Protein AF-0000000078819219 (afdb_homodimer)

Secondary structure (DSSP, 8-state):
--HHHHHHHHHHHHHHHHHHHHHHHHHHH-GGG--HHHHHHHTT--HHHHHHH-SSHHHHHHHHHHHHHHHHHHHHHHHHHHHHHHT--TTHHHHHHHHHHHH-HHHHHHHHHHTTT-S----TTT--HHHHHHHHHHHHHHHHHHHHHHHHHHTTSB-TT--HHHHHHHHHHHHHHHHT--HHHHHHHHHTT--HHHHHHHHHHHHHHHHBPSSHHHHHHHHHHHHHHHHHH----TT-/--HHHHHHHHHHHHHHHHHHHHHHHHHHH-GGG--HHHHHHHTT--HHHHHHH-SSHHHHHHHHHHHHHHHHHHHHHHHHHHHHHHT--SSHHHHHHHHHHHH-HHHHHHHHHHTTT-S----TTT--HHHHHHHHHHHHHHHHHHHHHHHHHHTTSB-TT--HHHHHHHHHHHHHHHHT--HHHHHHHHHTT--HHHHHHHHHHHHHHHHB-SSHHHHHHHHHHHHHHHHHH-------

Foldseek 3Di:
DDPVVVVVVVVVVLLVLLLVLLLVCCLVPNLVPDALCNSCVSSVHHSVVSCVNPVGSVRSLLVNLLVLVVVLVVQLVVLCVVCVVVVLNPCSNVVSLVVSCVPPLSSLLSLCVLVVPPDDPPDVVPDDPSNVVSVVSVVVSLVVQLVVLVVCCVVQFWPVPDDSNVLSVVSVVVSSCLSCPDPVVVVVCVVVVHDNLNVQLVVVVVSLVVTGDDDDNNVVSVVSVSVVSCVVSVDPPPPD/DDPVVVVVVVVVVLLVLLLVLLLVCCLVPNLVPDALCNSCVSSVHHSVVSCVNPVGSVRSLLVNLLVLLVVLVVQLVVLCVVCVVVVCNPCSNVVSLVVSCVPPLSSLLSLCVLVVPPDDPPDVVPDDPSNVVSVVSVVVSLVVQLVVLVVCCVVQFWPVVDDSNVLSVVSVVVSSCLSCPDPVVVVVCVVVVHDNLNVQLVVVVVSLVVTGDDDDNNVVSSVSVSVVSCVVSVDPPPPD

InterPro domains:
  IPR001647 DNA-binding HTH domain, TetR-type [PF00440] (18-64)
  IPR001647 DNA-binding HTH domain, TetR-type [PR00455] (18-31)
  IPR001647 DNA-binding HTH domain, TetR-type [PR00455] (39-62)
  IPR001647 DNA-binding HTH domain, TetR-type [PS50977] (12-72)
  IPR009057 Homedomain-like superfamily [SSF46689] (5-78)
  IPR023772 DNA-binding HTH domain, TetR-type, conserved site [PS01081] (30-60)
  IPR050109 HTH-type, TetR-like transcriptional regulator [PTHR30055] (3-214)

Sequence (480 aa):
MTLAERKQREKAQRREDILNAAEKLFFSRGYDDVTMDEIANEVELNKATLYLYFKDKESLYFAVVNRGIKILRAMITEEQKSAQASDIKFGELSMASIKFIQEYPDYARACIYFRSGRFDLSDANSMSSDAKEIIEFTEEIYESIFLAIKFYIEDGTYRPDVNPAVAVVVSTFITDGIANISPFLRKFMETHGVTMQQLYLEIGDLVYHMLMNTGEKSEDMYSRMSKWRNDRFATDQDEDMTLAERKQREKAQRREDILNAAEKLFFSRGYDDVTMDEIANEVELNKATLYLYFKDKESLYFAVVNRGIKILRAMITEEQKSAQASDIKFGELSMASIKFIQEYPDYARACIYFRSGRFDLSDANSMSSDAKEIIEFTEEIYESIFLAIKFYIEDGTYRPDVNPAVAVVVSTFITDGIANISPFLRKFMETHGVTMQQLYLEIGDLVYHMLMNTGEKSEDMYSRMSKWRNDRFATDQDED

Solvent-accessible surface area (backbone atoms only — not comparable to full-atom values): 25801 Å² total; per-residue (Å²): 130,53,73,69,54,49,51,50,49,50,50,52,50,51,53,51,46,47,47,53,38,41,42,55,46,35,68,73,61,32,67,89,73,53,52,67,62,59,38,18,54,70,59,72,44,54,57,70,63,49,43,73,76,33,86,44,67,64,56,49,51,31,46,49,33,34,53,37,51,51,51,48,51,51,42,33,54,53,33,48,60,53,19,68,72,66,74,40,80,74,47,28,64,58,47,30,49,51,49,39,34,69,78,37,42,62,40,42,39,44,47,50,52,64,45,58,59,81,57,88,76,84,52,69,86,77,49,49,70,40,50,52,52,47,52,53,50,52,54,48,50,55,49,50,49,28,51,52,47,45,50,34,28,74,72,52,36,22,34,76,84,62,54,38,67,57,49,40,52,51,52,47,18,41,54,51,28,66,45,56,58,28,61,62,56,52,51,51,30,55,76,71,71,49,48,69,68,55,46,61,58,50,46,53,55,37,53,43,40,35,42,41,28,90,50,68,66,23,49,53,50,48,54,52,50,51,49,53,47,42,70,71,67,56,70,82,65,70,83,113,129,52,73,69,52,50,52,51,49,51,51,51,49,49,53,50,47,49,47,53,37,40,44,54,47,35,67,73,60,34,67,90,73,53,52,66,63,57,38,18,55,68,60,72,44,54,58,72,64,48,44,74,77,33,87,43,65,65,57,47,50,30,45,49,34,34,54,36,49,52,51,45,51,52,44,33,54,54,31,48,60,51,19,69,71,66,76,40,82,73,48,27,63,58,48,30,50,51,50,40,33,70,77,38,41,61,40,41,39,44,47,51,52,64,44,58,59,81,58,87,76,82,52,70,85,75,50,49,71,41,49,51,51,47,53,52,49,52,55,49,48,55,49,51,49,28,52,50,48,45,50,34,27,75,73,52,36,23,35,78,83,59,54,40,68,56,49,42,52,52,52,47,17,41,54,51,28,66,46,56,58,27,61,61,55,52,51,51,30,54,75,71,70,49,49,71,69,54,46,61,59,50,48,55,56,35,53,43,39,35,41,40,30,90,49,70,66,23,51,52,49,48,53,53,50,50,49,54,48,43,68,70,66,57,68,82,66,69,84,111

Structure (mmCIF, N/CA/C/O backbone):
data_AF-0000000078819219-model_v1
#
loop_
_entity.id
_entity.type
_entity.pdbx_description
1 polymer 'Transcriptional regulator, TetR family'
#
loop_
_atom_site.group_PDB
_atom_site.id
_atom_site.type_symbol
_atom_site.label_atom_id
_atom_site.label_alt_id
_atom_site.label_comp_id
_atom_site.label_asym_id
_atom_site.label_entity_id
_atom_site.label_seq_id
_atom_site.pdbx_PDB_ins_code
_atom_site.Cartn_x
_atom_site.Cartn_y
_atom_site.Cartn_z
_atom_site.occupancy
_atom_site.B_iso_or_equiv
_atom_site.auth_seq_id
_atom_site.auth_comp_id
_atom_site.auth_asym_id
_atom_site.auth_atom_id
_atom_site.pdbx_PDB_model_num
ATOM 1 N N . MET A 1 1 ? -46.031 18.219 1.69 1 69.81 1 MET A N 1
ATOM 2 C CA . MET A 1 1 ? -44.844 18.094 2.52 1 69.81 1 MET A CA 1
ATOM 3 C C . MET A 1 1 ? -44.969 18.891 3.811 1 69.81 1 MET A C 1
ATOM 5 O O . MET A 1 1 ? -45.281 20.078 3.775 1 69.81 1 MET A O 1
ATOM 9 N N . THR A 1 2 ? -45.031 18.234 4.93 1 86.31 2 THR A N 1
ATOM 10 C CA . THR A 1 2 ? -45.188 18.891 6.223 1 86.31 2 THR A CA 1
ATOM 11 C C . THR A 1 2 ? -43.938 19.688 6.566 1 86.31 2 THR A C 1
ATOM 13 O O . THR A 1 2 ? -42.875 19.484 5.957 1 86.31 2 THR A O 1
ATOM 16 N N . LEU A 1 3 ? -44.062 20.703 7.41 1 88.81 3 LEU A N 1
ATOM 17 C CA . LEU A 1 3 ? -42.938 21.531 7.84 1 88.81 3 LEU A CA 1
ATOM 18 C C . LEU A 1 3 ? -41.781 20.672 8.367 1 88.81 3 LEU A C 1
ATOM 20 O O . LEU A 1 3 ? -40.625 20.953 8.102 1 88.81 3 LEU A O 1
ATOM 24 N N . ALA A 1 4 ? -42.188 19.656 9.102 1 89.5 4 ALA A N 1
ATOM 25 C CA . ALA A 1 4 ? -41.219 18.734 9.648 1 89.5 4 ALA A CA 1
ATOM 26 C C . ALA A 1 4 ? -40.438 18.016 8.531 1 89.5 4 ALA A C 1
ATOM 28 O O . ALA A 1 4 ? -39.219 17.859 8.602 1 89.5 4 ALA A O 1
ATOM 29 N N . GLU A 1 5 ? -41.125 17.609 7.543 1 87.94 5 GLU A N 1
ATOM 30 C CA . GLU A 1 5 ? -40.531 16.922 6.398 1 87.94 5 GLU A CA 1
ATOM 31 C C . GLU A 1 5 ? -39.625 17.859 5.613 1 87.94 5 GLU A C 1
ATOM 33 O O . GLU A 1 5 ? -38.562 17.438 5.133 1 87.94 5 GLU A O 1
ATOM 38 N N . ARG A 1 6 ? -40.125 19.016 5.457 1 87 6 ARG A N 1
ATOM 39 C CA . ARG A 1 6 ? -39.312 20 4.742 1 87 6 ARG A CA 1
ATOM 40 C C . ARG A 1 6 ? -38 20.281 5.473 1 87 6 ARG A C 1
ATOM 42 O O . ARG A 1 6 ? -36.938 20.375 4.848 1 87 6 ARG A O 1
ATOM 49 N N . LYS A 1 7 ? -38.031 20.406 6.816 1 87.38 7 LYS A N 1
ATOM 50 C CA . LYS A 1 7 ? -36.844 20.656 7.625 1 87.38 7 LYS A CA 1
ATOM 51 C C . LYS A 1 7 ? -35.875 19.5 7.555 1 87.38 7 LYS A C 1
ATOM 53 O O . LYS A 1 7 ? -34.656 19.703 7.484 1 87.38 7 LYS A O 1
ATOM 58 N N . GLN A 1 8 ? -36.438 18.375 7.605 1 88.12 8 GLN A N 1
ATOM 59 C CA . GLN A 1 8 ? -35.594 17.172 7.508 1 88.12 8 GLN A CA 1
ATOM 60 C C . GLN A 1 8 ? -34.906 17.094 6.148 1 88.12 8 GLN A C 1
ATOM 62 O O . GLN A 1 8 ? -33.75 16.703 6.059 1 88.12 8 GLN A O 1
ATOM 67 N N . ARG A 1 9 ? -35.625 17.422 5.16 1 88.44 9 ARG A N 1
ATOM 68 C CA . ARG A 1 9 ? -35.062 17.406 3.809 1 88.44 9 ARG A CA 1
ATOM 69 C C . ARG A 1 9 ? -33.969 18.453 3.648 1 88.44 9 ARG A C 1
ATOM 71 O O . ARG A 1 9 ? -32.969 18.203 2.986 1 88.44 9 ARG A O 1
ATOM 78 N N . GLU A 1 10 ? -34.219 19.531 4.223 1 88.5 10 GLU A N 1
ATOM 79 C CA . GLU A 1 10 ? -33.219 20.594 4.168 1 88.5 10 GLU A CA 1
ATOM 80 C C . GLU A 1 10 ? -31.938 20.203 4.914 1 88.5 10 GLU A C 1
ATOM 82 O O . GLU A 1 10 ? -30.828 20.5 4.465 1 88.5 10 GLU A O 1
ATOM 87 N N . LYS A 1 1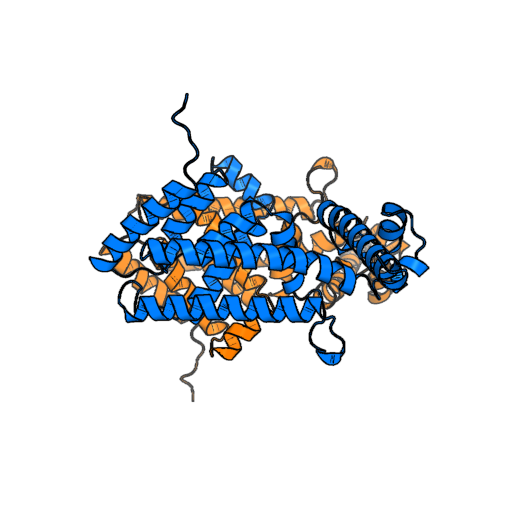1 ? -32.125 19.578 6.012 1 91.12 11 LYS A N 1
ATOM 88 C CA . LYS A 1 11 ? -31 19.109 6.785 1 91.12 11 LYS A CA 1
ATOM 89 C C . LYS A 1 11 ? -30.203 18.062 6.008 1 91.12 11 LYS A C 1
ATOM 91 O O . LYS A 1 11 ? -28.969 18.094 5.992 1 91.12 11 LYS A O 1
ATOM 96 N N . ALA A 1 12 ? -30.953 17.234 5.438 1 92.56 12 ALA A N 1
ATOM 97 C CA . ALA A 1 12 ? -30.312 16.172 4.645 1 92.56 12 ALA A CA 1
ATOM 98 C C . ALA A 1 12 ? -29.562 16.766 3.451 1 92.56 12 ALA A C 1
ATOM 100 O O . ALA A 1 12 ? -28.484 16.297 3.1 1 92.56 12 ALA A O 1
ATOM 101 N N . GLN A 1 13 ? -30.094 17.703 2.863 1 93.88 13 GLN A N 1
ATOM 102 C CA . GLN A 1 13 ? -29.469 18.344 1.724 1 93.88 13 GLN A CA 1
ATOM 103 C C . GLN A 1 13 ? -28.188 19.078 2.145 1 93.88 13 GLN A C 1
ATOM 105 O O . GLN A 1 13 ? -27.188 19.062 1.428 1 93.88 13 GLN A O 1
ATOM 110 N N . ARG A 1 14 ? -28.25 19.688 3.297 1 94.19 14 ARG A N 1
ATOM 111 C CA . ARG A 1 14 ? -27.078 20.391 3.809 1 94.19 14 ARG A CA 1
ATOM 112 C C . ARG A 1 14 ? -25.953 19.406 4.129 1 94.19 14 ARG A C 1
ATOM 114 O O . ARG A 1 14 ? -24.797 19.672 3.83 1 94.19 14 ARG A O 1
ATOM 121 N N . ARG A 1 1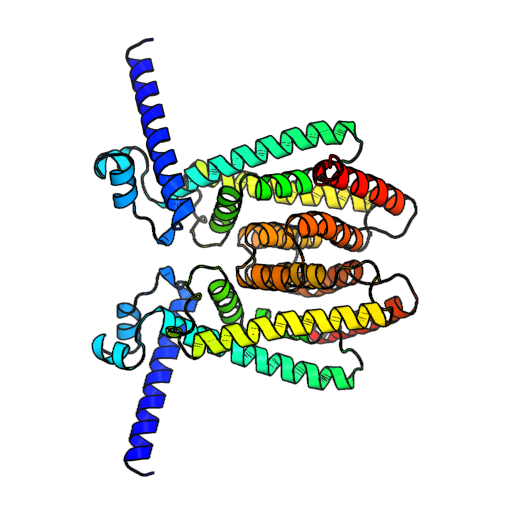5 ? -26.328 18.375 4.723 1 95.69 15 ARG A N 1
ATOM 122 C CA . ARG A 1 15 ? -25.344 17.344 5.012 1 95.69 15 ARG A CA 1
ATOM 123 C C . ARG A 1 15 ? -24.672 16.859 3.732 1 95.69 15 ARG A C 1
ATOM 125 O O . ARG A 1 15 ? -23.453 16.688 3.693 1 95.69 15 ARG A O 1
ATOM 132 N N . GLU A 1 16 ? -25.438 16.625 2.699 1 96.62 16 GLU A N 1
ATOM 133 C CA . GLU A 1 16 ? -24.922 16.172 1.413 1 96.62 16 GLU A CA 1
ATOM 134 C C . GLU A 1 16 ? -24 17.219 0.784 1 96.62 16 GLU A C 1
ATOM 136 O O . GLU A 1 16 ? -22.984 16.875 0.19 1 96.62 16 GLU A O 1
ATOM 141 N N . ASP A 1 17 ? -24.359 18.406 0.924 1 96.81 17 ASP A N 1
ATOM 142 C CA . ASP A 1 17 ? -23.531 19.5 0.402 1 96.81 17 ASP A CA 1
ATOM 143 C C . ASP A 1 17 ? -22.172 19.516 1.083 1 96.81 17 ASP A C 1
ATOM 145 O O . ASP A 1 17 ? -21.141 19.719 0.427 1 96.81 17 ASP A O 1
ATOM 149 N N . ILE A 1 18 ? -22.219 19.328 2.355 1 97.19 18 ILE A N 1
ATOM 150 C CA . ILE A 1 18 ? -20.984 19.281 3.125 1 97.19 18 ILE A CA 1
ATOM 151 C C . ILE A 1 18 ? -20.125 18.109 2.678 1 97.19 18 ILE A C 1
ATOM 153 O O . ILE A 1 18 ? -18.922 18.25 2.453 1 97.19 18 ILE A O 1
ATOM 157 N N . LEU A 1 19 ? -20.734 17 2.518 1 97.62 19 LEU A N 1
ATOM 158 C CA . LEU A 1 19 ? -20.031 15.797 2.092 1 97.62 19 LEU A CA 1
ATOM 159 C C . LEU A 1 19 ? -19.422 15.984 0.709 1 97.62 19 LEU A C 1
ATOM 161 O O . LEU A 1 19 ? -18.281 15.578 0.472 1 97.62 19 LEU A O 1
ATOM 165 N N . ASN A 1 20 ? -20.156 16.578 -0.187 1 97.75 20 ASN A N 1
ATOM 166 C CA . ASN A 1 20 ? -19.672 16.828 -1.534 1 97.75 20 ASN A CA 1
ATOM 167 C C . ASN A 1 20 ? -18.438 17.734 -1.517 1 97.75 20 ASN A C 1
ATOM 169 O O . ASN A 1 20 ? -17.469 17.5 -2.232 1 97.75 20 ASN A O 1
ATOM 173 N N . ALA A 1 21 ? -18.516 18.734 -0.745 1 97.5 21 ALA A N 1
ATOM 174 C CA . ALA A 1 21 ? -17.391 19.672 -0.623 1 97.5 21 ALA A CA 1
ATOM 175 C C . ALA A 1 21 ? -16.172 18.984 -0.021 1 97.5 21 ALA A C 1
ATOM 177 O O . ALA A 1 21 ? -15.055 19.156 -0.502 1 97.5 21 ALA A O 1
ATOM 178 N N . ALA A 1 22 ? -16.391 18.266 1.034 1 97.94 22 ALA A N 1
ATOM 179 C CA . ALA A 1 22 ? -15.312 17.516 1.691 1 97.94 22 ALA A CA 1
ATOM 180 C C . ALA A 1 22 ? -14.664 16.531 0.73 1 97.94 22 ALA A C 1
ATOM 182 O O . ALA A 1 22 ? -13.43 16.453 0.651 1 97.94 22 ALA A O 1
ATOM 183 N N . GLU A 1 23 ? -15.508 15.805 0.041 1 98.06 23 GLU A N 1
ATOM 184 C CA . GLU A 1 23 ? -15.039 14.82 -0.932 1 98.06 23 GLU A CA 1
ATOM 185 C C . GLU A 1 23 ? -14.117 15.461 -1.962 1 98.06 23 GLU A C 1
ATOM 187 O O . GLU A 1 23 ? -13.023 14.961 -2.219 1 98.06 23 GLU A O 1
ATOM 192 N N . LYS A 1 24 ? -14.516 16.516 -2.49 1 97.44 24 LYS A N 1
ATOM 193 C CA . LYS A 1 24 ? -13.734 17.25 -3.479 1 97.44 24 LYS A CA 1
ATOM 194 C C . LYS A 1 24 ? -12.367 17.625 -2.916 1 97.44 24 LYS A C 1
ATOM 196 O O . LYS A 1 24 ? -11.336 17.422 -3.566 1 97.44 24 LYS A O 1
ATOM 201 N N . LEU A 1 25 ? -12.367 18.156 -1.745 1 97.69 25 LEU A N 1
ATOM 202 C CA . LEU A 1 25 ? -11.141 18.625 -1.129 1 97.69 25 LEU A CA 1
ATOM 203 C C . LEU A 1 25 ? -10.25 17.453 -0.723 1 97.69 25 LEU A C 1
ATOM 205 O O . LEU A 1 25 ? -9.047 17.469 -0.994 1 97.69 25 LEU A O 1
ATOM 209 N N . PHE A 1 26 ? -10.805 16.438 -0.119 1 97.62 26 PHE A N 1
ATOM 210 C CA . PHE A 1 26 ? -10.039 15.273 0.301 1 97.62 26 PHE A CA 1
ATOM 211 C C . PHE A 1 26 ? -9.422 14.57 -0.902 1 97.62 26 PHE A C 1
ATOM 213 O O . PHE A 1 26 ? -8.273 14.117 -0.845 1 97.62 26 PHE A O 1
ATOM 220 N N . PHE A 1 27 ? -10.18 14.461 -1.97 1 96.94 27 PHE A N 1
ATOM 221 C CA . PHE A 1 27 ? -9.703 13.734 -3.143 1 96.94 27 PHE A CA 1
ATOM 222 C C . PHE A 1 27 ? -8.617 14.523 -3.861 1 96.94 27 PHE A C 1
ATOM 224 O O . PHE A 1 27 ? -7.688 13.938 -4.426 1 96.94 27 PHE A O 1
ATOM 231 N N . SER A 1 28 ? -8.625 15.789 -3.781 1 94.75 28 SER A N 1
ATOM 232 C CA . SER A 1 28 ? -7.676 16.609 -4.508 1 94.75 28 SER A CA 1
ATOM 233 C C . SER A 1 28 ? -6.398 16.844 -3.699 1 94.75 28 SER A C 1
ATOM 235 O O . SER A 1 28 ? -5.297 16.828 -4.25 1 94.75 28 SER A O 1
ATOM 237 N N . ARG A 1 29 ? -6.52 16.953 -2.348 1 93.44 29 ARG A N 1
ATOM 238 C CA . ARG A 1 29 ? -5.375 17.406 -1.567 1 93.44 29 ARG A CA 1
ATOM 239 C C . ARG A 1 29 ? -4.941 16.344 -0.558 1 93.44 29 ARG A C 1
ATOM 241 O O . ARG A 1 29 ? -3.842 16.422 -0.006 1 93.44 29 ARG A O 1
ATOM 248 N N . GLY A 1 30 ? -5.781 15.367 -0.433 1 93.44 30 GLY A N 1
ATOM 249 C CA . GLY A 1 30 ? -5.504 14.391 0.608 1 93.44 30 GLY A CA 1
ATOM 250 C C . GLY A 1 30 ? -6.066 14.781 1.961 1 93.44 30 GLY A C 1
ATOM 251 O O . GLY A 1 30 ? -6.238 15.969 2.244 1 93.44 30 GLY A O 1
ATOM 252 N N . TYR A 1 31 ? -6.301 13.859 2.836 1 95.38 31 TYR A N 1
ATOM 253 C CA . TYR A 1 31 ? -6.926 14.031 4.145 1 95.38 31 TYR A CA 1
ATOM 254 C C . TYR A 1 31 ? -6.121 14.992 5.008 1 95.38 31 TYR A C 1
ATOM 256 O O . TYR A 1 31 ? -6.68 15.914 5.609 1 95.38 31 TYR A O 1
ATOM 264 N N . ASP A 1 32 ? -4.828 14.805 5.074 1 92.5 32 ASP A N 1
ATOM 265 C CA . ASP A 1 32 ? -3.988 15.492 6.051 1 92.5 32 ASP A CA 1
ATOM 266 C C . ASP A 1 32 ? -3.82 16.969 5.688 1 92.5 32 ASP A C 1
ATOM 268 O O . ASP A 1 32 ? -3.547 17.797 6.555 1 92.5 32 ASP A O 1
ATOM 272 N N . ASP A 1 33 ? -4.086 17.344 4.457 1 93.19 33 ASP A N 1
ATOM 273 C CA . ASP A 1 33 ? -3.82 18.703 4.012 1 93.19 33 ASP A CA 1
ATOM 274 C C . ASP A 1 33 ? -5.109 19.531 3.949 1 93.19 33 ASP A C 1
ATOM 276 O O . ASP A 1 33 ? -5.113 20.656 3.455 1 93.19 33 ASP A O 1
ATOM 280 N N . VAL A 1 34 ? -6.176 18.938 4.375 1 96.44 34 VAL A N 1
ATOM 281 C CA . VAL A 1 34 ? -7.469 19.609 4.355 1 96.44 34 VAL A CA 1
ATOM 282 C C . VAL A 1 34 ? -7.922 19.906 5.785 1 96.44 34 VAL A C 1
ATOM 284 O O . VAL A 1 34 ? -7.766 19.062 6.676 1 96.44 34 VAL A O 1
ATOM 287 N N . THR A 1 35 ? -8.477 21.094 6.055 1 96.25 35 THR A N 1
ATOM 288 C CA . THR A 1 35 ? -8.977 21.453 7.375 1 96.25 35 THR A CA 1
ATOM 289 C C . THR A 1 35 ? -10.492 21.641 7.352 1 96.25 35 THR A C 1
ATOM 291 O O . THR A 1 35 ? -11.086 21.828 6.285 1 96.25 35 THR A O 1
ATOM 294 N N . MET A 1 36 ? -11.078 21.641 8.555 1 97.06 36 MET A N 1
ATOM 295 C CA . MET A 1 36 ? -12.508 21.875 8.68 1 97.06 36 MET A CA 1
ATOM 296 C C . MET A 1 36 ? -12.875 23.281 8.219 1 97.06 36 MET A C 1
ATOM 298 O O . MET A 1 36 ? -13.93 23.484 7.621 1 97.06 36 MET A O 1
ATOM 302 N N . ASP A 1 37 ? -11.977 24.203 8.453 1 97.06 37 ASP A N 1
ATOM 303 C CA . ASP A 1 37 ? -12.203 25.578 8.031 1 97.06 37 ASP A CA 1
ATOM 304 C C . ASP A 1 37 ? -12.297 25.672 6.512 1 97.06 37 ASP A C 1
ATOM 306 O O . ASP A 1 37 ? -13.18 26.375 5.988 1 97.06 37 ASP A O 1
ATOM 310 N N . GLU A 1 38 ? -11.445 25.031 5.809 1 97.25 38 GLU A N 1
ATOM 311 C CA . GLU A 1 38 ? -11.453 25.047 4.348 1 97.25 38 GLU A CA 1
ATOM 312 C C . GLU A 1 38 ? -12.734 24.438 3.793 1 97.25 38 GLU A C 1
ATOM 314 O O . GLU A 1 38 ? -13.281 24.922 2.799 1 97.25 38 GLU A O 1
ATOM 319 N N . ILE A 1 39 ? -13.211 23.359 4.449 1 97.75 39 ILE A N 1
ATOM 320 C CA . ILE A 1 39 ? -14.43 22.703 4.008 1 97.75 39 ILE A CA 1
ATOM 321 C C . ILE A 1 39 ? -15.625 23.625 4.238 1 97.75 39 ILE A C 1
ATOM 323 O O . ILE A 1 39 ? -16.484 23.781 3.361 1 97.75 39 ILE A O 1
ATOM 327 N N . ALA A 1 40 ? -15.672 24.234 5.41 1 97.5 40 ALA A N 1
ATOM 328 C CA . ALA A 1 40 ? -16.734 25.188 5.715 1 97.5 40 ALA A CA 1
ATOM 329 C C . ALA A 1 40 ? -16.797 26.297 4.672 1 97.5 40 ALA A C 1
ATOM 331 O O . ALA A 1 40 ? -17.875 26.625 4.172 1 97.5 40 ALA A O 1
ATOM 332 N N . ASN A 1 41 ? -15.672 26.797 4.344 1 97.06 41 ASN A N 1
ATOM 333 C CA . ASN A 1 41 ? -15.594 27.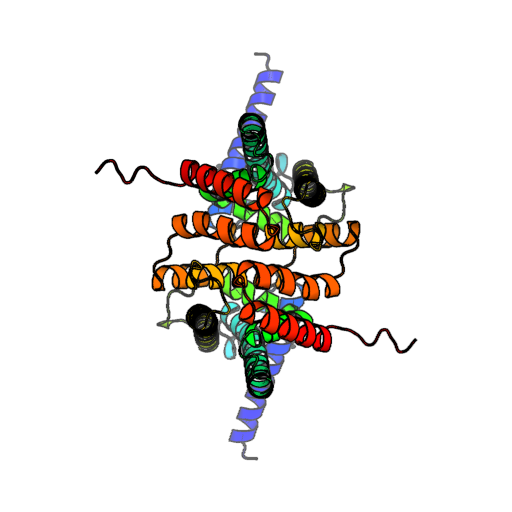844 3.346 1 97.06 41 ASN A CA 1
ATOM 334 C C . ASN A 1 41 ? -16.062 27.375 1.976 1 97.06 41 ASN A C 1
ATOM 336 O O . ASN A 1 41 ? -16.75 28.109 1.258 1 97.06 41 ASN A O 1
ATOM 340 N N . GLU A 1 42 ? -15.703 26.188 1.598 1 96.06 42 GLU A N 1
ATOM 341 C CA . GLU A 1 42 ? -16.062 25.625 0.295 1 96.06 42 GLU A CA 1
ATOM 342 C C . GLU A 1 42 ? -17.562 25.516 0.13 1 96.06 42 GLU A C 1
ATOM 344 O O . GLU A 1 42 ? -18.094 25.672 -0.975 1 96.06 42 GLU A O 1
ATOM 349 N N . VAL A 1 43 ? -18.266 25.188 1.19 1 95.62 43 VAL A N 1
ATOM 350 C CA . VAL A 1 43 ? -19.719 25 1.119 1 95.62 43 VAL A CA 1
ATOM 351 C C . VAL A 1 43 ? -20.422 26.266 1.615 1 95.62 43 VAL A C 1
ATOM 353 O O . VAL A 1 43 ? -21.656 26.281 1.749 1 95.62 43 VAL A O 1
ATOM 356 N N . GLU A 1 44 ? -19.688 27.344 1.882 1 95.38 44 GLU A N 1
ATOM 357 C CA . GLU A 1 44 ? -20.188 28.656 2.281 1 95.38 44 GLU A CA 1
ATOM 358 C C . GLU A 1 44 ? -20.969 28.578 3.59 1 95.38 44 GLU A C 1
ATOM 360 O O . GLU A 1 44 ? -22.094 29.078 3.688 1 95.38 44 GLU A O 1
ATOM 365 N N . LEU A 1 45 ? -20.453 27.906 4.504 1 94.5 45 LEU A N 1
ATOM 366 C CA . LEU A 1 45 ? -20.969 27.797 5.867 1 94.5 45 LEU A CA 1
ATOM 367 C C . LEU A 1 45 ? -19.938 28.312 6.871 1 94.5 45 LEU A C 1
ATOM 369 O O . LEU A 1 45 ? -18.75 28.359 6.574 1 94.5 45 LEU A O 1
ATOM 373 N N . ASN A 1 46 ? -20.453 28.703 7.996 1 92.88 46 ASN A N 1
ATOM 374 C CA . ASN A 1 46 ? -19.5 28.953 9.078 1 92.88 46 ASN A CA 1
ATOM 375 C C . ASN A 1 46 ? -19.094 27.641 9.773 1 92.88 46 ASN A C 1
ATOM 377 O O . ASN A 1 46 ? -19.797 26.641 9.656 1 92.88 46 ASN A O 1
ATOM 381 N N . LYS A 1 47 ? -18 27.703 10.445 1 93.31 47 LYS A N 1
ATOM 382 C CA . LYS A 1 47 ? -17.406 26.531 11.07 1 93.31 47 LYS A CA 1
ATOM 383 C C . LYS A 1 47 ? -18.344 25.938 12.125 1 93.31 47 LYS A C 1
ATOM 385 O O . LYS A 1 47 ? -18.438 24.719 12.25 1 93.31 47 LYS A O 1
ATOM 390 N N . ALA A 1 48 ? -19.047 26.734 12.828 1 93.75 48 ALA A N 1
ATOM 391 C CA . ALA A 1 48 ? -19.953 26.281 13.875 1 93.75 48 ALA A CA 1
ATOM 392 C C . ALA A 1 48 ? -21.078 25.422 13.297 1 93.75 48 ALA A C 1
ATOM 394 O O . ALA A 1 48 ? -21.438 24.391 13.867 1 93.75 48 ALA A O 1
ATOM 395 N N . THR A 1 49 ? -21.656 25.859 12.211 1 94.31 49 THR A N 1
ATOM 396 C CA . THR A 1 49 ? -22.719 25.109 11.539 1 94.31 49 THR A CA 1
ATOM 397 C C . THR A 1 49 ? -22.203 23.766 11.047 1 94.31 49 THR A C 1
ATOM 399 O O . THR A 1 49 ? -22.906 22.75 11.148 1 94.31 49 THR A O 1
ATOM 402 N N . LEU A 1 50 ? -20.969 23.781 10.492 1 96.31 50 LEU A N 1
ATOM 403 C CA . LEU A 1 50 ? -20.375 22.531 10.008 1 96.31 50 LEU A CA 1
ATOM 404 C C . LEU A 1 50 ? -20.281 21.5 11.133 1 96.31 50 LEU A C 1
ATOM 406 O O . LEU A 1 50 ? -20.562 20.328 10.914 1 96.31 50 LEU A O 1
ATOM 410 N N . TYR A 1 51 ? -20.016 21.953 12.297 1 95.5 51 TYR A N 1
ATOM 411 C CA . TYR A 1 51 ? -19.797 21.062 13.43 1 95.5 51 TYR A CA 1
ATOM 412 C C . TYR A 1 51 ? -21.125 20.531 13.969 1 95.5 51 TYR A C 1
ATOM 414 O O . TYR A 1 51 ? -21.141 19.578 14.742 1 95.5 51 TYR A O 1
ATOM 422 N N . LEU A 1 52 ? -22.234 21.141 13.594 1 94.88 52 LEU A N 1
ATOM 423 C CA . LEU A 1 52 ? -23.547 20.609 13.922 1 94.88 52 LEU A CA 1
ATOM 424 C C . LEU A 1 52 ? -23.812 19.297 13.172 1 94.88 52 LEU A C 1
ATOM 426 O O . LEU A 1 52 ? -24.562 18.453 13.648 1 94.88 52 LEU A O 1
ATOM 430 N N . TYR A 1 53 ? -23.188 19.219 12.109 1 94.88 53 TYR A N 1
ATOM 431 C CA . TYR A 1 53 ? -23.422 18.062 11.258 1 94.88 53 TYR A CA 1
ATOM 432 C C . TYR A 1 53 ? -22.344 17 11.469 1 94.88 53 TYR A C 1
ATOM 434 O O . TYR A 1 53 ? -22.625 15.805 11.438 1 94.88 53 TYR A O 1
ATOM 442 N N . PHE A 1 54 ? -21.062 17.438 11.609 1 95.62 54 PHE A N 1
ATOM 443 C CA . PHE A 1 54 ? -19.938 16.531 11.812 1 95.62 54 PHE A CA 1
ATOM 444 C C . PHE A 1 54 ? -19.062 17 12.969 1 95.62 54 PHE A C 1
ATOM 446 O O . PHE A 1 54 ? -18.484 18.078 12.914 1 95.62 54 PHE A O 1
ATOM 453 N N . LYS A 1 55 ? -18.875 16.109 13.898 1 93.25 55 LYS A N 1
ATOM 454 C CA . LYS A 1 55 ? -18.219 16.453 15.156 1 93.25 55 LYS A CA 1
ATOM 455 C C . LYS A 1 55 ? -16.734 16.766 14.938 1 93.25 55 LYS A C 1
ATOM 457 O O . LYS A 1 55 ? -16.156 17.562 15.672 1 93.25 55 LYS A O 1
ATOM 462 N N . ASP A 1 56 ? -16.172 16.062 13.953 1 94.62 56 ASP A N 1
ATOM 463 C CA . ASP A 1 56 ? -14.75 16.266 13.688 1 94.62 56 ASP A CA 1
ATOM 464 C C . ASP A 1 56 ? -14.391 15.867 12.258 1 94.62 56 ASP A C 1
ATOM 466 O O . ASP A 1 56 ? -15.234 15.367 11.516 1 94.62 56 ASP A O 1
ATOM 470 N N . LYS A 1 57 ? -13.219 16.109 11.883 1 96.12 57 LYS A N 1
ATOM 471 C CA . LYS A 1 57 ? -12.734 15.844 10.531 1 96.12 57 LYS A CA 1
ATOM 472 C C . LYS A 1 57 ? -12.773 14.352 10.219 1 96.12 57 LYS A C 1
ATOM 474 O O . LYS A 1 57 ? -13.109 13.953 9.102 1 96.12 57 LYS A O 1
ATOM 479 N N . GLU A 1 58 ? -12.445 13.516 11.18 1 96.31 58 GLU A N 1
ATOM 480 C CA . GLU A 1 58 ? -12.43 12.07 10.977 1 96.31 58 GLU A CA 1
ATOM 481 C C . GLU A 1 58 ? -13.812 11.547 10.617 1 96.31 58 GLU A C 1
ATOM 483 O O . GLU A 1 58 ? -13.969 10.781 9.664 1 96.31 58 GLU A O 1
ATOM 488 N N . SER A 1 59 ? -14.742 11.992 11.367 1 96.38 59 SER A N 1
ATOM 489 C CA . SER A 1 59 ? -16.109 11.539 11.109 1 96.38 59 SER A CA 1
ATOM 490 C C . SER A 1 59 ? -16.562 11.945 9.719 1 96.38 59 SER A C 1
ATOM 492 O O . SER A 1 59 ? -17.266 11.188 9.039 1 96.38 59 SER A O 1
ATOM 494 N N . LEU A 1 60 ? -16.234 13.156 9.359 1 97.56 60 LEU A N 1
ATOM 495 C CA . LEU A 1 60 ? -16.562 13.625 8.016 1 97.56 60 LEU A CA 1
ATOM 496 C C . LEU A 1 60 ? -15.852 12.797 6.957 1 97.56 60 LEU A C 1
ATOM 498 O O . LEU A 1 60 ? -16.453 12.398 5.961 1 97.56 60 LEU A O 1
ATOM 502 N N . TYR A 1 61 ? -14.586 12.5 7.129 1 98.06 61 TYR A N 1
ATOM 503 C CA . TYR A 1 61 ? -13.82 11.672 6.199 1 98.06 61 TYR A CA 1
ATOM 504 C C . TYR A 1 61 ? -14.406 10.273 6.098 1 98.06 61 TYR A C 1
ATOM 506 O O . TYR A 1 61 ? -14.531 9.719 5 1 98.06 61 TYR A O 1
ATOM 514 N N . PHE A 1 62 ? -14.789 9.711 7.242 1 98.19 62 PHE A N 1
ATOM 515 C CA . PHE A 1 62 ? -15.367 8.375 7.266 1 98.19 62 PHE A CA 1
ATOM 516 C C . PHE A 1 62 ? -16.672 8.336 6.477 1 98.19 62 PHE A C 1
ATOM 518 O O . PHE A 1 62 ? -16.969 7.344 5.805 1 98.19 62 PHE A O 1
ATOM 525 N N . ALA A 1 63 ? -17.391 9.367 6.578 1 98.06 63 ALA A N 1
ATOM 526 C CA . ALA A 1 63 ? -18.641 9.438 5.805 1 98.06 63 ALA A CA 1
ATOM 527 C C . ALA A 1 63 ? -18.344 9.438 4.305 1 98.06 63 ALA A C 1
ATOM 529 O O . ALA A 1 63 ? -19.062 8.805 3.531 1 98.06 63 ALA A O 1
ATOM 530 N N . VAL A 1 64 ? -17.344 10.141 3.885 1 98.31 64 VAL A N 1
ATOM 531 C CA . VAL A 1 64 ? -16.922 10.148 2.484 1 98.31 64 VAL A CA 1
ATOM 532 C C . VAL A 1 64 ? -16.5 8.75 2.061 1 98.31 64 VAL A C 1
ATOM 534 O O . VAL A 1 64 ? -16.906 8.258 1.011 1 98.31 64 VAL A O 1
ATOM 537 N N . VAL A 1 65 ? -15.688 8.094 2.848 1 98.38 65 VAL A N 1
ATOM 538 C CA . VAL A 1 65 ? -15.203 6.746 2.559 1 98.38 65 VAL A CA 1
ATOM 539 C C . VAL A 1 65 ? -16.391 5.785 2.453 1 98.38 65 VAL A C 1
ATOM 541 O O . VAL A 1 65 ? -16.422 4.926 1.569 1 98.38 65 VAL A O 1
ATOM 544 N N . ASN A 1 66 ? -17.297 5.953 3.352 1 98.38 66 ASN A N 1
ATOM 545 C CA . ASN A 1 66 ? -18.453 5.062 3.383 1 98.38 66 ASN A CA 1
ATOM 546 C C . ASN A 1 66 ? -19.266 5.16 2.1 1 98.38 66 ASN A C 1
ATOM 548 O O . ASN A 1 66 ? -19.859 4.176 1.662 1 98.38 66 ASN A O 1
ATOM 552 N N . ARG A 1 67 ? -19.297 6.344 1.479 1 97.69 67 ARG A N 1
ATOM 553 C CA . ARG A 1 67 ? -19.906 6.469 0.161 1 97.69 67 ARG A CA 1
ATOM 554 C C . ARG A 1 67 ? -19.266 5.52 -0.839 1 97.69 67 ARG A C 1
ATOM 556 O O . ARG A 1 67 ? -19.953 4.859 -1.62 1 97.69 67 ARG A O 1
ATOM 563 N N . GLY A 1 68 ? -17.953 5.449 -0.831 1 97.69 68 GLY A N 1
ATOM 564 C CA . GLY A 1 68 ? -17.219 4.531 -1.69 1 97.69 68 GLY A CA 1
ATOM 565 C C . GLY A 1 68 ? -17.5 3.074 -1.387 1 97.69 68 GLY A C 1
ATOM 566 O O . GLY A 1 68 ? -17.672 2.264 -2.301 1 97.69 68 GLY A O 1
ATOM 567 N N . ILE A 1 69 ? -17.641 2.783 -0.126 1 97.5 69 ILE A N 1
ATOM 568 C CA . ILE A 1 69 ? -17.922 1.427 0.322 1 97.5 69 ILE A CA 1
ATOM 569 C C . ILE A 1 69 ? -19.297 0.994 -0.195 1 97.5 69 ILE A C 1
ATOM 571 O O . ILE A 1 69 ? -19.469 -0.147 -0.629 1 97.5 69 ILE A O 1
ATOM 575 N N . LYS A 1 70 ? -20.203 1.894 -0.087 1 97.25 70 LYS A N 1
ATOM 576 C CA . LYS A 1 70 ? -21.547 1.593 -0.571 1 97.25 70 LYS A CA 1
ATOM 577 C C . LYS A 1 70 ? -21.547 1.347 -2.076 1 97.25 70 LYS A C 1
ATOM 579 O O . LYS A 1 70 ? -22.25 0.466 -2.566 1 97.25 70 LYS A O 1
ATOM 584 N N . ILE A 1 71 ? -20.797 2.09 -2.801 1 97.25 71 ILE A N 1
ATOM 585 C CA . ILE A 1 71 ? -20.641 1.884 -4.238 1 97.25 71 ILE A CA 1
ATOM 586 C C . ILE A 1 71 ? -20.047 0.508 -4.504 1 97.25 71 ILE A C 1
ATOM 588 O O . ILE A 1 71 ? -20.547 -0.251 -5.332 1 97.25 71 ILE A O 1
ATOM 592 N N . LEU A 1 72 ? -18.984 0.157 -3.785 1 96.31 72 LEU A N 1
ATOM 593 C CA . LEU A 1 72 ? -18.328 -1.132 -3.955 1 96.31 72 LEU A CA 1
ATOM 594 C C . LEU A 1 72 ? -19.281 -2.277 -3.633 1 96.31 72 LEU A C 1
ATOM 596 O O . LEU A 1 72 ? -19.328 -3.275 -4.355 1 96.31 72 LEU A O 1
ATOM 600 N N . ARG A 1 73 ? -19.984 -2.1 -2.564 1 94.81 73 ARG A N 1
ATOM 601 C CA . ARG A 1 73 ? -20.953 -3.117 -2.174 1 94.81 73 ARG A CA 1
ATOM 602 C C . ARG A 1 73 ? -21.969 -3.365 -3.287 1 94.81 73 ARG A C 1
ATOM 604 O O . ARG A 1 73 ? -22.297 -4.512 -3.586 1 94.81 73 ARG A O 1
ATOM 611 N N . ALA A 1 74 ? -22.453 -2.299 -3.842 1 95.31 74 ALA A N 1
ATOM 612 C CA . ALA A 1 74 ? -23.406 -2.41 -4.938 1 95.31 74 ALA A CA 1
ATOM 613 C C . ALA A 1 74 ? -22.781 -3.111 -6.141 1 95.31 74 ALA A C 1
ATOM 615 O O . ALA A 1 74 ? -23.438 -3.943 -6.781 1 95.31 74 ALA A O 1
ATOM 616 N N . MET A 1 75 ? -21.562 -2.805 -6.461 1 93 75 MET A N 1
ATOM 617 C CA . MET A 1 75 ? -20.875 -3.416 -7.59 1 93 75 MET A CA 1
ATOM 618 C C . MET A 1 75 ? -20.672 -4.91 -7.355 1 93 75 MET A C 1
ATOM 620 O O . MET A 1 75 ? -20.812 -5.711 -8.281 1 93 75 MET A O 1
ATOM 624 N N . ILE A 1 76 ? -20.312 -5.281 -6.16 1 90.5 76 ILE A N 1
ATOM 625 C CA . ILE A 1 76 ? -20.125 -6.684 -5.812 1 90.5 76 ILE A CA 1
ATOM 626 C C . ILE A 1 76 ? -21.438 -7.438 -5.977 1 90.5 76 ILE A C 1
ATOM 628 O O . ILE A 1 76 ? -21.484 -8.523 -6.559 1 90.5 76 ILE A O 1
ATOM 632 N N . THR A 1 77 ? -22.469 -6.852 -5.441 1 87.94 77 THR A N 1
ATOM 633 C CA . THR A 1 77 ? -23.797 -7.461 -5.531 1 87.94 77 THR A CA 1
ATOM 634 C C . THR A 1 77 ? -24.188 -7.676 -6.992 1 87.94 77 THR A C 1
ATOM 636 O O . THR A 1 77 ? -24.719 -8.727 -7.344 1 87.94 77 THR A O 1
ATOM 639 N N . GLU A 1 78 ? -23.922 -6.734 -7.824 1 87.12 78 GLU A N 1
ATOM 640 C CA . GLU A 1 78 ? -24.234 -6.832 -9.25 1 87.12 78 GLU A CA 1
ATOM 641 C C . GLU A 1 78 ? -23.438 -7.941 -9.914 1 87.12 78 GLU A C 1
ATOM 643 O O . GLU A 1 78 ? -23.969 -8.695 -10.734 1 87.12 78 GLU A O 1
ATOM 648 N N . GLU A 1 79 ? -22.125 -8 -9.562 1 81.88 79 GLU A N 1
ATOM 649 C CA . GLU A 1 79 ? -21.266 -9.023 -10.141 1 81.88 79 GLU A CA 1
ATOM 650 C C . GLU A 1 79 ? -21.672 -10.422 -9.68 1 81.88 79 GLU A C 1
ATOM 652 O O . GLU A 1 79 ? -21.547 -11.391 -10.43 1 81.88 79 GLU A O 1
ATOM 657 N N . GLN A 1 80 ? -22.047 -10.555 -8.461 1 79.81 80 GLN A N 1
ATOM 658 C CA . GLN A 1 80 ? -22.516 -11.828 -7.934 1 79.81 80 GLN A CA 1
ATOM 659 C C . GLN A 1 80 ? -23.75 -12.328 -8.695 1 79.81 80 GLN A C 1
ATOM 661 O O . GLN A 1 80 ? -23.859 -13.516 -8.984 1 79.81 80 GLN A O 1
ATOM 666 N N . LYS A 1 81 ? -24.594 -11.453 -9 1 79.38 81 LYS A N 1
ATOM 667 C CA . LYS A 1 81 ? -25.781 -11.805 -9.789 1 79.38 81 LYS A CA 1
ATOM 668 C C . LYS A 1 81 ? -25.391 -12.289 -11.18 1 79.38 81 LYS A C 1
ATOM 670 O O . LYS A 1 81 ? -25.938 -13.266 -11.688 1 79.38 81 LYS A O 1
ATOM 675 N N . SER A 1 82 ? -24.406 -11.68 -11.742 1 72.75 82 SER A N 1
ATOM 676 C CA . SER A 1 82 ? -23.938 -12.023 -13.078 1 72.75 82 SER A CA 1
ATOM 677 C C . SER A 1 82 ? -23.188 -13.352 -13.078 1 72.75 82 SER A C 1
ATOM 679 O O . SER A 1 82 ? -23.312 -14.141 -14.016 1 72.75 82 SER A O 1
ATOM 681 N N . ALA A 1 83 ? -22.359 -13.539 -12.055 1 69.81 83 ALA A N 1
ATOM 682 C CA . ALA A 1 83 ? -21.578 -14.758 -11.922 1 69.81 83 ALA A CA 1
ATOM 683 C C . ALA A 1 83 ? -22.469 -15.984 -11.758 1 69.81 83 ALA A C 1
ATOM 685 O O . ALA A 1 83 ? -22.188 -17.047 -12.305 1 69.81 83 ALA A O 1
ATOM 686 N N . GLN A 1 84 ? -23.359 -15.875 -10.953 1 66.81 84 GLN A N 1
ATOM 687 C CA . GLN A 1 84 ? -24.312 -16.969 -10.789 1 66.81 84 GLN A CA 1
ATOM 688 C C . GLN A 1 84 ? -24.875 -17.422 -12.141 1 66.81 84 GLN A C 1
ATOM 690 O O . GLN A 1 84 ? -25.062 -18.609 -12.375 1 66.81 84 GLN A O 1
ATOM 695 N N . ALA A 1 85 ? -24.859 -16.516 -12.969 1 63.12 85 ALA A N 1
ATOM 696 C CA . ALA A 1 85 ? -25.375 -16.844 -14.297 1 63.12 85 ALA A CA 1
ATOM 697 C C . ALA A 1 85 ? -24.312 -17.547 -15.141 1 63.12 85 ALA A C 1
ATOM 699 O O . ALA A 1 85 ? -24.641 -18.344 -16.016 1 63.12 85 ALA A O 1
ATOM 700 N 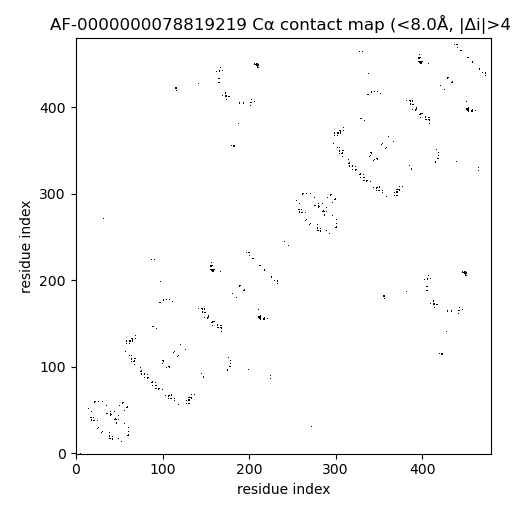N . SER A 1 86 ? -23.031 -17.297 -14.867 1 60.28 86 SER A N 1
ATOM 701 C CA . SER A 1 86 ? -21.938 -17.828 -15.695 1 60.28 86 SER A CA 1
ATOM 702 C C . SER A 1 86 ? -21.203 -18.953 -14.984 1 60.28 86 SER A C 1
ATOM 704 O O . SER A 1 86 ? -20.297 -19.562 -15.547 1 60.28 86 SER A O 1
ATOM 706 N N . ASP A 1 87 ? -21.641 -19.469 -13.945 1 56.94 87 ASP A N 1
ATOM 707 C CA . ASP A 1 87 ? -21.047 -20.516 -13.133 1 56.94 87 ASP A CA 1
ATOM 708 C C . ASP A 1 87 ? -19.609 -20.156 -12.727 1 56.94 87 ASP A C 1
ATOM 710 O O . ASP A 1 87 ? -18.75 -21.031 -12.633 1 56.94 87 ASP A O 1
ATOM 714 N N . ILE A 1 88 ? -19.203 -18.922 -12.875 1 57.47 88 ILE A N 1
ATOM 715 C CA . ILE A 1 88 ? -17.875 -18.484 -12.438 1 57.47 88 ILE A CA 1
ATOM 716 C C . ILE A 1 88 ? -18 -17.781 -11.086 1 57.47 88 ILE A C 1
ATOM 718 O O . ILE A 1 88 ? -18.531 -16.672 -11 1 57.47 88 ILE A O 1
ATOM 722 N N . LYS A 1 89 ? -18.109 -18.516 -9.992 1 55.78 89 LYS A N 1
ATOM 723 C CA . LYS A 1 89 ? -18.234 -17.875 -8.68 1 55.78 89 LYS A CA 1
ATOM 724 C C . LYS A 1 89 ? -16.938 -17.141 -8.305 1 55.78 89 LYS A C 1
ATOM 726 O O . LYS A 1 89 ? -16.953 -16.219 -7.5 1 55.78 89 LYS A O 1
ATOM 731 N N . PHE A 1 90 ? -15.734 -17.5 -9.141 1 57.94 90 PHE A N 1
ATOM 732 C CA . PHE A 1 90 ? -14.414 -17.016 -8.781 1 57.94 90 PHE A CA 1
ATOM 733 C C . PHE A 1 90 ? -14.094 -15.719 -9.539 1 57.94 90 PHE A C 1
ATOM 735 O O . PHE A 1 90 ? -14.555 -15.531 -10.664 1 57.94 90 PHE A O 1
ATOM 742 N N . GLY A 1 91 ? -14.078 -14.766 -8.883 1 65.12 91 GLY A N 1
ATOM 743 C CA . GLY A 1 91 ? -13.562 -13.617 -9.609 1 65.12 91 GLY A CA 1
ATOM 744 C C . GLY A 1 91 ? -14.477 -12.406 -9.547 1 65.12 91 GLY A C 1
ATOM 745 O O . GLY A 1 91 ? -14.047 -11.289 -9.836 1 65.12 91 GLY A O 1
ATOM 746 N N . GLU A 1 92 ? -15.672 -12.82 -9.125 1 72.31 92 GLU A N 1
ATOM 747 C CA . GLU A 1 92 ? -16.609 -11.703 -9.07 1 72.31 92 GLU A CA 1
ATOM 748 C C . GLU A 1 92 ? -16.109 -10.609 -8.125 1 72.31 92 GLU A C 1
ATOM 750 O O . GLU A 1 92 ? -16.234 -9.422 -8.43 1 72.31 92 GLU A O 1
ATOM 755 N N . LEU A 1 93 ? -15.609 -11.109 -6.98 1 77.88 93 LEU A N 1
ATOM 756 C CA . LEU A 1 93 ? -15.125 -10.125 -6.016 1 77.88 93 LEU A CA 1
ATOM 757 C C . LEU A 1 93 ? -13.906 -9.391 -6.559 1 77.88 93 LEU A C 1
ATOM 759 O O . LEU A 1 93 ? -13.805 -8.164 -6.441 1 77.88 93 LEU A O 1
ATOM 763 N N . SER A 1 94 ? -13.086 -10.18 -7.152 1 79.31 94 SER A N 1
ATOM 764 C CA . SER A 1 94 ? -11.891 -9.578 -7.73 1 79.31 94 SER A CA 1
ATOM 765 C C . SER A 1 94 ? -12.242 -8.633 -8.867 1 79.31 94 SER A C 1
ATOM 767 O O . SER A 1 94 ? -11.688 -7.535 -8.969 1 79.31 94 SER A O 1
ATOM 769 N N . MET A 1 95 ? -13.172 -9.047 -9.633 1 80.81 95 MET A N 1
ATOM 770 C CA . MET A 1 95 ? -13.586 -8.227 -10.758 1 80.81 95 MET A CA 1
ATOM 771 C C . MET A 1 95 ? -14.25 -6.938 -10.281 1 80.81 95 MET A C 1
ATOM 773 O O . MET A 1 95 ? -13.961 -5.855 -10.797 1 80.81 95 MET A O 1
ATOM 777 N N . ALA A 1 96 ? -15.125 -7.105 -9.352 1 87.12 96 ALA A N 1
ATOM 778 C CA . ALA A 1 96 ? -15.781 -5.926 -8.797 1 87.12 96 ALA A CA 1
ATOM 779 C C . ALA A 1 96 ? -14.758 -4.953 -8.211 1 87.12 96 ALA A C 1
ATOM 781 O O . ALA A 1 96 ? -14.875 -3.738 -8.398 1 87.12 96 ALA A O 1
ATOM 782 N N . SER A 1 97 ? -13.812 -5.488 -7.547 1 90.5 97 SER A N 1
ATOM 783 C CA . SER A 1 97 ? -12.797 -4.648 -6.926 1 90.5 97 SER A CA 1
ATOM 784 C C . SER A 1 97 ? -11.969 -3.914 -7.98 1 90.5 97 SER A C 1
ATOM 786 O O . SER A 1 97 ? -11.711 -2.717 -7.844 1 90.5 97 SER A O 1
ATOM 788 N N . ILE A 1 98 ? -11.633 -4.621 -8.984 1 88.75 98 ILE A N 1
ATOM 789 C CA . ILE A 1 98 ? -10.82 -4.016 -10.039 1 88.75 98 ILE A CA 1
ATOM 790 C C . ILE A 1 98 ? -11.633 -2.943 -10.766 1 88.75 98 ILE A C 1
ATOM 792 O O . ILE A 1 98 ? -11.125 -1.857 -11.047 1 88.75 98 ILE A O 1
ATOM 796 N N . LYS A 1 99 ? -12.836 -3.217 -11.062 1 89.69 99 LYS A N 1
ATOM 797 C CA . LYS A 1 99 ? -13.711 -2.23 -11.703 1 89.69 99 LYS A CA 1
ATOM 798 C C . LYS A 1 99 ? -13.883 -1 -10.82 1 89.69 99 LYS A C 1
ATOM 800 O O . LYS A 1 99 ? -13.898 0.13 -11.312 1 89.69 99 LYS A O 1
ATOM 805 N N . PHE A 1 100 ? -14.07 -1.257 -9.586 1 95.25 100 PHE A N 1
ATOM 806 C CA . PHE A 1 100 ? -14.195 -0.168 -8.625 1 95.25 100 PHE A CA 1
ATOM 807 C C . PHE A 1 100 ? -12.961 0.723 -8.648 1 95.25 100 PHE A C 1
ATOM 809 O O . PHE A 1 100 ? -13.07 1.95 -8.664 1 95.25 100 PHE A O 1
ATOM 816 N N . ILE A 1 101 ? -11.797 0.074 -8.648 1 94.94 101 ILE A N 1
ATOM 817 C CA . ILE A 1 101 ? -10.531 0.803 -8.68 1 94.94 101 ILE A CA 1
ATOM 818 C C . ILE A 1 101 ? -10.43 1.611 -9.969 1 94.94 101 ILE A C 1
ATOM 820 O O . ILE A 1 101 ? -9.961 2.752 -9.961 1 94.94 101 ILE A O 1
ATOM 824 N N . GLN A 1 102 ? -10.875 1.085 -11.039 1 91.38 102 GLN A N 1
ATOM 825 C CA . GLN A 1 102 ? -10.812 1.73 -12.344 1 91.38 102 GLN A CA 1
ATOM 826 C C . GLN A 1 102 ? -11.773 2.91 -12.422 1 91.38 102 GLN A C 1
ATOM 828 O O . GLN A 1 102 ? -11.406 3.988 -12.898 1 91.38 102 GLN A O 1
ATOM 833 N N . GLU A 1 103 ? -12.992 2.742 -11.977 1 94.31 103 GLU A N 1
ATOM 834 C CA . GLU A 1 103 ? -14.062 3.715 -12.172 1 94.31 103 GLU A CA 1
ATOM 835 C C . GLU A 1 103 ? -14.07 4.758 -11.055 1 94.31 103 GLU A C 1
ATOM 837 O O . GLU A 1 103 ? -14.469 5.902 -11.281 1 94.31 103 GLU A O 1
ATOM 842 N N . TYR A 1 104 ? -13.648 4.32 -9.883 1 96.94 104 TYR A N 1
ATOM 843 C CA . TYR A 1 104 ? -13.695 5.195 -8.711 1 96.94 104 TYR A CA 1
ATOM 844 C C . TYR A 1 104 ? -12.367 5.188 -7.973 1 96.94 104 TYR A C 1
ATOM 846 O O . TYR A 1 104 ? -12.32 4.898 -6.773 1 96.94 104 TYR A O 1
ATOM 854 N N . PRO A 1 105 ? -11.344 5.609 -8.664 1 95.81 105 PRO A N 1
ATOM 855 C CA . PRO A 1 105 ? -10 5.492 -8.086 1 95.81 105 PRO A CA 1
ATOM 856 C C . PRO A 1 105 ? -9.828 6.312 -6.809 1 95.81 105 PRO A C 1
ATOM 858 O O . PRO A 1 105 ? -9.125 5.887 -5.891 1 95.81 105 PRO A O 1
ATOM 861 N N . ASP A 1 106 ? -10.453 7.434 -6.703 1 97.25 106 ASP A N 1
ATOM 862 C CA . ASP A 1 106 ? -10.312 8.273 -5.516 1 97.25 106 ASP A CA 1
ATOM 863 C C . ASP A 1 106 ? -10.945 7.605 -4.293 1 97.25 106 ASP A C 1
ATOM 865 O O . ASP A 1 106 ? -10.375 7.637 -3.201 1 97.25 106 ASP A O 1
ATOM 869 N N . TYR A 1 107 ? -12.102 7.023 -4.48 1 97.94 107 TYR A N 1
ATOM 870 C CA . TYR A 1 107 ? -12.742 6.301 -3.389 1 97.94 107 TYR A CA 1
ATOM 871 C C . TYR A 1 107 ? -11.906 5.098 -2.965 1 97.94 107 TYR A C 1
ATOM 873 O O . TYR A 1 107 ? -11.805 4.793 -1.773 1 97.94 107 TYR A O 1
ATOM 881 N N . ALA A 1 108 ? -11.336 4.414 -3.938 1 97.12 108 ALA A N 1
ATOM 882 C CA . ALA A 1 108 ? -10.5 3.256 -3.635 1 97.12 108 ALA A CA 1
ATOM 883 C C . ALA A 1 108 ? -9.312 3.648 -2.76 1 97.12 108 ALA A C 1
ATOM 885 O O . ALA A 1 108 ? -9.023 2.984 -1.762 1 97.12 108 ALA A O 1
ATOM 886 N N . ARG A 1 109 ? -8.703 4.73 -3.129 1 96.06 109 ARG A N 1
ATOM 887 C CA . ARG A 1 109 ? -7.57 5.219 -2.352 1 96.06 109 ARG A CA 1
ATOM 888 C C . ARG A 1 109 ? -8.008 5.648 -0.955 1 96.06 109 ARG A C 1
ATOM 890 O O . ARG A 1 109 ? -7.293 5.422 0.022 1 96.06 109 ARG A O 1
ATOM 897 N N . ALA A 1 110 ? -9.125 6.289 -0.863 1 97.12 110 ALA A N 1
ATOM 898 C CA . ALA A 1 110 ? -9.648 6.723 0.43 1 97.12 110 ALA A CA 1
ATOM 899 C C . ALA A 1 110 ? -9.914 5.527 1.341 1 97.12 110 ALA A C 1
ATOM 901 O O . ALA A 1 110 ? -9.672 5.594 2.549 1 97.12 110 ALA A O 1
ATOM 902 N N . CYS A 1 111 ? -10.414 4.457 0.759 1 96.62 111 CYS A N 1
ATOM 903 C CA . CYS A 1 111 ? -10.688 3.246 1.526 1 96.62 111 CYS A CA 1
ATOM 904 C C . CYS A 1 111 ? -9.398 2.662 2.098 1 96.62 111 CYS A C 1
ATOM 906 O O . CYS A 1 111 ? -9.359 2.248 3.258 1 96.62 111 CYS A O 1
ATOM 908 N N . ILE A 1 112 ? -8.375 2.68 1.319 1 95.12 112 ILE A N 1
ATOM 909 C CA . ILE A 1 112 ? -7.082 2.172 1.756 1 95.12 112 ILE A CA 1
ATOM 910 C C . ILE A 1 112 ? -6.527 3.057 2.871 1 95.12 112 ILE A C 1
ATOM 912 O O . ILE A 1 112 ? -6.012 2.555 3.873 1 95.12 112 ILE A O 1
ATOM 916 N N . TYR A 1 113 ? -6.66 4.328 2.66 1 94.94 113 TYR A N 1
ATOM 917 C CA . TYR A 1 113 ? -6.184 5.254 3.68 1 94.94 113 TYR A CA 1
ATOM 918 C C . TYR A 1 113 ? -6.918 5.039 5 1 94.94 113 TYR A C 1
ATOM 920 O O . TYR A 1 113 ? -6.312 5.102 6.07 1 94.94 113 TYR A O 1
ATOM 928 N N . PHE A 1 114 ? -8.188 4.793 4.934 1 96.44 114 PHE A N 1
ATOM 929 C CA . PHE A 1 114 ? -8.984 4.512 6.121 1 96.44 114 PHE A CA 1
ATOM 930 C C . PHE A 1 114 ? -8.406 3.334 6.895 1 96.44 114 PHE A C 1
ATOM 932 O O . PHE A 1 114 ? -8.359 3.355 8.125 1 96.44 114 PHE A O 1
ATOM 939 N N . ARG A 1 115 ? -7.938 2.363 6.168 1 94.12 115 ARG A N 1
ATOM 940 C CA . ARG A 1 115 ? -7.488 1.115 6.773 1 94.12 115 ARG A CA 1
ATOM 941 C C . ARG A 1 115 ? -6 1.173 7.105 1 94.12 115 ARG A C 1
ATOM 943 O O . ARG A 1 115 ? -5.422 0.184 7.559 1 94.12 115 ARG A O 1
ATOM 950 N N . SER A 1 116 ? -5.301 2.25 6.906 1 91.19 116 SER A N 1
ATOM 951 C CA . SER A 1 116 ? -3.846 2.355 6.922 1 91.19 116 SER A CA 1
ATOM 952 C C . SER A 1 116 ? -3.307 2.346 8.352 1 91.19 116 SER A C 1
ATOM 954 O O . SER A 1 116 ? -2.104 2.182 8.562 1 91.19 116 SER A O 1
ATOM 956 N N . GLY A 1 117 ? -4.176 2.543 9.359 1 89.06 117 GLY A N 1
ATOM 957 C CA . GLY A 1 117 ? -3.74 2.703 10.742 1 89.06 117 GLY A CA 1
ATOM 958 C C . GLY A 1 117 ? -3.604 4.156 11.156 1 89.06 117 GLY A C 1
ATOM 959 O O . GLY A 1 117 ? -3.209 4.445 12.289 1 89.06 117 GLY A O 1
ATOM 960 N N . ARG A 1 118 ? -3.908 5.031 10.266 1 90.31 118 ARG A N 1
ATOM 961 C CA . ARG A 1 118 ? -3.832 6.461 10.539 1 90.31 118 ARG A CA 1
ATOM 962 C C . ARG A 1 118 ? -4.805 6.863 11.641 1 90.31 118 ARG A C 1
ATOM 964 O O . ARG A 1 118 ? -4.551 7.812 12.383 1 90.31 118 ARG A O 1
ATOM 971 N N . PHE A 1 119 ? -5.879 6.133 11.75 1 92.88 119 PHE A N 1
ATOM 972 C CA . PHE A 1 119 ? -6.965 6.477 12.656 1 92.88 119 PHE A CA 1
ATOM 973 C C . PHE A 1 119 ? -7.047 5.477 13.805 1 92.88 119 PHE A C 1
ATOM 975 O O . PHE A 1 119 ? -6.789 4.285 13.617 1 92.88 119 PHE A O 1
ATOM 982 N N . ASP A 1 120 ? -7.324 5.988 14.906 1 89.75 120 ASP A N 1
ATOM 983 C CA . ASP A 1 120 ? -7.562 5.102 16.047 1 89.75 120 ASP A CA 1
ATOM 984 C C . ASP A 1 120 ? -9 4.586 16.047 1 89.75 120 ASP A C 1
ATOM 986 O O . ASP A 1 120 ? -9.922 5.305 16.438 1 89.75 120 ASP A O 1
ATOM 990 N N . LEU A 1 121 ? -9.133 3.418 15.695 1 91.38 121 LEU A N 1
ATOM 991 C CA . LEU A 1 121 ? -10.453 2.814 15.57 1 91.38 121 LEU A CA 1
ATOM 992 C C . LEU A 1 121 ? -10.672 1.762 16.656 1 91.38 121 LEU A C 1
ATOM 994 O O . LEU A 1 121 ? -11.492 0.858 16.484 1 91.38 121 LEU A O 1
ATOM 998 N N . SER A 1 122 ? -9.938 1.801 17.688 1 85.25 122 SER A N 1
ATOM 999 C CA . SER A 1 122 ? -9.938 0.768 18.719 1 85.25 122 SER A CA 1
ATOM 1000 C C . SER A 1 122 ? -11.141 0.916 19.656 1 85.25 122 SER A C 1
ATOM 1002 O O . SER A 1 122 ? -11.57 -0.054 20.281 1 85.25 122 SER A O 1
ATOM 1004 N N . ASP A 1 123 ? -11.641 2.156 19.719 1 84.62 123 ASP A N 1
ATOM 1005 C CA . ASP A 1 123 ? -12.75 2.383 20.641 1 84.62 123 ASP A CA 1
ATOM 1006 C C . ASP A 1 123 ? -14.094 2.324 19.906 1 84.62 123 ASP A C 1
ATOM 1008 O O . ASP A 1 123 ? -14.562 3.336 19.375 1 84.62 123 ASP A O 1
ATOM 1012 N N . ALA A 1 124 ? -14.742 1.259 20.031 1 79.56 124 ALA A N 1
ATOM 1013 C CA . ALA A 1 124 ? -16 1.034 19.328 1 79.56 124 ALA A CA 1
ATOM 1014 C C . ALA A 1 124 ? -17.094 1.962 19.859 1 79.56 124 ALA A C 1
ATOM 1016 O O . ALA A 1 124 ? -18.016 2.334 19.125 1 79.56 124 ALA A O 1
ATOM 1017 N N . ASN A 1 125 ? -16.938 2.309 21.016 1 80.44 125 ASN A N 1
ATOM 1018 C CA . ASN A 1 125 ? -17.984 3.107 21.641 1 80.44 125 ASN A CA 1
ATOM 1019 C C . ASN A 1 125 ? -17.969 4.551 21.156 1 80.44 125 ASN A C 1
ATOM 1021 O O . ASN A 1 125 ? -19 5.219 21.125 1 80.44 125 ASN A O 1
ATOM 1025 N N . SER A 1 126 ? -16.906 4.957 20.75 1 84 126 SER A N 1
ATOM 1026 C CA . SER A 1 126 ? -16.781 6.344 20.328 1 84 126 SER A CA 1
ATOM 1027 C C . SER A 1 126 ? -16.734 6.449 18.797 1 84 126 SER A C 1
ATOM 1029 O O . SER A 1 126 ? -16.734 7.551 18.25 1 84 126 SER A O 1
ATOM 1031 N N . MET A 1 127 ? -16.938 5.375 18.203 1 87.38 127 MET A N 1
ATOM 1032 C CA . MET A 1 127 ? -16.766 5.332 16.75 1 87.38 127 MET A CA 1
ATOM 1033 C C . MET A 1 127 ? -18.031 5.75 16.031 1 87.38 127 MET A C 1
ATOM 1035 O O . MET A 1 127 ? -19.141 5.43 16.484 1 87.38 127 MET A O 1
ATOM 1039 N N . SER A 1 128 ? -17.922 6.508 15 1 91.5 128 SER A N 1
ATOM 1040 C CA . SER A 1 128 ? -19.062 6.926 14.195 1 91.5 128 SER A CA 1
ATOM 1041 C C . SER A 1 128 ? -19.734 5.73 13.516 1 91.5 128 SER A C 1
ATOM 1043 O O . SER A 1 128 ? -19.109 4.688 13.328 1 91.5 128 SER A O 1
ATOM 1045 N N . SER A 1 129 ? -21 5.891 13.148 1 93.75 129 SER A N 1
ATOM 1046 C CA . SER A 1 129 ? -21.734 4.844 12.445 1 93.75 129 SER A CA 1
ATOM 1047 C C . SER A 1 129 ? -21.078 4.535 11.094 1 93.75 129 SER A C 1
ATOM 1049 O O . SER A 1 129 ? -21.047 3.377 10.672 1 93.75 129 SER A O 1
ATOM 1051 N N . ASP A 1 130 ? -20.578 5.543 10.477 1 96.19 130 ASP A N 1
ATOM 1052 C CA . ASP A 1 130 ? -19.906 5.348 9.195 1 96.19 130 ASP A CA 1
ATOM 1053 C C . ASP A 1 130 ? -18.672 4.453 9.352 1 96.19 130 ASP A C 1
ATOM 1055 O O . ASP A 1 130 ? -18.484 3.512 8.578 1 96.19 130 ASP A O 1
ATOM 1059 N N . ALA A 1 131 ? -17.875 4.73 10.328 1 96.12 131 ALA A N 1
ATOM 1060 C CA . ALA A 1 131 ? -16.688 3.93 10.586 1 96.12 131 ALA A CA 1
ATOM 1061 C C . ALA A 1 131 ? -17.047 2.475 10.867 1 96.12 131 ALA A C 1
ATOM 1063 O O . ALA A 1 131 ? -16.406 1.556 10.359 1 96.12 131 ALA A O 1
ATOM 1064 N N . LYS A 1 132 ? -18.062 2.248 11.633 1 95.88 132 LYS A N 1
ATOM 1065 C CA . LYS A 1 132 ? -18.516 0.897 11.969 1 95.88 132 LYS A CA 1
ATOM 1066 C C . LYS A 1 132 ? -18.922 0.13 10.719 1 95.88 132 LYS A C 1
ATOM 1068 O O . LYS A 1 132 ? -18.578 -1.041 10.555 1 95.88 132 LYS A O 1
ATOM 1073 N N . GLU A 1 133 ? -19.656 0.814 9.883 1 96.31 133 GLU A N 1
ATOM 1074 C CA . GLU A 1 133 ? -20.109 0.183 8.648 1 96.31 133 GLU A CA 1
ATOM 1075 C C . GLU A 1 133 ? -18.922 -0.19 7.754 1 96.31 133 GLU A C 1
ATOM 1077 O O . GLU A 1 133 ? -18.906 -1.263 7.148 1 96.31 133 GLU A O 1
ATOM 1082 N N . ILE A 1 134 ? -17.953 0.674 7.668 1 96.88 134 ILE A N 1
ATOM 1083 C CA . ILE A 1 134 ? -16.766 0.427 6.852 1 96.88 134 ILE A CA 1
ATOM 1084 C C . ILE A 1 134 ? -16.016 -0.791 7.387 1 96.88 134 ILE A C 1
ATOM 1086 O O . ILE A 1 134 ? -15.625 -1.675 6.621 1 96.88 134 ILE A O 1
ATOM 1090 N N . ILE A 1 135 ? -15.852 -0.822 8.703 1 95.94 135 ILE A N 1
ATOM 1091 C CA . ILE A 1 135 ? -15.125 -1.908 9.352 1 95.94 135 ILE A CA 1
ATOM 1092 C C . ILE A 1 135 ? -15.844 -3.23 9.102 1 95.94 135 ILE A C 1
ATOM 1094 O O . ILE A 1 135 ? -15.227 -4.211 8.68 1 95.94 135 ILE A O 1
ATOM 1098 N N . GLU A 1 136 ? -17.109 -3.244 9.281 1 95.12 136 GLU A N 1
ATOM 1099 C CA . GLU A 1 136 ? -17.906 -4.449 9.102 1 95.12 136 GLU A CA 1
ATOM 1100 C C . GLU A 1 136 ? -17.828 -4.949 7.66 1 95.12 136 GLU A C 1
ATOM 1102 O O . GLU A 1 136 ? -17.656 -6.145 7.418 1 95.12 136 GLU A O 1
ATOM 1107 N N . PHE A 1 137 ? -17.938 -4.074 6.777 1 95.56 137 PHE A N 1
ATOM 1108 C CA . PHE A 1 137 ? -17.891 -4.449 5.367 1 95.56 137 PHE A CA 1
ATOM 1109 C C . PHE A 1 137 ? -16.5 -4.992 5.008 1 95.56 137 PHE A C 1
ATOM 1111 O O . PHE A 1 137 ? -16.391 -5.977 4.273 1 95.56 137 PHE A O 1
ATOM 1118 N N . THR A 1 138 ? -15.477 -4.352 5.473 1 94.75 138 THR A N 1
ATOM 1119 C CA . THR A 1 138 ? -14.109 -4.781 5.199 1 94.75 138 THR A CA 1
ATOM 1120 C C . THR A 1 138 ? -13.883 -6.207 5.691 1 94.75 138 THR A C 1
ATOM 1122 O O . THR A 1 138 ? -13.359 -7.047 4.957 1 94.75 138 THR A O 1
ATOM 1125 N N . GLU A 1 139 ? -14.289 -6.473 6.883 1 94.44 139 GLU A N 1
ATOM 1126 C CA . GLU A 1 139 ? -14.133 -7.805 7.461 1 94.44 139 GLU A CA 1
ATOM 1127 C C . GLU A 1 139 ? -14.953 -8.836 6.688 1 94.44 139 GLU A C 1
ATOM 1129 O O . GLU A 1 139 ? -14.492 -9.961 6.477 1 94.44 139 GLU A O 1
ATOM 1134 N N . GLU A 1 140 ? -16.109 -8.43 6.242 1 94.06 140 GLU A N 1
ATOM 1135 C CA . GLU A 1 140 ? -16.969 -9.305 5.445 1 94.06 140 GLU A CA 1
ATOM 1136 C C . GLU A 1 140 ? -16.312 -9.664 4.121 1 94.06 140 GLU A C 1
ATOM 1138 O O . GLU A 1 140 ? -16.406 -10.797 3.656 1 94.06 140 GLU A O 1
ATOM 1143 N N . ILE A 1 141 ? -15.68 -8.727 3.555 1 92.94 141 ILE A N 1
ATOM 1144 C CA . ILE A 1 141 ? -15.039 -8.945 2.262 1 92.94 141 ILE A CA 1
ATOM 1145 C C . ILE A 1 141 ? -13.906 -9.961 2.41 1 92.94 141 ILE A C 1
ATOM 1147 O O . ILE A 1 141 ? -13.82 -10.922 1.646 1 92.94 141 ILE A O 1
ATOM 1151 N N . TYR A 1 142 ? -13.023 -9.781 3.422 1 94.88 142 TYR A N 1
ATOM 1152 C CA . TYR A 1 142 ? -11.922 -10.711 3.65 1 94.88 142 TYR A CA 1
ATOM 1153 C C . TYR A 1 142 ? -12.445 -12.125 3.871 1 94.88 142 TYR A C 1
ATOM 1155 O O . TYR A 1 142 ? -11.922 -13.086 3.295 1 94.88 142 TYR A O 1
ATOM 1163 N N . GLU A 1 143 ? -13.523 -12.219 4.59 1 95 143 GLU A N 1
ATOM 1164 C CA . GLU A 1 143 ? -14.086 -13.531 4.883 1 95 143 GLU A CA 1
ATOM 1165 C C . GLU A 1 143 ? -14.711 -14.156 3.637 1 95 143 GLU A C 1
ATOM 1167 O O . GLU A 1 143 ? -14.617 -15.367 3.432 1 95 143 GLU A O 1
ATOM 1172 N N . SER A 1 144 ? -15.344 -13.32 2.885 1 91.88 144 SER A N 1
ATOM 1173 C CA . SER A 1 144 ? -15.953 -13.82 1.658 1 91.88 144 SER A CA 1
ATOM 1174 C C . SER A 1 144 ? -14.891 -14.359 0.698 1 91.88 144 SER A C 1
ATOM 1176 O O . SER A 1 144 ? -15.094 -15.406 0.076 1 91.88 144 SER A O 1
ATOM 1178 N N . ILE A 1 145 ? -13.797 -13.688 0.553 1 92.38 145 ILE A N 1
ATOM 1179 C CA . ILE A 1 145 ? -12.711 -14.156 -0.3 1 92.38 145 ILE A CA 1
ATOM 1180 C C . ILE A 1 145 ? -12.133 -15.453 0.26 1 92.38 145 ILE A C 1
ATOM 1182 O O . ILE A 1 145 ? -11.883 -16.406 -0.486 1 92.38 145 ILE A O 1
ATOM 1186 N N . PHE A 1 146 ? -11.961 -15.453 1.552 1 94.75 146 PHE A N 1
ATOM 1187 C CA . PHE A 1 146 ? -11.438 -16.625 2.246 1 94.75 146 PHE A CA 1
ATOM 1188 C C . PHE A 1 146 ? -12.281 -17.859 1.944 1 94.75 146 PHE A C 1
ATOM 1190 O O . PHE A 1 146 ? -11.75 -18.906 1.568 1 94.75 146 PHE A O 1
ATOM 1197 N N . LEU A 1 147 ? -13.555 -17.672 2.082 1 92.62 147 LEU A N 1
ATOM 1198 C CA . LEU A 1 147 ? -14.477 -18.781 1.872 1 92.62 147 LEU A CA 1
ATOM 1199 C C . LEU A 1 147 ? -14.492 -19.203 0.407 1 92.62 147 LEU A C 1
ATOM 1201 O O . LEU A 1 147 ? -14.602 -20.391 0.102 1 92.62 147 LEU A O 1
ATOM 1205 N N . ALA A 1 148 ? -14.398 -18.25 -0.491 1 88.62 148 ALA A N 1
ATOM 1206 C CA . ALA A 1 148 ? -14.352 -18.562 -1.916 1 88.62 148 ALA A CA 1
ATOM 1207 C C . ALA A 1 148 ? -13.102 -19.375 -2.252 1 88.62 148 ALA A C 1
ATOM 1209 O O . ALA A 1 148 ? -13.172 -20.375 -2.969 1 88.62 148 ALA A O 1
ATOM 1210 N N . ILE A 1 149 ? -11.953 -18.984 -1.721 1 91.62 149 ILE A N 1
ATOM 1211 C CA . ILE A 1 149 ? -10.703 -19.672 -1.979 1 91.62 149 ILE A CA 1
ATOM 1212 C C . ILE A 1 149 ? -10.766 -21.094 -1.403 1 91.62 149 ILE A C 1
ATOM 1214 O O . ILE A 1 149 ? -10.367 -22.047 -2.061 1 91.62 149 ILE A O 1
ATOM 1218 N N . LYS A 1 150 ? -11.312 -21.203 -0.195 1 92.94 150 LYS A N 1
ATOM 1219 C CA . LYS A 1 150 ? -11.461 -22.516 0.425 1 92.94 150 LYS A CA 1
ATOM 1220 C C . LYS A 1 150 ? -12.336 -23.422 -0.432 1 92.94 150 LYS A C 1
ATOM 1222 O O . LYS A 1 150 ? -12.039 -24.609 -0.581 1 92.94 150 LYS A O 1
ATOM 1227 N N . PHE A 1 151 ? -13.359 -22.891 -0.922 1 89.06 151 PHE A N 1
ATOM 1228 C CA . PHE A 1 151 ? -14.266 -23.656 -1.782 1 89.06 151 PHE A CA 1
ATOM 1229 C C . PHE A 1 151 ? -13.523 -24.219 -2.988 1 89.06 151 PHE A C 1
ATOM 1231 O O . PHE A 1 151 ? -13.656 -25.391 -3.312 1 89.06 151 PHE A O 1
ATOM 1238 N N . TYR A 1 152 ? -12.703 -23.422 -3.648 1 87.81 152 TYR A N 1
ATOM 1239 C CA . TYR A 1 152 ? -12.031 -23.812 -4.879 1 87.81 152 TYR A CA 1
ATOM 1240 C C . TYR A 1 152 ? -10.867 -24.75 -4.586 1 87.81 152 TYR A C 1
ATOM 1242 O O . TYR A 1 152 ? -10.422 -25.5 -5.465 1 87.81 152 TYR A O 1
ATOM 1250 N N . ILE A 1 153 ? -10.367 -24.703 -3.377 1 91.12 153 ILE A N 1
ATOM 1251 C CA . ILE A 1 153 ? -9.383 -25.688 -2.957 1 91.12 153 ILE A CA 1
ATOM 1252 C C . ILE A 1 153 ? -10.062 -27.047 -2.793 1 91.12 153 ILE A C 1
ATOM 1254 O O . ILE A 1 153 ? -9.562 -28.062 -3.295 1 91.12 153 ILE A O 1
ATOM 1258 N N . GLU A 1 154 ? -11.156 -27.016 -2.156 1 90.94 154 GLU A N 1
ATOM 1259 C CA . GLU A 1 154 ? -11.891 -28.25 -1.882 1 90.94 154 GLU A CA 1
ATOM 1260 C C . GLU A 1 154 ? -12.398 -28.891 -3.172 1 90.94 154 GLU A C 1
ATOM 1262 O O . GLU A 1 154 ? -12.43 -30.125 -3.293 1 90.94 154 GLU A O 1
ATOM 1267 N N . ASP A 1 155 ? -12.773 -28.094 -4.121 1 87.62 155 ASP A N 1
ATOM 1268 C CA . ASP A 1 155 ? -13.336 -28.641 -5.352 1 87.62 155 ASP A CA 1
ATOM 1269 C C . ASP A 1 155 ? -12.234 -29.047 -6.324 1 87.62 155 ASP A C 1
ATOM 1271 O O . ASP A 1 155 ? -12.516 -29.578 -7.402 1 87.62 155 ASP A O 1
ATOM 1275 N N . GLY A 1 156 ? -11.031 -28.672 -6.051 1 87.62 156 GLY A N 1
ATOM 1276 C CA . GLY A 1 156 ? -9.898 -29.156 -6.816 1 87.62 156 GLY A CA 1
ATOM 1277 C C . GLY A 1 156 ? -9.414 -28.156 -7.863 1 87.62 156 GLY A C 1
ATOM 1278 O O . GLY A 1 156 ? -8.406 -28.391 -8.531 1 87.62 156 GLY A O 1
ATOM 1279 N N . THR A 1 157 ? -10.031 -26.984 -8.023 1 85.12 157 THR A N 1
ATOM 1280 C CA . THR A 1 157 ? -9.625 -25.969 -8.977 1 85.12 157 THR A CA 1
ATOM 1281 C C . THR A 1 157 ? -8.32 -25.297 -8.539 1 85.12 157 THR A C 1
ATOM 1283 O O . THR A 1 157 ? -7.438 -25.047 -9.359 1 85.12 157 THR A O 1
ATOM 1286 N N . TYR A 1 158 ? -8.258 -25.031 -7.223 1 88.5 158 TYR A N 1
ATOM 1287 C CA . TYR A 1 158 ? -7.055 -24.438 -6.656 1 88.5 158 TYR A CA 1
ATOM 1288 C C . TYR A 1 158 ? -6.16 -25.5 -6.039 1 88.5 158 TYR A C 1
ATOM 1290 O O . TYR A 1 158 ? -6.629 -26.594 -5.688 1 88.5 158 TYR A O 1
ATOM 1298 N N . ARG A 1 159 ? -4.914 -25.141 -5.938 1 89.38 159 ARG A N 1
ATOM 1299 C CA . ARG A 1 159 ? -3.934 -26.031 -5.328 1 89.38 159 ARG A CA 1
ATOM 1300 C C . ARG A 1 159 ? -4.309 -26.344 -3.885 1 89.38 159 ARG A C 1
ATOM 1302 O O . ARG A 1 159 ? -4.68 -25.453 -3.121 1 89.38 159 ARG A O 1
ATOM 1309 N N . PRO A 1 160 ? -4.129 -27.641 -3.48 1 90.62 160 PRO A N 1
ATOM 1310 C CA . PRO A 1 160 ? -4.516 -28.031 -2.123 1 90.62 160 PRO A CA 1
ATOM 1311 C C . PRO A 1 160 ? -3.525 -27.547 -1.065 1 90.62 160 PRO A C 1
ATOM 1313 O O . PRO A 1 160 ? -3.852 -27.531 0.124 1 90.62 160 PRO A O 1
ATOM 1316 N N . ASP A 1 161 ? -2.367 -27.172 -1.457 1 90.06 161 ASP A N 1
ATOM 1317 C CA . ASP A 1 161 ? -1.327 -26.797 -0.5 1 90.06 161 ASP A CA 1
ATOM 1318 C C . ASP A 1 161 ? -1.376 -25.312 -0.183 1 90.06 161 ASP A C 1
ATOM 1320 O O . ASP A 1 161 ? -0.613 -24.828 0.654 1 90.06 161 ASP A O 1
ATOM 1324 N N . VAL A 1 162 ? -2.293 -24.609 -0.798 1 92.81 162 VAL A N 1
ATOM 1325 C CA . VAL A 1 162 ? -2.406 -23.172 -0.573 1 92.81 162 VAL A CA 1
ATOM 1326 C C . VAL A 1 162 ? -3.125 -22.922 0.748 1 92.81 162 VAL A C 1
ATOM 1328 O O . VAL A 1 162 ? -4.172 -23.516 1.021 1 92.81 162 VAL A O 1
ATOM 1331 N N . ASN A 1 163 ? -2.543 -22.141 1.62 1 95.25 163 ASN A N 1
ATOM 1332 C CA . ASN A 1 163 ? -3.26 -21.609 2.771 1 95.25 163 ASN A CA 1
ATOM 1333 C C . ASN A 1 163 ? -4.234 -20.5 2.361 1 95.25 163 ASN A C 1
ATOM 1335 O O . ASN A 1 163 ? -3.814 -19.422 1.923 1 95.25 163 ASN A O 1
ATOM 1339 N N . PRO A 1 164 ? -5.5 -20.75 2.541 1 95.69 164 PRO A N 1
ATOM 1340 C CA . PRO A 1 164 ? -6.473 -19.781 2.045 1 95.69 164 PRO A CA 1
ATOM 1341 C C . PRO A 1 164 ? -6.32 -18.406 2.693 1 95.69 164 PRO A C 1
ATOM 1343 O O . PRO A 1 164 ? -6.559 -17.391 2.047 1 95.69 164 PRO A O 1
ATOM 1346 N N . ALA A 1 165 ? -5.984 -18.391 3.924 1 97.06 165 ALA A N 1
ATOM 1347 C CA . ALA A 1 165 ? -5.812 -17.109 4.609 1 97.06 165 ALA A CA 1
ATOM 1348 C C . ALA A 1 165 ? -4.645 -16.328 4.02 1 97.06 165 ALA A C 1
ATOM 1350 O O . ALA A 1 165 ? -4.742 -15.109 3.814 1 97.06 165 ALA A O 1
ATOM 1351 N N . VAL A 1 166 ? -3.555 -16.984 3.703 1 96.56 166 VAL A N 1
ATOM 1352 C CA . VAL A 1 166 ? -2.402 -16.328 3.09 1 96.56 166 VAL A CA 1
ATOM 1353 C C . VAL A 1 166 ? -2.77 -15.844 1.69 1 96.56 166 VAL A C 1
ATOM 1355 O O . VAL A 1 166 ? -2.371 -14.75 1.283 1 96.56 166 VAL A O 1
ATOM 1358 N N . ALA A 1 167 ? -3.564 -16.625 1.026 1 94.88 167 ALA A N 1
ATOM 1359 C CA . ALA A 1 167 ? -4 -16.234 -0.314 1 94.88 167 ALA A CA 1
ATOM 1360 C C . ALA A 1 167 ? -4.844 -14.961 -0.273 1 94.88 167 ALA A C 1
ATOM 1362 O O . ALA A 1 167 ? -4.73 -14.109 -1.154 1 94.88 167 ALA A O 1
ATOM 1363 N N . VAL A 1 168 ? -5.707 -14.836 0.74 1 95.5 168 VAL A N 1
ATOM 1364 C CA . VAL A 1 168 ? -6.5 -13.625 0.915 1 95.5 168 VAL A CA 1
ATOM 1365 C C . VAL A 1 168 ? -5.574 -12.422 1.092 1 95.5 168 VAL A C 1
ATOM 1367 O O . VAL A 1 168 ? -5.762 -11.391 0.447 1 95.5 168 VAL A O 1
ATOM 1370 N N . VAL A 1 169 ? -4.586 -12.586 1.909 1 97.12 169 VAL A N 1
ATOM 1371 C CA . VAL A 1 169 ? -3.66 -11.508 2.236 1 97.12 169 VAL A CA 1
ATOM 1372 C C . VAL A 1 169 ? -2.91 -11.07 0.979 1 97.12 169 VAL A C 1
ATOM 1374 O O . VAL A 1 169 ? -2.875 -9.883 0.65 1 97.12 169 VAL A O 1
ATOM 1377 N N . VAL A 1 170 ? -2.424 -11.992 0.249 1 95.31 170 VAL A N 1
ATOM 1378 C CA . VAL A 1 170 ? -1.637 -11.695 -0.943 1 95.31 170 VAL A CA 1
ATOM 1379 C C . VAL A 1 170 ? -2.529 -11.062 -2.008 1 95.31 170 VAL A C 1
ATOM 1381 O O . VAL A 1 170 ? -2.131 -10.102 -2.67 1 95.31 170 VAL A O 1
ATOM 1384 N N . SER A 1 171 ? -3.734 -11.609 -2.154 1 93.38 171 SER A N 1
ATOM 1385 C CA . SER A 1 171 ? -4.672 -11.016 -3.102 1 93.38 171 SER A CA 1
ATOM 1386 C C . SER A 1 171 ? -4.996 -9.57 -2.73 1 93.38 171 SER A C 1
ATOM 1388 O O . SER A 1 171 ? -5.133 -8.719 -3.609 1 93.38 171 SER A O 1
ATOM 1390 N N . THR A 1 172 ? -5.105 -9.336 -1.458 1 94.94 172 THR A N 1
ATOM 1391 C CA . THR A 1 172 ? -5.391 -7.984 -0.978 1 94.94 172 THR A CA 1
ATOM 1392 C C . THR A 1 172 ? -4.203 -7.059 -1.233 1 94.94 172 THR A C 1
ATOM 1394 O O . THR A 1 172 ? -4.383 -5.906 -1.626 1 94.94 172 THR A O 1
ATOM 1397 N N . PHE A 1 173 ? -2.953 -7.59 -1.062 1 96.06 173 PHE A N 1
ATOM 1398 C CA . PHE A 1 173 ? -1.768 -6.805 -1.382 1 96.06 173 PHE A CA 1
ATOM 1399 C C . PHE A 1 173 ? -1.798 -6.348 -2.836 1 96.06 173 PHE A C 1
ATOM 1401 O O . PHE A 1 173 ? -1.515 -5.184 -3.133 1 96.06 173 PHE A O 1
ATOM 1408 N N . ILE A 1 174 ? -2.182 -7.164 -3.646 1 94.94 174 ILE A N 1
ATOM 1409 C CA . ILE A 1 174 ? -2.164 -6.891 -5.078 1 94.94 174 ILE A CA 1
ATOM 1410 C C . ILE A 1 174 ? -3.25 -5.875 -5.426 1 94.94 174 ILE A C 1
ATOM 1412 O O . ILE A 1 174 ? -2.986 -4.879 -6.102 1 94.94 174 ILE A O 1
ATOM 1416 N N . THR A 1 175 ? -4.461 -6.098 -4.906 1 93.88 175 THR A N 1
ATOM 1417 C CA . THR A 1 175 ? -5.562 -5.188 -5.191 1 93.88 175 THR A CA 1
ATOM 1418 C C . THR A 1 175 ? -5.27 -3.795 -4.637 1 93.88 175 THR A C 1
ATOM 1420 O O . THR A 1 175 ? -5.492 -2.791 -5.32 1 93.88 175 THR A O 1
ATOM 1423 N N . ASP A 1 176 ? -4.789 -3.777 -3.4 1 95.19 176 ASP A N 1
ATOM 1424 C CA . ASP A 1 176 ? -4.438 -2.49 -2.807 1 95.19 176 ASP A CA 1
ATOM 1425 C C . ASP A 1 176 ? -3.309 -1.817 -3.584 1 95.19 176 ASP A C 1
ATOM 1427 O O . ASP A 1 176 ? -3.275 -0.59 -3.701 1 95.19 176 ASP A O 1
ATOM 1431 N N . GLY A 1 177 ? -2.387 -2.641 -4.027 1 96 177 GLY A N 1
ATOM 1432 C CA . GLY A 1 177 ? -1.292 -2.109 -4.824 1 96 177 GLY A CA 1
ATOM 1433 C C . GLY A 1 177 ? -1.757 -1.429 -6.098 1 96 177 GLY A C 1
ATOM 1434 O O . GLY A 1 177 ? -1.24 -0.373 -6.469 1 96 177 GLY A O 1
ATOM 1435 N N . ILE A 1 178 ? -2.74 -1.97 -6.754 1 95.12 178 ILE A N 1
ATOM 1436 C CA . ILE A 1 178 ? -3.293 -1.386 -7.973 1 95.12 178 ILE A CA 1
ATOM 1437 C C . ILE A 1 178 ? -3.939 -0.04 -7.652 1 95.12 178 ILE A C 1
ATOM 1439 O O . ILE A 1 178 ? -3.701 0.951 -8.344 1 95.12 178 ILE A O 1
ATOM 1443 N N . ALA A 1 179 ? -4.668 -0.009 -6.602 1 93.94 179 ALA A N 1
ATOM 1444 C CA . ALA A 1 179 ? -5.406 1.192 -6.227 1 93.94 179 ALA A CA 1
ATOM 1445 C C . ALA A 1 179 ? -4.457 2.322 -5.836 1 93.94 179 ALA A C 1
ATOM 1447 O O . ALA A 1 179 ? -4.762 3.498 -6.047 1 93.94 179 ALA A O 1
ATOM 1448 N N . ASN A 1 180 ? -3.342 1.91 -5.254 1 93.44 180 ASN A N 1
ATOM 1449 C CA . ASN A 1 180 ? -2.383 2.887 -4.746 1 93.44 180 ASN A CA 1
ATOM 1450 C C . ASN A 1 180 ? -1.057 2.814 -5.496 1 93.44 180 ASN A C 1
ATOM 1452 O O . ASN A 1 180 ? 0.01 2.959 -4.898 1 93.44 180 ASN A O 1
ATOM 1456 N N . ILE A 1 181 ? -1.11 2.574 -6.699 1 95.5 181 ILE A N 1
ATOM 1457 C CA . ILE A 1 181 ? 0.125 2.416 -7.457 1 95.5 181 ILE A CA 1
ATOM 1458 C C . ILE A 1 181 ? 0.972 3.682 -7.332 1 95.5 181 ILE A C 1
ATOM 1460 O O . ILE A 1 181 ? 0.472 4.793 -7.523 1 95.5 181 ILE A O 1
ATOM 1464 N N . SER A 1 182 ? 2.209 3.531 -6.918 1 94.75 182 SER A N 1
ATOM 1465 C CA . SER A 1 182 ? 3.1 4.664 -6.695 1 94.75 182 SER A CA 1
ATOM 1466 C C . SER A 1 182 ? 3.496 5.324 -8.008 1 94.75 182 SER A C 1
ATOM 1468 O O . SER A 1 182 ? 3.545 4.668 -9.055 1 94.75 182 SER A O 1
ATOM 1470 N N . PRO A 1 183 ? 3.842 6.656 -7.965 1 93.88 183 PRO A N 1
ATOM 1471 C CA . PRO A 1 183 ? 4.355 7.32 -9.164 1 93.88 183 PRO A CA 1
ATOM 1472 C C . PRO A 1 183 ? 5.629 6.668 -9.703 1 93.88 183 PRO A C 1
ATOM 1474 O O . PRO A 1 183 ? 5.887 6.711 -10.906 1 93.88 183 PRO A O 1
ATOM 1477 N N . PHE A 1 184 ? 6.355 6.047 -8.875 1 94.56 184 PHE A N 1
ATOM 1478 C CA . PHE A 1 184 ? 7.582 5.367 -9.273 1 94.56 184 PHE A CA 1
ATOM 1479 C C . PHE A 1 184 ? 7.273 4.121 -10.094 1 94.56 184 PHE A C 1
ATOM 1481 O O . PHE A 1 184 ? 7.891 3.889 -11.133 1 94.56 184 PHE A O 1
ATOM 1488 N N . LEU A 1 185 ? 6.336 3.379 -9.633 1 96.06 185 LEU A N 1
ATOM 1489 C CA . LEU A 1 185 ? 5.93 2.186 -10.375 1 96.06 185 LEU A CA 1
ATOM 1490 C C . LEU A 1 185 ? 5.246 2.562 -11.68 1 96.06 185 LEU A C 1
ATOM 1492 O O . LEU A 1 185 ? 5.426 1.885 -12.695 1 96.06 185 LEU A O 1
ATOM 1496 N N . ARG A 1 186 ? 4.457 3.637 -11.656 1 95.38 186 ARG A N 1
ATOM 1497 C CA . ARG A 1 186 ? 3.834 4.117 -12.891 1 95.38 186 ARG A CA 1
ATOM 1498 C C . ARG A 1 186 ? 4.883 4.492 -13.93 1 95.38 186 ARG A C 1
ATOM 1500 O O . ARG A 1 186 ? 4.75 4.156 -15.109 1 95.38 186 ARG A O 1
ATOM 1507 N N . LYS A 1 187 ? 5.875 5.223 -13.461 1 95.38 187 LYS A N 1
ATOM 1508 C CA . LYS A 1 187 ? 6.965 5.602 -14.352 1 95.38 187 LYS A CA 1
ATOM 1509 C C . LYS A 1 187 ? 7.676 4.367 -14.906 1 95.38 187 LYS A C 1
ATOM 1511 O O . LYS A 1 187 ? 7.988 4.309 -16.094 1 95.38 187 LYS A O 1
ATOM 1516 N N . PHE A 1 188 ? 7.934 3.439 -14.078 1 97.44 188 PHE A N 1
ATOM 1517 C CA . PHE A 1 188 ? 8.547 2.186 -14.5 1 97.44 188 PHE A CA 1
ATOM 1518 C C . PHE A 1 188 ? 7.699 1.498 -15.562 1 97.44 188 PHE A C 1
ATOM 1520 O O . PHE A 1 188 ? 8.227 1.038 -16.578 1 97.44 188 PHE A O 1
ATOM 1527 N N . MET A 1 189 ? 6.391 1.367 -15.336 1 97.31 189 MET A N 1
ATOM 1528 C CA . MET A 1 189 ? 5.469 0.769 -16.297 1 97.31 189 MET A CA 1
ATOM 1529 C C . MET A 1 189 ? 5.531 1.496 -17.625 1 97.31 189 MET A C 1
ATOM 1531 O O . MET A 1 189 ? 5.613 0.862 -18.688 1 97.31 189 MET A O 1
ATOM 1535 N N . GLU A 1 190 ? 5.508 2.787 -17.578 1 96.31 190 GLU A N 1
ATOM 1536 C CA . GLU A 1 190 ? 5.574 3.596 -18.781 1 96.31 190 GLU A CA 1
ATOM 1537 C C . GLU A 1 190 ? 6.867 3.338 -19.547 1 96.31 190 GLU A C 1
ATOM 1539 O O . GLU A 1 190 ? 6.852 3.188 -20.781 1 96.31 190 GLU A O 1
ATOM 1544 N N . THR A 1 191 ? 7.941 3.287 -18.875 1 96.88 191 THR A N 1
ATOM 1545 C CA . THR A 1 191 ? 9.25 3.062 -19.484 1 96.88 191 THR A CA 1
ATOM 1546 C C . THR A 1 191 ? 9.297 1.714 -20.188 1 96.88 191 THR A C 1
ATOM 1548 O O . THR A 1 191 ? 9.984 1.562 -21.203 1 96.88 191 THR A O 1
ATOM 1551 N N . HIS A 1 192 ? 8.539 0.754 -19.688 1 97.69 192 HIS A N 1
ATOM 1552 C CA . HIS A 1 192 ? 8.586 -0.591 -20.25 1 97.69 192 HIS A CA 1
ATOM 1553 C C . HIS A 1 192 ? 7.34 -0.889 -21.078 1 97.69 192 HIS A C 1
ATOM 1555 O O . HIS A 1 192 ? 7.078 -2.045 -21.422 1 97.69 192 HIS A O 1
ATOM 1561 N N . GLY A 1 193 ? 6.527 0.087 -21.281 1 95.94 193 GLY A N 1
ATOM 1562 C CA . GLY A 1 193 ? 5.422 0.012 -22.219 1 95.94 193 GLY A CA 1
ATOM 1563 C C . GLY A 1 193 ? 4.223 -0.742 -21.672 1 95.94 193 GLY A C 1
ATOM 1564 O O . GLY A 1 193 ? 3.484 -1.377 -22.438 1 95.94 193 GLY A O 1
ATOM 1565 N N . VAL A 1 194 ? 4 -0.728 -20.422 1 96.56 194 VAL A N 1
ATOM 1566 C CA . VAL A 1 194 ? 2.859 -1.4 -19.797 1 96.56 194 VAL A CA 1
ATOM 1567 C C . VAL A 1 194 ? 1.785 -0.375 -19.438 1 96.56 194 VAL A C 1
ATOM 1569 O O . VAL A 1 194 ? 2.027 0.538 -18.656 1 96.56 194 VAL A O 1
ATOM 1572 N N . THR A 1 195 ? 0.603 -0.554 -20.016 1 93.56 195 THR A N 1
ATOM 1573 C CA . THR A 1 195 ? -0.531 0.299 -19.672 1 93.56 195 THR A CA 1
ATOM 1574 C C . THR A 1 195 ? -1.295 -0.264 -18.484 1 93.56 195 THR A C 1
ATOM 1576 O O . THR A 1 195 ? -1.106 -1.424 -18.109 1 93.56 195 THR A O 1
ATOM 1579 N N . MET A 1 196 ? -2.131 0.569 -17.938 1 90.88 196 MET A N 1
ATOM 1580 C CA . MET A 1 196 ? -2.967 0.099 -16.844 1 90.88 196 MET A CA 1
ATOM 1581 C C . MET A 1 196 ? -3.898 -1.017 -17.297 1 90.88 196 MET A C 1
ATOM 1583 O O . MET A 1 196 ? -4.16 -1.96 -16.562 1 90.88 196 MET A O 1
ATOM 1587 N N . GLN A 1 197 ? -4.383 -0.871 -18.438 1 86.25 197 GLN A N 1
ATOM 1588 C CA . GLN A 1 197 ? -5.258 -1.896 -18.984 1 86.25 197 GLN A CA 1
ATOM 1589 C C . GLN A 1 197 ? -4.531 -3.232 -19.109 1 86.25 197 GLN A C 1
ATOM 1591 O O . GLN A 1 197 ? -5.082 -4.281 -18.766 1 86.25 197 GLN A O 1
ATOM 1596 N N . GLN A 1 198 ? -3.336 -3.176 -19.609 1 87.81 198 GLN A N 1
ATOM 1597 C CA . GLN A 1 198 ? -2.527 -4.387 -19.703 1 87.81 198 GLN A CA 1
ATOM 1598 C C . GLN A 1 198 ? -2.271 -4.98 -18.312 1 87.81 198 GLN A C 1
ATOM 1600 O O . GLN A 1 198 ? -2.291 -6.199 -18.141 1 87.81 198 GLN A O 1
ATOM 1605 N N . LEU A 1 199 ? -2.008 -4.137 -17.375 1 92.5 199 LEU A N 1
ATOM 1606 C CA . LEU A 1 199 ? -1.793 -4.598 -1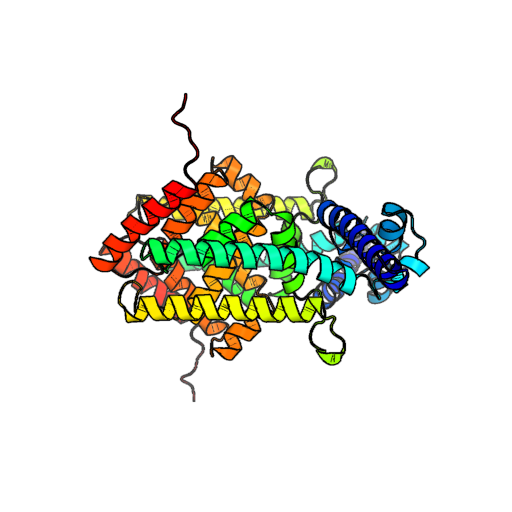6 1 92.5 199 LEU A CA 1
ATOM 1607 C C . LEU A 1 199 ? -3.006 -5.371 -15.492 1 92.5 199 LEU A C 1
ATOM 1609 O O . LEU A 1 199 ? -2.865 -6.473 -14.961 1 92.5 199 LEU A O 1
ATOM 1613 N N . TYR A 1 200 ? -4.199 -4.84 -15.734 1 83.44 200 TYR A N 1
ATOM 1614 C CA . TYR A 1 200 ? -5.426 -5.48 -15.266 1 83.44 200 TYR A CA 1
ATOM 1615 C C . TYR A 1 200 ? -5.582 -6.863 -15.883 1 83.44 200 TYR A C 1
ATOM 1617 O O . TYR A 1 200 ? -5.977 -7.812 -15.203 1 83.44 200 TYR A O 1
ATOM 1625 N N . LEU A 1 201 ? -5.242 -7.012 -17.109 1 79.94 201 LEU A N 1
ATOM 1626 C CA . LEU A 1 201 ? -5.422 -8.266 -17.828 1 79.94 201 LEU A CA 1
ATOM 1627 C C . LEU A 1 201 ? -4.387 -9.297 -17.391 1 79.94 201 LEU A C 1
ATOM 1629 O O . LEU A 1 201 ? -4.73 -10.461 -17.141 1 79.94 201 LEU A O 1
ATOM 1633 N N . GLU A 1 202 ? -3.227 -8.836 -17.234 1 86.69 202 GLU A N 1
ATOM 1634 C CA . GLU A 1 202 ? -2.127 -9.773 -17.016 1 86.69 202 GLU A CA 1
ATOM 1635 C C . GLU A 1 202 ? -2.021 -10.164 -15.547 1 86.69 202 GLU A C 1
ATOM 1637 O O . GLU A 1 202 ? -1.497 -11.234 -15.219 1 86.69 202 GLU A O 1
ATOM 1642 N N . ILE A 1 203 ? -2.525 -9.289 -14.688 1 88.25 203 ILE A N 1
ATOM 1643 C CA . ILE A 1 203 ? -2.5 -9.625 -13.266 1 88.25 203 ILE A CA 1
ATOM 1644 C C . ILE A 1 203 ? -3.4 -10.828 -13 1 88.25 203 ILE A C 1
ATOM 1646 O O . ILE A 1 203 ? -3.07 -11.688 -12.18 1 88.25 203 ILE A O 1
ATOM 1650 N N . GLY A 1 204 ? -4.531 -10.875 -13.633 1 81.94 204 GLY A N 1
ATOM 1651 C CA . GLY A 1 204 ? -5.41 -12.023 -13.484 1 81.94 204 GLY A CA 1
ATOM 1652 C C . GLY A 1 204 ? -4.734 -13.344 -13.82 1 81.94 204 GLY A C 1
ATOM 1653 O O . GLY A 1 204 ? -4.914 -14.336 -13.109 1 81.94 204 GLY A O 1
ATOM 1654 N N . ASP A 1 205 ? -3.949 -13.305 -14.852 1 82.38 205 ASP A N 1
ATOM 1655 C CA . ASP A 1 205 ? -3.209 -14.492 -15.266 1 82.38 205 ASP A CA 1
ATOM 1656 C C . ASP A 1 205 ? -2.188 -14.898 -14.203 1 82.38 205 ASP A C 1
ATOM 1658 O O . ASP A 1 205 ? -2.047 -16.078 -13.898 1 82.38 205 ASP A O 1
ATOM 1662 N N . LEU A 1 206 ? -1.516 -13.945 -13.68 1 85.94 206 LEU A N 1
ATOM 1663 C CA . LEU A 1 206 ? -0.504 -14.219 -12.664 1 85.94 206 LEU A CA 1
ATOM 1664 C C . LEU A 1 206 ? -1.142 -14.797 -11.406 1 85.94 206 LEU A C 1
ATOM 1666 O O . LEU A 1 206 ? -0.666 -15.797 -10.867 1 85.94 206 LEU A O 1
ATOM 1670 N N . VAL A 1 207 ? -2.217 -14.227 -11 1 85.31 207 VAL A N 1
ATOM 1671 C CA . VAL A 1 207 ? -2.883 -14.664 -9.773 1 85.31 207 VAL A CA 1
ATOM 1672 C C . VAL A 1 207 ? -3.471 -16.062 -9.977 1 85.31 207 VAL A C 1
ATOM 1674 O O . VAL A 1 207 ? -3.438 -16.891 -9.07 1 85.31 207 VAL A O 1
ATOM 1677 N N . TYR A 1 208 ? -3.926 -16.266 -11.109 1 80.44 208 TYR A N 1
ATOM 1678 C CA . TYR A 1 208 ? -4.465 -17.578 -11.422 1 80.44 208 TYR A CA 1
ATOM 1679 C C . TYR A 1 208 ? -3.391 -18.656 -11.273 1 80.44 208 TYR A C 1
ATOM 1681 O O . TYR A 1 208 ? -3.631 -19.703 -10.656 1 80.44 208 TYR A O 1
ATOM 1689 N N . HIS A 1 209 ? -2.268 -18.406 -11.781 1 84.19 209 HIS A N 1
ATOM 1690 C CA . HIS A 1 209 ? -1.198 -19.391 -11.727 1 84.19 209 HIS A CA 1
ATOM 1691 C C . HIS A 1 209 ? -0.679 -19.578 -10.305 1 84.19 209 HIS A C 1
ATOM 1693 O O . HIS A 1 209 ? -0.175 -20.641 -9.953 1 84.19 209 HIS A O 1
ATOM 1699 N N . MET A 1 210 ? -0.842 -18.547 -9.594 1 86.94 210 MET A N 1
ATOM 1700 C CA . MET A 1 210 ? -0.461 -18.594 -8.18 1 86.94 210 MET A CA 1
ATOM 1701 C C . MET A 1 210 ? -1.32 -19.609 -7.422 1 86.94 210 MET A C 1
ATOM 1703 O O . MET A 1 210 ? -0.827 -20.312 -6.539 1 86.94 210 MET A O 1
ATOM 1707 N N . LEU A 1 211 ? -2.559 -19.719 -7.82 1 88.06 211 LEU A N 1
ATOM 1708 C CA . LEU A 1 211 ? -3.518 -20.453 -7.004 1 88.06 211 LEU A CA 1
ATOM 1709 C C . LEU A 1 211 ? -3.941 -21.75 -7.695 1 88.06 211 LEU A C 1
ATOM 1711 O O . LEU A 1 211 ? -4.34 -22.703 -7.035 1 88.06 211 LEU A O 1
ATOM 1715 N N . MET A 1 212 ? -3.85 -21.797 -8.906 1 82.25 212 MET A N 1
ATOM 1716 C CA . MET A 1 212 ? -4.496 -22.859 -9.672 1 82.25 212 MET A CA 1
ATOM 1717 C C . MET A 1 212 ? -3.709 -24.156 -9.555 1 82.25 212 MET A C 1
ATOM 1719 O O . MET A 1 212 ? -2.48 -24.141 -9.484 1 82.25 212 MET A O 1
ATOM 1723 N N . ASN A 1 213 ? -4.461 -25.109 -9.555 1 77.88 213 ASN A N 1
ATOM 1724 C CA . ASN A 1 213 ? -3.916 -26.453 -9.578 1 77.88 21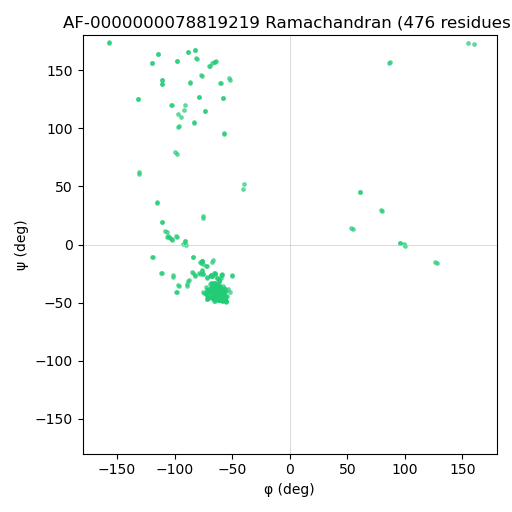3 ASN A CA 1
ATOM 1725 C C . ASN A 1 213 ? -3.551 -26.891 -10.992 1 77.88 213 ASN A C 1
ATOM 1727 O O . ASN A 1 213 ? -3.676 -26.109 -11.938 1 77.88 213 ASN A O 1
ATOM 1731 N N . THR A 1 214 ? -2.809 -28 -10.93 1 72.12 214 THR A N 1
ATOM 1732 C CA . THR A 1 214 ? -2.498 -28.625 -12.211 1 72.12 214 THR A CA 1
ATOM 1733 C C . THR A 1 214 ? -3.551 -29.656 -12.578 1 72.12 214 THR A C 1
ATOM 1735 O O . THR A 1 214 ? -4.141 -30.297 -11.703 1 72.12 214 THR A O 1
ATOM 1738 N N . GLY A 1 215 ? -4.262 -29.453 -13.797 1 69.94 215 GLY A N 1
ATOM 1739 C CA . GLY A 1 215 ? -5.246 -30.438 -14.227 1 69.94 215 GLY A CA 1
ATOM 1740 C C . GLY A 1 215 ? -6.309 -29.844 -15.141 1 69.94 215 GLY A C 1
ATOM 1741 O O . GLY A 1 215 ? -6.309 -28.641 -15.406 1 69.94 215 GLY A O 1
ATOM 1742 N N . GLU A 1 216 ? -7.031 -30.844 -15.57 1 68.56 216 GLU A N 1
ATOM 1743 C CA . GLU A 1 216 ? -8.016 -30.484 -16.578 1 68.56 216 GLU A CA 1
ATOM 1744 C C . GLU A 1 216 ? -9.023 -29.469 -16.047 1 68.56 216 GLU A C 1
ATOM 1746 O O . GLU A 1 216 ? -9.383 -28.531 -16.734 1 68.56 216 GLU A O 1
ATOM 1751 N N . LYS A 1 217 ? -9.43 -29.719 -14.891 1 70.44 217 LYS A N 1
ATOM 1752 C CA . LYS A 1 217 ? -10.414 -28.828 -14.297 1 70.44 217 LYS A CA 1
ATOM 1753 C C . LYS A 1 217 ? -9.859 -27.406 -14.164 1 70.44 217 LYS A C 1
ATOM 1755 O O . LYS A 1 217 ? -10.555 -26.438 -14.469 1 70.44 217 LYS A O 1
ATOM 1760 N N . SER A 1 218 ? -8.695 -27.281 -13.773 1 72.25 218 SER A N 1
ATOM 1761 C CA . SER A 1 218 ? -8.031 -26 -13.617 1 72.25 218 SER A CA 1
ATOM 1762 C C . SER A 1 218 ? -7.82 -25.312 -14.969 1 72.25 218 SER A C 1
ATOM 1764 O O . SER A 1 218 ? -7.992 -24.094 -15.086 1 72.25 218 SER A O 1
ATOM 1766 N N . GLU A 1 219 ? -7.57 -26.141 -15.969 1 72.81 219 GLU A N 1
ATOM 1767 C CA . GLU A 1 219 ? -7.348 -25.578 -17.297 1 72.81 219 GLU A CA 1
ATOM 1768 C C . GLU A 1 219 ? -8.648 -25.031 -17.891 1 72.81 219 GLU A C 1
ATOM 1770 O O . GLU A 1 219 ? -8.648 -23.984 -18.531 1 72.81 219 GLU A O 1
ATOM 1775 N N . ASP A 1 220 ? -9.656 -25.734 -17.672 1 72.62 220 ASP A N 1
ATOM 1776 C CA . ASP A 1 220 ? -10.969 -25.297 -18.141 1 72.62 220 ASP A CA 1
ATOM 1777 C C . ASP A 1 220 ? -11.375 -23.984 -17.453 1 72.62 220 ASP A C 1
ATOM 1779 O O . ASP A 1 220 ? -11.828 -23.047 -18.125 1 72.62 220 ASP A O 1
ATOM 1783 N N . MET A 1 221 ? -11.156 -23.953 -16.219 1 69.25 221 MET A N 1
ATOM 1784 C CA . MET A 1 221 ? -11.516 -22.766 -15.453 1 69.25 221 MET A CA 1
ATOM 1785 C C . MET A 1 221 ? -10.672 -21.562 -15.891 1 69.25 221 MET A C 1
ATOM 1787 O O . MET A 1 221 ? -11.188 -20.453 -16.016 1 69.25 221 MET A O 1
ATOM 1791 N N . TYR A 1 222 ? -9.438 -21.812 -16.141 1 69.88 222 TYR A N 1
ATOM 1792 C CA . TYR A 1 222 ? -8.555 -20.75 -16.594 1 69.88 222 TYR A CA 1
ATOM 1793 C C . TYR A 1 222 ? -9.039 -20.156 -17.922 1 69.88 222 TYR A C 1
ATOM 1795 O O . TYR A 1 222 ? -9.055 -18.938 -18.094 1 69.88 222 TYR A O 1
ATOM 1803 N N . SER A 1 223 ? -9.43 -21.047 -18.797 1 74.06 223 SER A N 1
ATOM 1804 C CA . SER A 1 223 ? -9.906 -20.594 -20.094 1 74.06 223 SER A CA 1
ATOM 1805 C C . SER A 1 223 ? -11.172 -19.766 -19.969 1 74.06 223 SER A C 1
ATOM 1807 O O . SER A 1 223 ? -11.312 -18.719 -20.625 1 74.06 223 SER A O 1
ATOM 1809 N N . ARG A 1 224 ? -12.008 -20.203 -19.141 1 71.25 224 ARG A N 1
ATOM 1810 C CA . ARG A 1 224 ? -13.273 -19.5 -18.938 1 71.25 224 ARG A CA 1
ATOM 1811 C C . ARG A 1 224 ? -13.047 -18.141 -18.266 1 71.25 224 ARG A C 1
ATOM 1813 O O . ARG A 1 224 ? -13.664 -17.156 -18.656 1 71.25 224 ARG A O 1
ATOM 1820 N N . MET A 1 225 ? -12.133 -18.109 -17.328 1 66.75 225 MET A N 1
ATOM 1821 C CA . MET A 1 225 ? -11.859 -16.875 -16.594 1 66.75 225 MET A CA 1
ATOM 1822 C C . MET A 1 225 ? -11.141 -15.867 -17.484 1 66.75 225 MET A C 1
ATOM 1824 O O . MET A 1 225 ? -11.398 -14.664 -17.391 1 66.75 225 MET A O 1
ATOM 1828 N N . SER A 1 226 ? -10.258 -16.406 -18.281 1 69.5 226 SER A N 1
ATOM 1829 C CA . SER A 1 226 ? -9.539 -15.531 -19.203 1 69.5 226 SER A CA 1
ATOM 1830 C C . SER A 1 226 ? -10.5 -14.867 -20.203 1 69.5 226 SER A C 1
ATOM 1832 O O . SER A 1 226 ? -10.398 -13.672 -20.453 1 69.5 226 SER A O 1
ATOM 1834 N N . LYS A 1 227 ? -11.422 -15.633 -20.688 1 71.12 227 LYS A N 1
ATOM 1835 C CA . LYS A 1 227 ? -12.422 -15.094 -21.609 1 71.12 227 LYS A CA 1
ATOM 1836 C C . LYS A 1 227 ? -13.312 -14.07 -20.906 1 71.12 227 LYS A C 1
ATOM 1838 O O . LYS A 1 227 ? -13.617 -13.016 -21.469 1 71.12 227 LYS A O 1
ATOM 1843 N N . TRP A 1 228 ? -13.695 -14.453 -19.781 1 66.88 228 TRP A N 1
ATOM 1844 C CA . TRP A 1 228 ? -14.547 -13.578 -18.984 1 66.88 228 TRP A CA 1
ATOM 1845 C C . TRP A 1 228 ? -13.867 -12.242 -18.719 1 66.88 228 TRP A C 1
ATOM 1847 O O . TRP A 1 228 ? -14.5 -11.188 -18.828 1 66.88 228 TRP A O 1
ATOM 1857 N N . ARG A 1 229 ? -12.68 -12.234 -18.375 1 66.12 229 ARG A N 1
ATOM 1858 C CA . ARG A 1 229 ? -11.914 -11.023 -18.109 1 66.12 229 ARG A CA 1
ATOM 1859 C C . ARG A 1 229 ? -11.711 -10.203 -19.375 1 66.12 229 ARG A C 1
ATOM 1861 O O . ARG A 1 229 ? -11.867 -8.984 -19.359 1 66.12 229 ARG A O 1
ATOM 1868 N N . ASN A 1 230 ? -11.375 -10.914 -20.406 1 68.44 230 ASN A N 1
ATOM 1869 C CA . ASN A 1 230 ? -11.172 -10.234 -21.672 1 68.44 230 ASN A CA 1
ATOM 1870 C C . ASN A 1 230 ? -12.438 -9.523 -22.141 1 68.44 230 ASN A C 1
ATOM 1872 O O . ASN A 1 230 ? -12.375 -8.414 -22.672 1 68.44 230 ASN A O 1
ATOM 1876 N N . ASP A 1 231 ? -13.5 -10.156 -21.922 1 68 231 ASP A N 1
ATOM 1877 C CA . ASP A 1 231 ? -14.773 -9.578 -22.312 1 68 231 ASP A CA 1
ATOM 1878 C C . ASP A 1 231 ? -15.07 -8.305 -21.516 1 68 231 ASP A C 1
ATOM 1880 O O . ASP A 1 231 ? -15.766 -7.414 -22.016 1 68 231 ASP A O 1
ATOM 1884 N N . ARG A 1 232 ? -14.516 -8.266 -20.438 1 67.56 232 ARG A N 1
ATOM 1885 C CA . ARG A 1 232 ? -14.867 -7.152 -19.562 1 67.56 232 ARG A CA 1
ATOM 1886 C C . ARG A 1 232 ? -13.859 -6.016 -19.703 1 67.56 232 ARG A C 1
ATOM 1888 O O . ARG A 1 232 ? -14.203 -4.848 -19.5 1 67.56 232 ARG A O 1
ATOM 1895 N N . PHE A 1 233 ? -12.617 -6.387 -19.906 1 62.16 233 PHE A N 1
ATOM 1896 C CA . PHE A 1 233 ? -11.617 -5.336 -19.969 1 62.16 233 PHE A CA 1
ATOM 1897 C C . PHE A 1 233 ? -11.234 -5.023 -21.406 1 62.16 233 PHE A C 1
ATOM 1899 O O . PHE A 1 233 ? -10.562 -4.031 -21.688 1 62.16 233 PHE A O 1
ATOM 1906 N N . ALA A 1 234 ? -11.352 -6.016 -22.5 1 56.75 234 ALA A N 1
ATOM 1907 C CA . ALA A 1 234 ? -11.023 -5.754 -23.891 1 56.75 234 ALA A CA 1
ATOM 1908 C C . ALA A 1 234 ? -11.828 -4.578 -24.438 1 56.75 234 ALA A C 1
ATOM 1910 O O . ALA A 1 234 ? -13.055 -4.531 -24.281 1 56.75 234 ALA A O 1
ATOM 1911 N N . THR A 1 235 ? -11.25 -3.455 -24.422 1 52.62 235 THR A N 1
ATOM 1912 C CA . THR A 1 235 ? -11.797 -2.326 -25.172 1 52.62 235 THR A CA 1
ATOM 1913 C C . THR A 1 235 ? -12.047 -2.707 -26.625 1 52.62 235 THR A C 1
ATOM 1915 O O . THR A 1 235 ? -11.398 -3.605 -27.156 1 52.62 235 THR A O 1
ATOM 1918 N N . ASP A 1 236 ? -13.172 -2.229 -27.312 1 42 236 ASP A N 1
ATOM 1919 C CA . ASP A 1 236 ? -13.484 -2.193 -28.75 1 42 236 ASP A CA 1
ATOM 1920 C C . ASP A 1 236 ? -12.25 -1.829 -29.562 1 42 236 ASP A C 1
ATOM 1922 O O . ASP A 1 236 ? -11.953 -0.648 -29.766 1 42 236 ASP A O 1
ATOM 1926 N N . GLN A 1 237 ? -11.188 -2.254 -29.594 1 35.69 237 GLN A N 1
ATOM 1927 C CA . GLN A 1 237 ? -10.227 -1.826 -30.594 1 35.69 237 GLN A CA 1
ATOM 1928 C C . GLN A 1 237 ? -10.734 -2.105 -32 1 35.69 237 GLN A C 1
ATOM 1930 O O . GLN A 1 237 ? -10.172 -1.615 -32.969 1 35.69 237 GLN A O 1
ATOM 1935 N N . ASP A 1 238 ? -11.562 -3.102 -32.281 1 33.28 238 ASP A N 1
ATOM 1936 C CA . ASP A 1 238 ? -11.805 -3.322 -33.719 1 33.28 238 ASP A CA 1
ATOM 1937 C C . ASP A 1 238 ? -12.516 -2.125 -34.344 1 33.28 238 ASP A C 1
ATOM 1939 O O . ASP A 1 238 ? -12.836 -2.139 -35.531 1 33.28 238 ASP A O 1
ATOM 1943 N N . GLU A 1 239 ? -13.25 -1.301 -33.719 1 30.58 239 GLU A N 1
ATOM 1944 C CA . GLU A 1 239 ? -13.961 -0.452 -34.656 1 30.58 239 GLU A CA 1
ATOM 1945 C C . GLU A 1 239 ? -13.039 0.606 -35.25 1 30.58 239 GLU A C 1
ATOM 1947 O O . GLU A 1 239 ? -13.297 1.806 -35.125 1 30.58 239 GLU A O 1
ATOM 1952 N N . ASP A 1 240 ? -11.648 0.55 -35.344 1 24.11 240 ASP A N 1
ATOM 1953 C CA . ASP A 1 240 ? -11.25 1.229 -36.562 1 24.11 240 ASP A CA 1
ATOM 1954 C C . ASP A 1 240 ? -11.391 0.306 -37.75 1 24.11 240 ASP A C 1
ATOM 1956 O O . ASP A 1 240 ? -11.047 -0.876 -37.688 1 24.11 240 ASP A O 1
ATOM 1960 N N . MET B 1 1 ? 44.219 16.484 15.797 1 69.69 1 MET B N 1
ATOM 1961 C CA . MET B 1 1 ? 43 16.969 15.148 1 69.69 1 MET B CA 1
ATOM 1962 C C . MET B 1 1 ? 43 18.484 15.039 1 69.69 1 MET B C 1
ATOM 1964 O O . MET B 1 1 ? 43.188 19.188 16.031 1 69.69 1 MET B O 1
ATOM 1968 N N . THR B 1 2 ? 43.094 18.984 13.859 1 85.62 2 THR B N 1
ATOM 1969 C CA . THR B 1 2 ? 43.094 20.438 13.641 1 85.62 2 THR B CA 1
ATOM 1970 C C . THR B 1 2 ? 41.75 21.047 14.023 1 85.62 2 THR B C 1
ATOM 1972 O O . THR B 1 2 ? 40.75 20.344 14.164 1 85.62 2 THR B O 1
ATOM 1975 N N . LEU B 1 3 ? 41.75 22.391 14.336 1 87.88 3 LEU B N 1
ATOM 1976 C CA . LEU B 1 3 ? 40.531 23.094 14.688 1 87.88 3 LEU B CA 1
ATOM 1977 C C . LEU B 1 3 ? 39.438 22.906 13.625 1 87.88 3 LEU B C 1
ATOM 1979 O O . LEU B 1 3 ? 38.281 22.75 13.945 1 87.88 3 LEU B O 1
ATOM 1983 N N . ALA B 1 4 ? 39.938 22.906 12.359 1 86.75 4 ALA B N 1
ATOM 1984 C CA . ALA B 1 4 ? 39.031 22.703 11.25 1 86.75 4 ALA B CA 1
ATOM 1985 C C . ALA B 1 4 ? 38.375 21.312 11.297 1 86.75 4 ALA B C 1
ATOM 1987 O O . ALA B 1 4 ? 37.188 21.156 11.062 1 86.75 4 ALA B O 1
ATOM 1988 N N . GLU B 1 5 ? 39.125 20.406 11.609 1 87.94 5 GLU B N 1
ATOM 1989 C CA . GLU B 1 5 ? 38.656 19.016 11.711 1 87.94 5 GLU B CA 1
ATOM 1990 C C . GLU B 1 5 ? 37.688 18.844 12.883 1 87.94 5 GLU B C 1
ATOM 1992 O O . GLU B 1 5 ? 36.688 18.125 12.773 1 87.94 5 GLU B O 1
ATOM 1997 N N . ARG B 1 6 ? 38.094 19.406 13.945 1 86.88 6 ARG B N 1
ATOM 1998 C CA . ARG B 1 6 ? 37.219 19.328 15.125 1 86.88 6 ARG B CA 1
ATOM 1999 C C . ARG B 1 6 ? 35.875 19.969 14.852 1 86.88 6 ARG B C 1
ATOM 2001 O O . ARG B 1 6 ? 34.844 19.422 15.242 1 86.88 6 ARG B O 1
ATOM 2008 N N . LYS B 1 7 ? 35.844 21.109 14.148 1 87.62 7 LYS B N 1
ATOM 2009 C CA . LYS B 1 7 ? 34.594 21.812 13.82 1 87.62 7 LYS B CA 1
ATOM 2010 C C . LYS B 1 7 ? 33.719 20.984 12.883 1 87.62 7 LYS B C 1
ATOM 2012 O O . LYS B 1 7 ? 32.5 20.938 13.031 1 87.62 7 LYS B O 1
ATOM 2017 N N . GLN B 1 8 ? 34.406 20.422 11.961 1 88.12 8 GLN B N 1
ATOM 2018 C CA . GLN B 1 8 ? 33.688 19.562 11.016 1 88.12 8 GLN B CA 1
ATOM 2019 C C . GLN B 1 8 ? 33.094 18.344 11.719 1 88.12 8 GLN B C 1
ATOM 2021 O O . GLN B 1 8 ? 31.953 17.938 11.406 1 88.12 8 GLN B O 1
ATOM 2026 N N . ARG B 1 9 ? 33.781 17.812 12.602 1 88.38 9 ARG B N 1
ATOM 2027 C CA . ARG B 1 9 ? 33.312 16.656 13.367 1 88.38 9 ARG B CA 1
ATOM 2028 C C . ARG B 1 9 ? 32.125 17.031 14.25 1 88.38 9 ARG B C 1
ATOM 2030 O O . ARG B 1 9 ? 31.188 16.266 14.391 1 88.38 9 ARG B O 1
ATOM 2037 N N . GLU B 1 10 ? 32.219 18.156 14.797 1 88.44 10 GLU B N 1
ATOM 2038 C CA . GLU B 1 10 ? 31.141 18.641 15.633 1 88.44 10 GLU B CA 1
ATOM 2039 C C . GLU B 1 10 ? 29.875 18.891 14.812 1 88.44 10 GLU B C 1
ATOM 2041 O O . GLU B 1 10 ? 28.766 18.594 15.266 1 88.44 10 GLU B O 1
ATOM 2046 N N . LYS B 1 11 ? 30.078 19.422 13.664 1 91 11 LYS B N 1
ATOM 2047 C CA . LYS B 1 11 ? 28.953 19.656 12.766 1 91 11 LYS B CA 1
ATOM 2048 C C . LYS B 1 11 ? 28.297 18.344 12.352 1 91 11 LYS B C 1
ATOM 2050 O O . LYS B 1 11 ? 27.078 18.234 12.328 1 91 11 LYS B O 1
ATOM 2055 N N . ALA B 1 12 ? 29.141 17.469 12.062 1 92.44 12 ALA B N 1
ATOM 2056 C CA . ALA B 1 12 ? 28.656 16.156 11.656 1 92.44 12 ALA B CA 1
ATOM 2057 C C . ALA B 1 12 ? 27.906 15.477 12.805 1 92.44 12 ALA B C 1
ATOM 2059 O O . ALA B 1 12 ? 26.891 14.812 12.578 1 92.44 12 ALA B O 1
ATOM 2060 N N . GLN B 1 13 ? 28.375 15.594 13.914 1 93.88 13 GLN B N 1
ATOM 2061 C CA . GLN B 1 13 ? 27.734 15 15.086 1 93.88 13 GLN B CA 1
ATOM 2062 C C . GLN B 1 13 ? 26.391 15.648 15.367 1 93.88 13 GLN B C 1
ATOM 2064 O O . GLN B 1 13 ? 25.422 14.961 15.727 1 93.88 13 GLN B O 1
ATOM 2069 N N . ARG B 1 14 ? 26.344 16.922 15.18 1 94.25 14 ARG B N 1
ATOM 2070 C CA . ARG B 1 14 ? 25.078 17.641 15.383 1 94.25 14 ARG B CA 1
ATOM 2071 C C . ARG B 1 14 ? 24.047 17.219 14.352 1 94.25 14 ARG B C 1
ATOM 2073 O O . ARG B 1 14 ? 22.875 17.016 14.688 1 94.25 14 ARG B O 1
ATOM 2080 N N . ARG B 1 15 ? 24.469 17.141 13.188 1 95.62 15 ARG B N 1
ATOM 2081 C CA . ARG B 1 15 ? 23.578 16.656 12.141 1 95.62 15 ARG B CA 1
ATOM 2082 C C . ARG B 1 15 ? 23.016 15.289 12.469 1 95.62 15 ARG B C 1
ATOM 2084 O O . ARG B 1 15 ? 21.828 15.039 12.297 1 95.62 15 ARG B O 1
ATOM 2091 N N . GLU B 1 16 ? 23.859 14.398 12.938 1 96.62 16 GLU B N 1
ATOM 2092 C CA . GLU B 1 16 ? 23.453 13.047 13.312 1 96.62 16 GLU B CA 1
ATOM 2093 C C . GLU B 1 16 ? 22.469 13.07 14.477 1 96.62 16 GLU B C 1
ATOM 2095 O O . GLU B 1 16 ? 21.516 12.289 14.508 1 96.62 16 GLU B O 1
ATOM 2100 N N . ASP B 1 17 ? 22.703 13.914 15.375 1 96.81 17 ASP B N 1
ATOM 2101 C CA . ASP B 1 17 ? 21.797 14.055 16.516 1 96.81 17 ASP B CA 1
ATOM 2102 C C . ASP B 1 17 ? 20.406 14.484 16.062 1 96.81 17 ASP B C 1
ATOM 2104 O O . ASP B 1 17 ? 19.406 13.977 16.578 1 96.81 17 ASP B O 1
ATOM 2108 N N . ILE B 1 18 ? 20.422 15.391 15.156 1 97.19 18 ILE B N 1
ATOM 2109 C CA . ILE B 1 18 ? 19.156 15.867 14.609 1 97.19 18 ILE B CA 1
ATOM 2110 C C . ILE B 1 18 ? 18.438 14.734 13.883 1 97.19 18 ILE B C 1
ATOM 2112 O O . ILE B 1 18 ? 17.234 14.523 14.07 1 97.19 18 ILE B O 1
ATOM 2116 N N . LEU B 1 19 ? 19.156 14.016 13.133 1 97.62 19 LEU B N 1
ATOM 2117 C CA . LEU B 1 19 ? 18.594 12.898 12.383 1 97.62 19 LEU B CA 1
ATOM 2118 C C . LEU B 1 19 ? 18.031 11.844 13.32 1 97.62 19 LEU B C 1
ATOM 2120 O O . LEU B 1 19 ? 16.953 11.305 13.086 1 97.62 19 LEU B O 1
ATOM 2124 N N . ASN B 1 20 ? 18.75 11.539 14.367 1 97.75 20 ASN B N 1
ATOM 2125 C CA . ASN B 1 20 ? 18.297 10.562 15.344 1 97.75 20 ASN B CA 1
ATOM 2126 C C . ASN B 1 20 ? 17 10.992 16 1 97.75 20 ASN B C 1
ATOM 2128 O O . ASN B 1 20 ? 16.078 10.18 16.188 1 97.75 20 ASN B O 1
ATOM 2132 N N . ALA B 1 21 ? 16.938 12.195 16.344 1 97.5 21 ALA B N 1
ATOM 2133 C CA . ALA B 1 21 ? 15.727 12.734 16.969 1 97.5 21 ALA B CA 1
ATOM 2134 C C . ALA B 1 21 ? 14.555 12.703 15.992 1 97.5 21 ALA B C 1
ATOM 2136 O O . ALA B 1 21 ? 13.445 12.312 16.375 1 97.5 21 ALA B O 1
ATOM 2137 N N . ALA B 1 22 ? 14.789 13.148 14.805 1 97.94 22 ALA B N 1
ATOM 2138 C CA . ALA B 1 22 ? 13.758 13.141 13.773 1 97.94 22 ALA B CA 1
ATOM 2139 C C . ALA B 1 22 ? 13.242 11.727 13.508 1 97.94 22 ALA B C 1
ATOM 2141 O O . ALA B 1 22 ? 12.031 11.5 13.438 1 97.94 22 ALA B O 1
ATOM 2142 N N . GLU B 1 23 ? 14.195 10.836 13.375 1 98.06 23 GLU B N 1
ATOM 2143 C CA . GLU B 1 23 ? 13.867 9.43 13.133 1 98.06 23 GLU B CA 1
ATOM 2144 C C . GLU B 1 23 ? 12.938 8.891 14.219 1 98.06 23 GLU B C 1
ATOM 2146 O O . GLU B 1 23 ? 11.906 8.289 13.914 1 98.06 23 GLU B O 1
ATOM 2151 N N . LYS B 1 24 ? 13.258 9.117 15.391 1 97.44 24 LYS B N 1
ATOM 2152 C CA . LYS B 1 24 ? 12.453 8.672 16.516 1 97.44 24 LYS B CA 1
ATOM 2153 C C . LYS B 1 24 ? 11.031 9.227 16.438 1 97.44 24 LYS B C 1
ATOM 2155 O O . LYS B 1 24 ? 10.062 8.484 16.609 1 97.44 24 LYS B O 1
ATOM 2160 N N . LEU B 1 25 ? 10.938 10.469 16.156 1 97.69 25 LEU B N 1
ATOM 2161 C CA . LEU B 1 25 ? 9.641 11.133 16.125 1 97.69 25 LEU B CA 1
ATOM 2162 C C . LEU B 1 25 ? 8.844 10.688 14.898 1 97.69 25 LEU B C 1
ATOM 2164 O O . LEU B 1 25 ? 7.66 10.359 15.008 1 97.69 25 LEU B O 1
ATOM 2168 N N . PHE B 1 26 ? 9.461 10.625 13.75 1 97.62 26 PHE B N 1
ATOM 2169 C CA . PHE B 1 26 ? 8.789 10.203 12.531 1 97.62 26 PHE B CA 1
ATOM 2170 C C . PHE B 1 26 ? 8.297 8.766 12.648 1 97.62 26 PHE B C 1
ATOM 2172 O O . PHE B 1 26 ? 7.195 8.438 12.203 1 97.62 26 PHE B O 1
ATOM 2179 N N . PHE B 1 27 ? 9.133 7.918 13.227 1 96.94 27 PHE B N 1
ATOM 2180 C CA . PHE B 1 27 ? 8.789 6.504 13.312 1 96.94 27 PHE B CA 1
ATOM 2181 C C . PHE B 1 27 ? 7.668 6.281 14.328 1 96.94 27 PHE B C 1
ATOM 2183 O O . PHE B 1 27 ? 6.828 5.395 14.148 1 96.94 27 PHE B O 1
ATOM 2190 N N . SER B 1 28 ? 7.543 7.09 15.289 1 94.75 28 SER B N 1
ATOM 2191 C CA . SER B 1 28 ? 6.555 6.898 16.344 1 94.75 28 SER B CA 1
ATOM 2192 C C . SER B 1 28 ? 5.227 7.559 15.984 1 94.75 28 SER B C 1
ATOM 2194 O O . SER B 1 28 ? 4.16 7.004 16.25 1 94.75 28 SER B O 1
ATOM 2196 N N . ARG B 1 29 ? 5.277 8.734 15.289 1 93.5 29 ARG B N 1
ATOM 2197 C CA . ARG B 1 29 ? 4.059 9.516 15.141 1 93.5 29 ARG B CA 1
ATOM 2198 C C . ARG B 1 29 ? 3.676 9.664 13.672 1 93.5 29 ARG B C 1
ATOM 2200 O O . ARG B 1 29 ? 2.549 10.055 13.352 1 93.5 29 ARG B O 1
ATOM 2207 N N . GLY B 1 30 ? 4.582 9.273 12.844 1 93.44 30 GLY B N 1
ATOM 2208 C CA . GLY B 1 30 ? 4.348 9.508 11.43 1 93.44 30 GLY B CA 1
ATOM 2209 C C . GLY B 1 30 ? 4.805 10.883 10.969 1 93.44 30 GLY B C 1
ATOM 2210 O O . GLY B 1 30 ? 4.844 11.82 11.766 1 93.44 30 GLY B O 1
ATOM 2211 N N . TYR B 1 31 ? 5.086 11.047 9.719 1 95.31 31 TYR B N 1
ATOM 2212 C CA . TYR B 1 31 ? 5.629 12.258 9.109 1 95.31 31 TYR B CA 1
ATOM 2213 C C . TYR B 1 31 ? 4.695 13.445 9.336 1 95.31 31 TYR B C 1
ATOM 2215 O O . TYR B 1 31 ? 5.137 14.523 9.75 1 95.31 31 TYR B O 1
ATOM 2223 N N . ASP B 1 32 ? 3.426 13.266 9.07 1 92.44 32 ASP B N 1
ATOM 2224 C CA . ASP B 1 32 ? 2.482 14.375 9.008 1 92.44 32 ASP B CA 1
ATOM 2225 C C . ASP B 1 32 ? 2.193 14.93 10.398 1 92.44 32 ASP B C 1
ATOM 2227 O O . ASP B 1 32 ? 1.798 16.094 10.539 1 92.44 32 ASP B O 1
ATOM 2231 N N . ASP B 1 33 ? 2.471 14.188 11.438 1 93.19 33 ASP B N 1
ATOM 2232 C CA . ASP B 1 33 ? 2.104 14.609 12.789 1 93.19 33 ASP B CA 1
ATOM 2233 C C . ASP B 1 33 ? 3.311 15.164 13.539 1 93.19 33 ASP B C 1
ATOM 2235 O O . ASP B 1 33 ? 3.229 15.438 14.742 1 93.19 33 ASP B O 1
ATOM 2239 N N . VAL B 1 34 ? 4.406 15.258 12.875 1 96.5 34 VAL B N 1
ATOM 2240 C CA . VAL B 1 34 ? 5.629 15.758 13.492 1 96.5 34 VAL B CA 1
ATOM 2241 C C . VAL B 1 34 ? 5.977 17.125 12.898 1 96.5 34 VAL B C 1
ATOM 2243 O O . VAL B 1 34 ? 5.859 17.328 11.688 1 96.5 34 VAL B O 1
ATOM 2246 N N . THR B 1 35 ? 6.41 18.094 13.719 1 96.25 35 THR B N 1
ATOM 2247 C CA . THR B 1 35 ? 6.809 19.406 13.25 1 96.25 35 THR B CA 1
ATOM 2248 C C . THR B 1 35 ? 8.297 19.641 13.484 1 96.25 35 THR B C 1
ATOM 2250 O O . THR B 1 35 ? 8.922 18.953 14.289 1 96.25 35 THR B O 1
ATOM 2253 N N . MET B 1 36 ? 8.812 20.656 12.805 1 97.12 36 MET B N 1
ATOM 2254 C CA . MET B 1 36 ? 10.211 21.031 12.984 1 97.12 36 MET B CA 1
ATOM 2255 C C . MET B 1 36 ? 10.461 21.531 14.406 1 97.12 36 MET B C 1
ATOM 2257 O O . MET B 1 36 ? 11.516 21.266 14.984 1 97.12 36 MET B O 1
ATOM 2261 N N . ASP B 1 37 ? 9.469 22.172 14.969 1 97.06 37 ASP B N 1
ATOM 2262 C CA . ASP B 1 37 ? 9.586 22.672 16.328 1 97.06 37 ASP B CA 1
ATOM 2263 C C . ASP B 1 37 ? 9.742 21.516 17.328 1 97.06 37 ASP B C 1
ATOM 2265 O O . ASP B 1 37 ? 10.57 21.578 18.234 1 97.06 37 ASP B O 1
ATOM 2269 N N . GLU B 1 38 ? 8.984 20.484 17.188 1 97.31 38 GLU B N 1
ATOM 2270 C CA . GLU B 1 38 ? 9.062 19.312 18.062 1 97.31 38 GLU B CA 1
ATOM 2271 C C . GLU B 1 38 ? 10.422 18.641 17.953 1 97.31 38 GLU B C 1
ATOM 2273 O O . GLU B 1 38 ? 10.969 18.172 18.953 1 97.31 38 GLU B O 1
ATOM 2278 N N . ILE B 1 39 ? 10.969 18.578 16.734 1 97.75 39 ILE B N 1
ATOM 2279 C CA . ILE B 1 39 ? 12.266 17.953 16.516 1 97.75 39 ILE B CA 1
ATOM 2280 C C . ILE B 1 39 ? 13.359 18.797 17.188 1 97.75 39 ILE B C 1
ATOM 2282 O O . ILE B 1 39 ? 14.234 18.266 17.859 1 97.75 39 ILE B O 1
ATOM 2286 N N . ALA B 1 40 ? 13.289 20.109 16.969 1 97.5 40 ALA B N 1
ATOM 2287 C CA . ALA B 1 40 ? 14.242 21.016 17.609 1 97.5 40 ALA B CA 1
ATOM 2288 C C . ALA B 1 40 ? 14.25 20.828 19.125 1 97.5 40 ALA B C 1
ATOM 2290 O O . ALA B 1 40 ? 15.312 20.719 19.734 1 97.5 40 ALA B O 1
ATOM 2291 N N . ASN B 1 41 ? 13.094 20.734 19.656 1 97.12 41 ASN B N 1
ATOM 2292 C CA . ASN B 1 41 ? 12.961 20.547 21.109 1 97.12 41 ASN B CA 1
ATOM 2293 C C . ASN B 1 41 ? 13.539 19.219 21.547 1 97.12 41 ASN B C 1
ATOM 2295 O O . ASN B 1 41 ? 14.188 19.125 22.594 1 97.12 41 ASN B O 1
ATOM 2299 N N . GLU B 1 42 ? 13.312 18.172 20.797 1 96.12 42 GLU B N 1
ATOM 2300 C CA . GLU B 1 42 ? 13.781 16.828 21.141 1 96.12 42 GLU B CA 1
ATOM 2301 C C . GLU B 1 42 ? 15.305 16.781 21.219 1 96.12 42 GLU B C 1
ATOM 2303 O O . GLU B 1 42 ? 15.867 16.047 22.031 1 96.12 42 GLU B O 1
ATOM 2308 N N . VAL B 1 43 ? 15.984 17.5 20.359 1 95.69 43 VAL B N 1
ATOM 2309 C CA . VAL B 1 43 ? 17.438 17.469 20.328 1 95.69 43 VAL B CA 1
ATOM 2310 C C . VAL B 1 43 ? 18 18.672 21.094 1 95.69 43 VAL B C 1
ATOM 2312 O O . VAL B 1 43 ? 19.219 18.906 21.094 1 95.69 43 VAL B O 1
ATOM 2315 N N . GLU B 1 44 ? 17.125 19.453 21.75 1 95.38 44 GLU B N 1
ATOM 2316 C CA . GLU B 1 44 ? 17.484 20.594 22.594 1 95.38 44 GLU B CA 1
ATOM 2317 C C . GLU B 1 44 ? 18.219 21.672 21.797 1 95.38 44 GLU B C 1
ATOM 2319 O O . GLU B 1 44 ? 19.281 22.156 22.203 1 95.38 44 GLU B O 1
ATOM 2324 N N . LEU B 1 45 ? 17.734 21.969 20.688 1 94.62 45 LEU B N 1
ATOM 2325 C CA . LEU B 1 45 ? 18.188 23.062 19.828 1 94.62 45 LEU B CA 1
ATOM 2326 C C . LEU B 1 45 ? 17.078 24.062 19.594 1 94.62 45 LEU B C 1
ATOM 2328 O O . LEU B 1 45 ? 15.891 23.734 19.75 1 94.62 45 LEU B O 1
ATOM 2332 N N . ASN B 1 46 ? 17.5 25.25 19.281 1 92.81 46 ASN B N 1
ATOM 2333 C CA . ASN B 1 46 ? 16.484 26.172 18.797 1 92.81 46 ASN B CA 1
ATOM 2334 C C . ASN B 1 46 ? 16.172 25.938 17.312 1 92.81 46 ASN B C 1
ATOM 2336 O O . ASN B 1 46 ? 16.969 25.312 16.609 1 92.81 46 ASN B O 1
ATOM 2340 N N . LYS B 1 47 ? 15.023 26.406 16.906 1 93.31 47 LYS B N 1
ATOM 2341 C CA . LYS B 1 47 ? 14.523 26.172 15.555 1 93.31 47 LYS B CA 1
ATOM 2342 C C . LYS B 1 47 ? 15.461 26.75 14.5 1 93.31 47 LYS B C 1
ATOM 2344 O O . LYS B 1 47 ? 15.672 26.156 13.445 1 93.31 47 LYS B O 1
ATOM 2349 N N . ALA B 1 48 ? 16.062 27.859 14.766 1 93.75 48 ALA B N 1
ATOM 2350 C CA . ALA B 1 48 ? 16.953 28.516 13.828 1 93.75 48 ALA B CA 1
ATOM 2351 C C . ALA B 1 48 ? 18.188 27.656 13.539 1 93.75 48 ALA B C 1
ATOM 2353 O O . ALA B 1 48 ? 18.609 27.547 12.383 1 93.75 48 ALA B O 1
ATOM 2354 N N . THR B 1 49 ? 18.75 27.094 14.562 1 94.38 49 THR B N 1
ATOM 2355 C CA . THR B 1 49 ? 19.922 26.219 14.414 1 94.38 49 THR B CA 1
ATOM 2356 C C . THR B 1 49 ? 19.562 24.984 13.594 1 94.38 49 THR B C 1
ATOM 2358 O O . THR B 1 49 ? 20.344 24.531 12.766 1 94.38 49 THR B O 1
ATOM 2361 N N . LEU B 1 50 ? 18.359 24.422 13.867 1 96.25 50 LEU B N 1
ATOM 2362 C CA . LEU B 1 50 ? 17.906 23.25 13.125 1 96.25 50 LEU B CA 1
ATOM 2363 C C . LEU B 1 50 ? 17.875 23.531 11.633 1 96.25 50 LEU B C 1
ATOM 2365 O O . LEU B 1 50 ? 18.266 22.688 10.82 1 96.25 50 LEU B O 1
ATOM 2369 N N . TYR B 1 51 ? 17.5 24.719 11.297 1 95.5 51 TYR B N 1
ATOM 2370 C CA . TYR B 1 51 ? 17.312 25.094 9.898 1 95.5 51 TYR B CA 1
ATOM 2371 C C . TYR B 1 51 ? 18.656 25.328 9.219 1 95.5 51 TYR B C 1
ATOM 2373 O O . TYR B 1 51 ? 18.734 25.391 7.984 1 95.5 51 TYR B O 1
ATOM 2381 N N . LEU B 1 52 ? 19.734 25.484 9.984 1 94.81 52 LEU B N 1
ATOM 2382 C CA . LEU B 1 52 ? 21.078 25.562 9.422 1 94.81 52 LEU B CA 1
ATOM 2383 C C . LEU B 1 52 ? 21.5 24.219 8.836 1 94.81 52 LEU B C 1
ATOM 2385 O O . LEU B 1 52 ? 22.297 24.172 7.902 1 94.81 52 LEU B O 1
ATOM 2389 N N . TYR B 1 53 ? 20.922 23.266 9.367 1 94.88 53 TYR B N 1
ATOM 2390 C CA . TYR B 1 53 ? 21.312 21.922 8.945 1 94.88 53 TYR B CA 1
ATOM 2391 C C . TYR B 1 53 ? 20.328 21.375 7.918 1 94.88 53 TYR B C 1
ATOM 2393 O O . TYR B 1 53 ? 20.719 20.672 6.98 1 94.88 53 TYR B O 1
ATOM 2401 N N . PHE B 1 54 ? 19 21.609 8.117 1 95.56 54 PHE B N 1
ATOM 2402 C CA . PHE B 1 54 ? 17.969 21.125 7.223 1 95.56 54 PHE B CA 1
ATOM 2403 C C . PHE B 1 54 ? 17 22.25 6.871 1 95.56 54 PHE B C 1
ATOM 2405 O O . PHE B 1 54 ? 16.312 22.797 7.746 1 95.56 54 PHE B O 1
ATOM 2412 N N . LYS B 1 55 ? 16.828 22.469 5.59 1 93.25 55 LYS B N 1
ATOM 2413 C CA . LYS B 1 55 ? 16.094 23.609 5.09 1 93.25 55 LYS B CA 1
ATOM 2414 C C . LYS B 1 55 ? 14.602 23.484 5.406 1 93.25 55 LYS B C 1
ATOM 2416 O O . LYS B 1 55 ? 13.906 24.484 5.59 1 93.25 55 LYS B O 1
ATOM 2421 N N . ASP B 1 56 ? 14.148 22.219 5.383 1 94.62 56 ASP B N 1
ATOM 2422 C CA . ASP B 1 56 ? 12.734 22 5.633 1 94.62 56 ASP B CA 1
ATOM 2423 C C . ASP B 1 56 ? 12.484 20.578 6.137 1 94.62 56 ASP B C 1
ATOM 2425 O O . ASP B 1 56 ? 13.406 19.766 6.215 1 94.62 56 ASP B O 1
ATOM 2429 N N . LYS B 1 57 ? 11.32 20.312 6.5 1 96.12 57 LYS B N 1
ATOM 2430 C CA . LYS B 1 57 ? 10.93 19.016 7.062 1 96.12 57 LYS B CA 1
ATOM 2431 C C . LYS B 1 57 ? 11.125 17.906 6.047 1 96.12 57 LYS B C 1
ATOM 2433 O O . LYS B 1 57 ? 11.547 16.797 6.402 1 96.12 57 LYS B O 1
ATOM 2438 N N . GLU B 1 58 ? 10.828 18.156 4.793 1 96.31 58 GLU B N 1
ATOM 2439 C CA . GLU B 1 58 ? 10.961 17.141 3.746 1 96.31 58 GLU B CA 1
ATOM 2440 C C . GLU B 1 58 ? 12.406 16.688 3.605 1 96.31 58 GLU B C 1
ATOM 2442 O O . GLU B 1 58 ? 12.68 15.477 3.557 1 96.31 58 GLU B O 1
ATOM 2447 N N . SER B 1 59 ? 13.25 17.641 3.561 1 96.38 59 SER B N 1
ATOM 2448 C CA . SER B 1 59 ? 14.656 17.297 3.414 1 96.38 59 SER B CA 1
ATOM 2449 C C . SER B 1 59 ? 15.148 16.453 4.59 1 96.38 59 SER B C 1
ATOM 2451 O O . SER B 1 59 ? 15.945 15.531 4.41 1 96.38 59 SER B O 1
ATOM 2453 N N . LEU B 1 60 ? 14.711 16.844 5.758 1 97.56 60 LEU B N 1
ATOM 2454 C CA . LEU B 1 60 ? 15.055 16.062 6.945 1 97.56 60 LEU B CA 1
ATOM 2455 C C . LEU B 1 60 ? 14.477 14.656 6.871 1 97.56 60 LEU B C 1
ATOM 2457 O O . LEU B 1 60 ? 15.172 13.68 7.168 1 97.56 60 LEU B O 1
ATOM 2461 N N . TYR B 1 61 ? 13.25 14.5 6.469 1 98.06 61 TYR B N 1
ATOM 2462 C CA . TYR B 1 61 ? 12.609 13.195 6.316 1 98.06 61 TYR B CA 1
ATOM 2463 C C . TYR B 1 61 ? 13.336 12.352 5.281 1 98.06 61 TYR B C 1
ATOM 2465 O O . TYR B 1 61 ? 13.562 11.156 5.492 1 98.06 61 TYR B O 1
ATOM 2473 N N . PHE B 1 62 ? 13.719 12.984 4.176 1 98.19 62 PHE B N 1
ATOM 2474 C CA . PHE B 1 62 ? 14.414 12.273 3.111 1 98.19 62 PHE B CA 1
ATOM 2475 C C . PHE B 1 62 ? 15.758 11.742 3.609 1 98.19 62 PHE B C 1
ATOM 2477 O O . PHE B 1 62 ? 16.172 10.648 3.225 1 98.19 62 PHE B O 1
ATOM 2484 N N . ALA B 1 63 ? 16.375 12.492 4.41 1 98.06 63 ALA B N 1
ATOM 2485 C CA . ALA B 1 63 ? 17.625 12.039 4.988 1 98.06 63 ALA B CA 1
ATOM 2486 C C . ALA B 1 63 ? 17.422 10.797 5.855 1 98.06 63 ALA B C 1
ATOM 2488 O O . ALA B 1 63 ? 18.234 9.875 5.84 1 98.06 63 ALA B O 1
ATOM 2489 N N . VAL B 1 64 ? 16.375 10.773 6.625 1 98.31 64 VAL B N 1
ATOM 2490 C CA . VAL B 1 64 ? 16.016 9.609 7.445 1 98.31 64 VAL B CA 1
ATOM 2491 C C . VAL B 1 64 ? 15.742 8.414 6.547 1 98.31 64 VAL B C 1
ATOM 2493 O O . VAL B 1 64 ? 16.25 7.316 6.785 1 98.31 64 VAL B O 1
ATOM 2496 N N . VAL B 1 65 ? 14.969 8.586 5.516 1 98.38 65 VAL B N 1
ATOM 2497 C CA . VAL B 1 65 ? 14.641 7.52 4.578 1 98.38 65 VAL B CA 1
ATOM 2498 C C . VAL B 1 65 ? 15.914 6.988 3.926 1 98.38 65 VAL B C 1
ATOM 2500 O O . VAL B 1 65 ? 16.078 5.777 3.758 1 98.38 65 VAL B O 1
ATOM 2503 N N . ASN B 1 66 ? 16.75 7.898 3.572 1 98.31 66 ASN B N 1
ATOM 2504 C CA . ASN B 1 66 ? 17.984 7.512 2.895 1 98.31 66 ASN B CA 1
ATOM 2505 C C . ASN B 1 66 ? 18.859 6.613 3.773 1 98.31 66 ASN B C 1
ATOM 2507 O O . ASN B 1 66 ? 19.562 5.742 3.27 1 98.31 66 ASN B O 1
ATOM 2511 N N . ARG B 1 67 ? 18.797 6.812 5.094 1 97.69 67 ARG B N 1
ATOM 2512 C CA . ARG B 1 67 ? 19.453 5.883 6 1 97.69 67 ARG B CA 1
ATOM 2513 C C . ARG B 1 67 ? 18.938 4.461 5.801 1 97.69 67 ARG B C 1
ATOM 2515 O O . ARG B 1 67 ? 19.734 3.512 5.766 1 97.69 67 ARG B O 1
ATOM 2522 N N . GLY B 1 68 ? 17.656 4.301 5.684 1 97.69 68 GLY B N 1
ATOM 2523 C CA . GLY B 1 68 ? 17.062 3.002 5.418 1 97.69 68 GLY B CA 1
ATOM 2524 C C . GLY B 1 68 ? 17.469 2.418 4.078 1 97.69 68 GLY B C 1
ATOM 2525 O O . GLY B 1 68 ? 17.75 1.22 3.977 1 97.69 68 GLY B O 1
ATOM 2526 N N . ILE B 1 69 ? 17.562 3.275 3.105 1 97.5 69 ILE B N 1
ATOM 2527 C CA . ILE B 1 69 ? 17.953 2.863 1.763 1 97.5 69 ILE B CA 1
ATOM 2528 C C . ILE B 1 69 ? 19.391 2.326 1.787 1 97.5 69 ILE B C 1
ATOM 2530 O O . ILE B 1 69 ? 19.688 1.323 1.136 1 97.5 69 ILE B O 1
ATOM 2534 N N . LYS B 1 70 ? 20.188 3.025 2.488 1 97.25 70 LYS B N 1
ATOM 2535 C CA . LYS B 1 70 ? 21.578 2.588 2.596 1 97.25 70 LYS B CA 1
ATOM 2536 C C . LYS B 1 70 ? 21.672 1.232 3.289 1 97.25 70 LYS B C 1
ATOM 2538 O O . LYS B 1 70 ? 22.484 0.388 2.902 1 97.25 70 LYS B O 1
ATOM 2543 N N . ILE B 1 71 ? 20.891 1.016 4.277 1 97.25 71 ILE B N 1
ATOM 2544 C CA . ILE B 1 71 ? 20.844 -0.275 4.953 1 97.25 71 ILE B CA 1
ATOM 2545 C C . ILE B 1 71 ? 20.375 -1.354 3.975 1 97.25 71 ILE B C 1
ATOM 2547 O O . ILE B 1 71 ? 21 -2.418 3.881 1 97.25 71 ILE B O 1
ATOM 2551 N N . LEU B 1 72 ? 19.344 -1.081 3.217 1 96.31 72 LEU B N 1
ATOM 2552 C CA . LEU B 1 72 ? 18.812 -2.037 2.25 1 96.31 72 LEU B CA 1
ATOM 2553 C C . LEU B 1 72 ? 19.844 -2.361 1.184 1 96.31 72 LEU B C 1
ATOM 2555 O O . LEU B 1 72 ? 20.031 -3.525 0.814 1 96.31 72 LEU B O 1
ATOM 2559 N N . ARG B 1 73 ? 20.469 -1.334 0.725 1 94.81 73 ARG B N 1
ATOM 2560 C CA . ARG B 1 73 ? 21.516 -1.522 -0.279 1 94.81 73 ARG B CA 1
ATOM 2561 C C . ARG B 1 73 ? 22.594 -2.467 0.229 1 94.81 73 ARG B C 1
ATOM 2563 O O . ARG B 1 73 ? 23.062 -3.35 -0.502 1 94.81 73 ARG B O 1
ATOM 2570 N N . ALA B 1 74 ? 23 -2.236 1.44 1 95.31 74 ALA B N 1
ATOM 2571 C CA . ALA B 1 74 ? 24.031 -3.09 2.045 1 95.31 74 ALA B CA 1
ATOM 2572 C C . ALA B 1 74 ? 23.531 -4.531 2.164 1 95.31 74 ALA B C 1
ATOM 2574 O O . ALA B 1 74 ? 24.281 -5.473 1.908 1 95.31 74 ALA B O 1
ATOM 2575 N N . MET B 1 75 ? 22.312 -4.734 2.553 1 93 75 MET B N 1
ATOM 2576 C CA . MET B 1 75 ? 21.734 -6.062 2.695 1 93 75 MET B CA 1
ATOM 2577 C C . MET B 1 75 ? 21.656 -6.773 1.349 1 93 75 MET B C 1
ATOM 2579 O O . MET B 1 75 ? 21.906 -7.977 1.262 1 93 75 MET B O 1
ATOM 2583 N N . ILE B 1 76 ? 21.281 -6.059 0.321 1 90.56 76 ILE B N 1
ATOM 2584 C CA . ILE B 1 76 ? 21.219 -6.621 -1.024 1 90.56 76 ILE B CA 1
ATOM 2585 C C . ILE B 1 76 ? 22.594 -7.07 -1.47 1 90.56 76 ILE B C 1
ATOM 2587 O O . ILE B 1 76 ? 22.766 -8.172 -1.996 1 90.56 76 ILE B O 1
ATOM 2591 N N . THR B 1 77 ? 23.531 -6.199 -1.269 1 88 77 THR B N 1
ATOM 2592 C CA . THR B 1 77 ? 24.906 -6.508 -1.641 1 88 77 THR B CA 1
ATOM 2593 C C . THR B 1 77 ? 25.391 -7.77 -0.929 1 88 77 THR B C 1
ATOM 2595 O O . THR B 1 77 ? 26.047 -8.617 -1.539 1 88 77 THR B O 1
ATOM 2598 N N . GLU B 1 78 ? 25.094 -7.914 0.302 1 87.06 78 GLU B N 1
ATOM 2599 C CA . GLU B 1 78 ? 25.469 -9.086 1.082 1 87.06 78 GLU B CA 1
ATOM 2600 C C . GLU B 1 78 ? 24.812 -10.352 0.547 1 87.06 78 GLU B C 1
ATOM 2602 O O . GLU B 1 78 ? 25.453 -11.398 0.456 1 87.06 78 GLU B O 1
ATOM 2607 N N . GLU B 1 79 ? 23.5 -10.227 0.232 1 81.69 79 GLU B N 1
ATOM 2608 C CA . GLU B 1 79 ? 22.766 -11.375 -0.288 1 81.69 79 GLU B CA 1
ATOM 2609 C C . GLU B 1 79 ? 23.281 -11.781 -1.668 1 81.69 79 GLU B C 1
ATOM 2611 O O . GLU B 1 79 ? 23.281 -12.961 -2.014 1 81.69 79 GLU B O 1
ATOM 2616 N N . GLN B 1 80 ? 23.609 -10.836 -2.475 1 79.81 80 GLN B N 1
ATOM 2617 C CA . GLN B 1 80 ? 24.172 -11.117 -3.793 1 79.81 80 GLN B CA 1
ATOM 2618 C C . GLN B 1 80 ? 25.469 -11.906 -3.684 1 79.81 80 GLN B C 1
ATOM 2620 O O . GLN B 1 80 ? 25.719 -12.82 -4.469 1 79.81 80 GLN B O 1
ATOM 2625 N N . LYS B 1 81 ? 26.25 -11.555 -2.752 1 79.25 81 LYS B N 1
ATOM 2626 C CA . LYS B 1 81 ? 27.5 -12.281 -2.52 1 79.25 81 LYS B CA 1
ATOM 2627 C C . LYS B 1 81 ? 27.219 -13.719 -2.098 1 79.25 81 LYS B C 1
ATOM 2629 O O . LYS B 1 81 ? 27.875 -14.648 -2.559 1 79.25 81 LYS B O 1
ATOM 2634 N N . SER B 1 82 ? 26.219 -13.906 -1.329 1 72.75 82 SER B N 1
ATOM 2635 C CA . SER B 1 82 ? 25.844 -15.227 -0.835 1 72.75 82 SER B CA 1
ATOM 2636 C C . SER B 1 82 ? 25.234 -16.078 -1.942 1 72.75 82 SER B C 1
ATOM 2638 O O . SER B 1 82 ? 25.469 -17.281 -2.01 1 72.75 82 SER B O 1
ATOM 2640 N N . ALA B 1 83 ? 24.375 -15.445 -2.734 1 69.62 83 ALA B N 1
ATOM 2641 C CA . ALA B 1 83 ? 23.703 -16.141 -3.83 1 69.62 83 ALA B CA 1
ATOM 2642 C C . ALA B 1 83 ? 24.703 -16.625 -4.867 1 69.62 83 ALA B C 1
ATOM 2644 O O . ALA B 1 83 ? 24.547 -17.734 -5.41 1 69.62 83 ALA B O 1
ATOM 2645 N N . GLN B 1 84 ? 25.531 -15.828 -5.219 1 66.88 84 GLN B N 1
ATOM 2646 C CA . GLN B 1 84 ? 26.562 -16.25 -6.156 1 66.88 84 GLN B CA 1
ATOM 2647 C C . GLN B 1 84 ? 27.234 -17.547 -5.688 1 66.88 84 GLN B C 1
ATOM 2649 O O . GLN B 1 84 ? 27.562 -18.406 -6.5 1 66.88 84 GLN B O 1
ATOM 2654 N N . ALA B 1 85 ? 27.172 -17.688 -4.461 1 62.84 85 ALA B N 1
ATOM 2655 C CA . ALA B 1 85 ? 27.797 -18.891 -3.906 1 62.84 85 ALA B CA 1
ATOM 2656 C C . ALA B 1 85 ? 26.859 -20.094 -4.02 1 62.84 85 ALA B C 1
ATOM 2658 O O . ALA B 1 85 ? 27.312 -21.234 -4.121 1 62.84 85 ALA B O 1
ATOM 2659 N N . SER B 1 86 ? 25.547 -19.844 -4.055 1 60 86 SER B N 1
ATOM 2660 C CA . SER B 1 86 ? 24.578 -20.938 -4.031 1 60 86 SER B CA 1
ATOM 2661 C C . SER B 1 86 ? 23.906 -21.109 -5.391 1 60 86 SER B C 1
ATOM 2663 O O . SER B 1 86 ? 23.078 -22 -5.574 1 60 86 SER B O 1
ATOM 2665 N N . ASP B 1 87 ? 24.328 -20.531 -6.391 1 56.75 87 ASP B N 1
ATOM 2666 C CA . ASP B 1 87 ? 23.781 -20.562 -7.746 1 56.75 87 ASP B CA 1
ATOM 2667 C C . ASP B 1 87 ? 22.312 -20.156 -7.754 1 56.75 87 ASP B C 1
ATOM 2669 O O . ASP B 1 87 ? 21.531 -20.688 -8.539 1 56.75 87 ASP B O 1
ATOM 2673 N N . ILE B 1 88 ? 21.781 -19.594 -6.719 1 57.09 88 ILE B N 1
ATOM 2674 C CA . ILE B 1 88 ? 20.422 -19.094 -6.672 1 57.09 88 ILE B CA 1
ATOM 2675 C C . ILE B 1 88 ? 20.406 -17.594 -6.926 1 57.09 88 ILE B C 1
ATOM 2677 O O . ILE B 1 88 ? 20.859 -16.812 -6.086 1 57.09 88 ILE B O 1
ATOM 2681 N N . LYS B 1 89 ? 20.531 -17.141 -8.164 1 55.34 89 LYS B N 1
ATOM 2682 C CA . LYS B 1 89 ? 20.531 -15.703 -8.445 1 55.34 89 LYS B CA 1
ATOM 2683 C C . LYS B 1 89 ? 19.172 -15.086 -8.148 1 55.34 89 LYS B C 1
ATOM 2685 O O . LYS B 1 89 ? 19.047 -13.875 -7.973 1 55.34 89 LYS B O 1
ATOM 2690 N N . PHE B 1 90 ? 18.062 -16.062 -7.945 1 57.84 90 PHE B N 1
ATOM 2691 C CA . PHE B 1 90 ? 16.688 -15.602 -7.824 1 57.84 90 PHE B CA 1
ATOM 2692 C C . PHE B 1 90 ? 16.281 -15.492 -6.363 1 57.84 90 PHE B C 1
ATOM 2694 O O . PHE B 1 90 ? 16.781 -16.234 -5.516 1 57.84 90 PHE B O 1
ATOM 2701 N N . GLY B 1 91 ? 16.109 -14.406 -6.008 1 65.31 91 GLY B N 1
ATOM 2702 C CA . GLY B 1 91 ? 15.523 -14.375 -4.68 1 65.31 91 GLY B CA 1
ATOM 2703 C C . GLY B 1 91 ? 16.312 -13.523 -3.699 1 65.31 91 GLY B C 1
ATOM 2704 O O . GLY B 1 91 ? 15.789 -13.148 -2.646 1 65.31 91 GLY B O 1
ATOM 2705 N N . GLU B 1 92 ? 17.516 -13.297 -4.223 1 72.56 92 GLU B N 1
ATOM 2706 C CA . GLU B 1 92 ? 18.344 -12.508 -3.314 1 72.56 92 GLU B CA 1
ATOM 2707 C C . GLU B 1 92 ? 17.703 -11.164 -3.012 1 72.56 92 GLU B C 1
ATOM 2709 O O . GLU B 1 92 ? 17.719 -10.703 -1.869 1 72.56 92 GLU B O 1
ATOM 2714 N N . LEU B 1 93 ? 17.203 -10.578 -4.113 1 78 93 LEU B N 1
ATOM 2715 C CA . LEU B 1 93 ? 16.578 -9.273 -3.912 1 78 93 LEU B CA 1
ATOM 2716 C C . LEU B 1 93 ? 15.32 -9.398 -3.061 1 78 93 LEU B C 1
ATOM 2718 O O . LEU B 1 93 ? 15.102 -8.602 -2.148 1 78 93 LEU B O 1
ATOM 2722 N N . SER B 1 94 ? 14.617 -10.422 -3.393 1 79.44 94 SER B N 1
ATOM 2723 C CA . SER B 1 94 ? 13.398 -10.648 -2.623 1 79.44 94 SER B CA 1
ATOM 2724 C C . SER B 1 94 ? 13.711 -10.977 -1.167 1 79.44 94 SER B C 1
ATOM 2726 O O . SER B 1 94 ? 13.062 -10.469 -0.254 1 79.44 94 SER B O 1
ATOM 2728 N N . MET B 1 95 ? 14.711 -11.742 -1.014 1 80.75 95 MET B N 1
ATOM 2729 C CA . MET B 1 95 ? 15.109 -12.133 0.338 1 80.75 95 MET B CA 1
ATOM 2730 C C . MET B 1 95 ? 15.617 -10.93 1.123 1 80.75 95 MET B C 1
ATOM 2732 O O . MET B 1 95 ? 15.25 -10.734 2.283 1 80.75 95 MET B O 1
ATOM 2736 N N . ALA B 1 96 ? 16.453 -10.195 0.479 1 87.12 96 ALA B N 1
ATOM 2737 C CA . ALA B 1 96 ? 16.969 -9 1.132 1 87.12 96 ALA B CA 1
ATOM 2738 C C . ALA B 1 96 ? 15.836 -8.055 1.521 1 87.12 96 ALA B C 1
ATOM 2740 O O . ALA B 1 96 ? 15.844 -7.477 2.611 1 87.12 96 ALA B O 1
ATOM 2741 N N . SER B 1 97 ? 14.914 -7.918 0.652 1 90.5 97 SER B N 1
ATOM 2742 C CA . SER B 1 97 ? 13.789 -7.027 0.91 1 90.5 97 SER B CA 1
ATOM 2743 C C . SER B 1 97 ? 12.953 -7.52 2.086 1 90.5 97 SER B C 1
ATOM 2745 O O . SER B 1 97 ? 12.57 -6.738 2.957 1 90.5 97 SER B O 1
ATOM 2747 N N . ILE B 1 98 ? 12.727 -8.773 2.1 1 88.62 98 ILE B N 1
ATOM 2748 C CA . ILE B 1 98 ? 11.914 -9.344 3.172 1 88.62 98 ILE B CA 1
ATOM 2749 C C . ILE B 1 98 ? 12.656 -9.219 4.5 1 88.62 98 ILE B C 1
ATOM 2751 O O . ILE B 1 98 ? 12.062 -8.859 5.52 1 88.62 98 ILE B O 1
ATOM 2755 N N . LYS B 1 99 ? 13.906 -9.508 4.516 1 89.56 99 LYS B N 1
ATOM 2756 C CA . LYS B 1 99 ? 14.703 -9.359 5.73 1 89.56 99 LYS B CA 1
ATOM 2757 C C . LYS B 1 99 ? 14.719 -7.91 6.203 1 89.56 99 LYS B C 1
ATOM 2759 O O . LYS B 1 99 ? 14.648 -7.645 7.406 1 89.56 99 LYS B O 1
ATOM 2764 N N . PHE B 1 100 ? 14.867 -7.059 5.277 1 95.19 100 PHE B N 1
ATOM 2765 C CA . PHE B 1 100 ? 14.844 -5.637 5.59 1 95.19 100 PHE B CA 1
ATOM 2766 C C . PHE B 1 100 ? 13.531 -5.25 6.262 1 95.19 100 PHE B C 1
ATOM 2768 O O . PHE B 1 100 ? 13.523 -4.531 7.266 1 95.19 100 PHE B O 1
ATOM 2775 N N . ILE B 1 101 ? 12.438 -5.742 5.688 1 94.88 101 ILE B N 1
ATOM 2776 C CA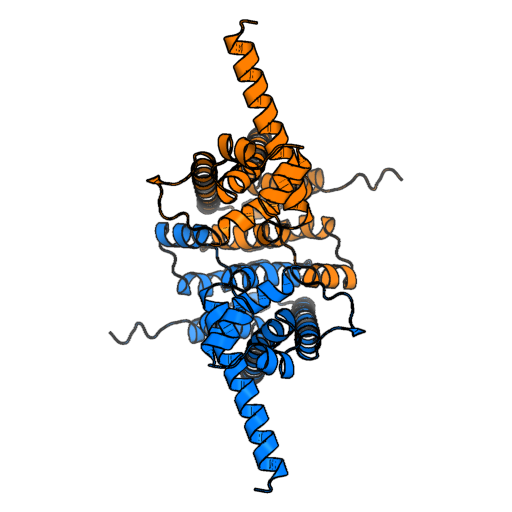 . ILE B 1 101 ? 11.117 -5.461 6.23 1 94.88 101 ILE B CA 1
ATOM 2777 C C . ILE B 1 101 ? 11 -6.035 7.641 1 94.88 101 ILE B C 1
ATOM 2779 O O . ILE B 1 101 ? 10.422 -5.406 8.531 1 94.88 101 ILE B O 1
ATOM 2783 N N . GLN B 1 102 ? 11.539 -7.156 7.867 1 91.25 102 GLN B N 1
ATOM 2784 C CA . GLN B 1 102 ? 11.477 -7.836 9.156 1 91.25 102 GLN B CA 1
ATOM 2785 C C . GLN B 1 102 ? 12.328 -7.117 10.203 1 91.25 102 GLN B C 1
ATOM 2787 O O . GLN B 1 102 ? 11.883 -6.898 11.328 1 91.25 102 GLN B O 1
ATOM 2792 N N . GLU B 1 103 ? 13.523 -6.73 9.859 1 94.31 103 GLU B N 1
ATOM 2793 C CA . GLU B 1 103 ? 14.508 -6.215 10.812 1 94.31 103 GLU B CA 1
ATOM 2794 C C . GLU B 1 103 ? 14.359 -4.707 10.992 1 94.31 103 GLU B C 1
ATOM 2796 O O . GLU B 1 103 ? 14.656 -4.176 12.062 1 94.31 103 GLU B O 1
ATOM 2801 N N . TYR B 1 104 ? 13.93 -4.062 9.914 1 96.88 104 TYR B N 1
ATOM 2802 C CA . TYR B 1 104 ? 13.836 -2.609 9.93 1 96.88 104 TYR B CA 1
ATOM 2803 C C . TYR B 1 104 ? 12.477 -2.145 9.414 1 96.88 104 TYR B C 1
ATOM 2805 O O . TYR B 1 104 ? 12.398 -1.354 8.477 1 96.88 104 TYR B O 1
ATOM 2813 N N . PRO B 1 105 ? 11.453 -2.543 10.125 1 95.75 105 PRO B N 1
ATOM 2814 C CA . PRO B 1 105 ? 10.102 -2.279 9.625 1 95.75 105 PRO B CA 1
ATOM 2815 C C . PRO B 1 105 ? 9.797 -0.788 9.516 1 95.75 105 PRO B C 1
ATOM 2817 O O . PRO B 1 105 ? 9.094 -0.365 8.594 1 95.75 105 PRO B O 1
ATOM 2820 N N . ASP B 1 106 ? 10.305 0.016 10.383 1 97.25 106 ASP B N 1
ATOM 2821 C CA . ASP B 1 106 ? 10.016 1.447 10.344 1 97.25 106 ASP B CA 1
ATOM 2822 C C . ASP B 1 106 ? 10.648 2.102 9.117 1 97.25 106 ASP B C 1
ATOM 2824 O O . ASP B 1 106 ? 10.031 2.943 8.469 1 97.25 106 ASP B O 1
ATOM 2828 N N . TYR B 1 107 ? 11.867 1.722 8.812 1 97.94 107 TYR B N 1
ATOM 2829 C CA . TYR B 1 107 ? 12.523 2.238 7.617 1 97.94 107 TYR B CA 1
ATOM 2830 C C . TYR B 1 107 ? 11.789 1.796 6.359 1 97.94 107 TYR B C 1
ATOM 2832 O O . TYR B 1 107 ? 11.656 2.566 5.406 1 97.94 107 TYR B O 1
ATOM 2840 N N . ALA B 1 108 ? 11.336 0.56 6.363 1 97.12 108 ALA B N 1
ATOM 2841 C CA . ALA B 1 108 ? 10.602 0.044 5.211 1 97.12 108 ALA B CA 1
ATOM 2842 C C . ALA B 1 108 ? 9.344 0.863 4.949 1 97.12 108 ALA B C 1
ATOM 2844 O O . ALA B 1 108 ? 9.07 1.251 3.812 1 97.12 108 ALA B O 1
ATOM 2845 N N . ARG B 1 109 ? 8.648 1.141 6.008 1 96.12 109 ARG B N 1
ATOM 2846 C CA . ARG B 1 109 ? 7.43 1.941 5.887 1 96.12 109 ARG B CA 1
ATOM 2847 C C . ARG B 1 109 ? 7.754 3.359 5.43 1 96.12 109 ARG B C 1
ATOM 2849 O O . ARG B 1 109 ? 7.012 3.945 4.637 1 96.12 109 ARG B O 1
ATOM 2856 N N . ALA B 1 110 ? 8.805 3.91 5.945 1 97.19 110 ALA B N 1
ATOM 2857 C CA . ALA B 1 110 ? 9.219 5.254 5.555 1 97.19 110 ALA B CA 1
ATOM 2858 C C . ALA B 1 110 ? 9.555 5.316 4.066 1 97.19 110 ALA B C 1
ATOM 2860 O O . ALA B 1 110 ? 9.25 6.305 3.395 1 97.19 110 ALA B O 1
ATOM 2861 N N . CYS B 1 111 ? 10.18 4.273 3.572 1 96.56 111 CYS B N 1
ATOM 2862 C CA . CYS B 1 111 ? 10.531 4.207 2.156 1 96.56 111 CYS B CA 1
ATOM 2863 C C . CYS B 1 111 ? 9.281 4.203 1.288 1 96.56 111 CYS B C 1
ATOM 2865 O O . CYS B 1 111 ? 9.219 4.895 0.268 1 96.56 111 CYS B O 1
ATOM 2867 N N . ILE B 1 112 ? 8.297 3.48 1.714 1 95.12 112 ILE B N 1
ATOM 2868 C CA . ILE B 1 112 ? 7.035 3.41 0.983 1 95.12 112 ILE B CA 1
ATOM 2869 C C . ILE B 1 112 ? 6.344 4.773 1.01 1 95.12 112 ILE B C 1
ATOM 2871 O O . ILE B 1 112 ? 5.832 5.238 -0.012 1 95.12 112 ILE B O 1
ATOM 2875 N N . TYR B 1 113 ? 6.363 5.363 2.158 1 95 113 TYR B N 1
ATOM 2876 C CA . TYR B 1 113 ? 5.754 6.68 2.281 1 95 113 TYR B CA 1
ATOM 2877 C C . TYR B 1 113 ? 6.438 7.688 1.364 1 95 113 TYR B C 1
ATOM 2879 O O . TYR B 1 113 ? 5.777 8.523 0.75 1 95 113 TYR B O 1
ATOM 2887 N N . PHE B 1 114 ? 7.719 7.602 1.265 1 96.44 114 PHE B N 1
ATOM 2888 C CA . PHE B 1 114 ? 8.477 8.469 0.374 1 96.44 114 PHE B CA 1
ATOM 2889 C C . PHE B 1 114 ? 7.98 8.344 -1.061 1 96.44 114 PHE B C 1
ATOM 2891 O O . PHE B 1 114 ? 7.871 9.344 -1.775 1 96.44 114 PHE B O 1
ATOM 2898 N N . ARG B 1 115 ? 7.645 7.148 -1.429 1 94.19 115 ARG B N 1
ATOM 2899 C CA . ARG B 1 115 ? 7.285 6.863 -2.814 1 94.19 115 ARG B CA 1
ATOM 2900 C C . ARG B 1 115 ? 5.785 7.02 -3.037 1 94.19 115 ARG B C 1
ATOM 2902 O O . ARG B 1 115 ? 5.285 6.762 -4.133 1 94.19 115 ARG B O 1
ATOM 2909 N N . SER B 1 116 ? 5 7.43 -2.086 1 91.19 116 SER B N 1
ATOM 2910 C CA . SER B 1 116 ? 3.543 7.371 -2.084 1 91.19 116 SER B CA 1
ATOM 2911 C C . SER B 1 116 ? 2.943 8.461 -2.963 1 91.19 116 SER B C 1
ATOM 2913 O O . SER B 1 116 ? 1.753 8.43 -3.279 1 91.19 116 SER B O 1
ATOM 2915 N N . GLY B 1 117 ? 3.742 9.477 -3.367 1 89.06 117 GLY B N 1
ATOM 2916 C CA . GLY B 1 117 ? 3.229 10.641 -4.078 1 89.06 117 GLY B CA 1
ATOM 2917 C C . GLY B 1 117 ? 2.932 11.812 -3.164 1 89.06 117 GLY B C 1
ATOM 2918 O O . GLY B 1 117 ? 2.457 12.859 -3.621 1 89.06 117 GLY B O 1
ATOM 2919 N N . ARG B 1 118 ? 3.195 11.633 -1.914 1 90.25 118 ARG B N 1
ATOM 2920 C CA . ARG B 1 118 ? 2.973 12.688 -0.925 1 90.25 118 ARG B CA 1
ATOM 2921 C C . ARG B 1 118 ? 3.85 13.898 -1.208 1 90.25 118 ARG B C 1
ATOM 2923 O O . ARG B 1 118 ? 3.473 15.031 -0.897 1 90.25 118 ARG B O 1
ATOM 2930 N N . PHE B 1 119 ? 4.98 13.664 -1.806 1 92.88 119 PHE B N 1
ATOM 2931 C CA . PHE B 1 119 ? 5.984 14.703 -2.014 1 92.88 119 PHE B CA 1
ATOM 2932 C C . PHE B 1 119 ? 6.105 15.047 -3.494 1 92.88 119 PHE B C 1
ATOM 2934 O O . PHE B 1 119 ? 5.977 14.172 -4.352 1 92.88 119 PHE B O 1
ATOM 2941 N N . ASP B 1 120 ? 6.277 16.25 -3.713 1 89.69 120 ASP B N 1
ATOM 2942 C CA . ASP B 1 120 ? 6.543 16.672 -5.086 1 89.69 120 ASP B CA 1
ATOM 2943 C C . ASP B 1 120 ? 8.023 16.516 -5.434 1 89.69 120 ASP B C 1
ATOM 2945 O O . ASP B 1 120 ? 8.852 17.344 -5.035 1 89.69 120 ASP B O 1
ATOM 2949 N N . LEU B 1 121 ? 8.281 15.57 -6.164 1 91.31 121 LEU B N 1
ATOM 2950 C CA . LEU B 1 121 ? 9.664 15.242 -6.516 1 91.31 121 LEU B CA 1
ATOM 2951 C C . LEU B 1 121 ? 9.93 15.523 -7.988 1 91.31 121 LEU B C 1
ATOM 2953 O O . LEU B 1 121 ? 10.836 14.938 -8.586 1 91.31 121 LEU B O 1
ATOM 2957 N N . SER B 1 122 ? 9.148 16.312 -8.602 1 85.06 122 SER B N 1
ATOM 2958 C CA . SER B 1 122 ? 9.195 16.547 -10.047 1 85.06 122 SER B CA 1
ATOM 2959 C C . SER B 1 122 ? 10.328 17.484 -10.414 1 85.06 122 SER B C 1
ATOM 2961 O O . SER B 1 122 ? 10.828 17.469 -11.539 1 85.06 122 SER B O 1
ATOM 2963 N N . ASP B 1 123 ? 10.695 18.312 -9.43 1 84.19 123 ASP B N 1
ATOM 2964 C CA . ASP B 1 123 ? 11.742 19.297 -9.727 1 84.19 123 ASP B CA 1
ATOM 2965 C C . ASP B 1 123 ? 13.109 18.797 -9.281 1 84.19 123 ASP B C 1
ATOM 2967 O O . ASP B 1 123 ? 13.5 19 -8.125 1 84.19 123 ASP B O 1
ATOM 2971 N N . ALA B 1 124 ? 13.859 18.344 -10.172 1 79.5 124 ALA B N 1
ATOM 2972 C CA . ALA B 1 124 ? 15.172 17.766 -9.883 1 79.5 124 ALA B CA 1
ATOM 2973 C C . ALA B 1 124 ? 16.141 18.828 -9.391 1 79.5 124 ALA B C 1
ATOM 2975 O O . ALA B 1 124 ? 17.047 18.531 -8.609 1 79.5 124 ALA B O 1
ATOM 2976 N N . ASN B 1 125 ? 15.891 19.953 -9.797 1 79.69 125 ASN B N 1
ATOM 2977 C CA . ASN B 1 125 ? 16.828 21.016 -9.477 1 79.69 125 ASN B CA 1
ATOM 2978 C C . ASN B 1 125 ? 16.688 21.453 -8.016 1 79.69 125 ASN B C 1
ATOM 2980 O O . ASN B 1 125 ? 17.656 21.938 -7.414 1 79.69 125 ASN B O 1
ATOM 2984 N N . SER B 1 126 ? 15.633 21.266 -7.516 1 83.81 126 SER B N 1
ATOM 2985 C CA . SER B 1 126 ? 15.391 21.719 -6.148 1 83.81 126 SER B CA 1
ATOM 2986 C C . SER B 1 126 ? 15.414 20.562 -5.168 1 83.81 126 SER B C 1
ATOM 2988 O O . SER B 1 126 ? 15.328 20.75 -3.955 1 83.81 126 SER B O 1
ATOM 2990 N N . MET B 1 127 ? 15.742 19.469 -5.676 1 87.25 127 MET B N 1
ATOM 2991 C CA . MET B 1 127 ? 15.641 18.266 -4.863 1 87.25 127 MET B CA 1
ATOM 2992 C C . MET B 1 127 ? 16.906 18.047 -4.039 1 87.25 127 MET B C 1
ATOM 2994 O O . MET B 1 127 ? 18.016 18.328 -4.508 1 87.25 127 MET B O 1
ATOM 2998 N N . SER B 1 128 ? 16.781 17.641 -2.832 1 91.38 128 SER B N 1
ATOM 2999 C CA . SER B 1 128 ? 17.906 17.344 -1.964 1 91.38 128 SER B CA 1
ATOM 3000 C C . SER B 1 128 ? 18.719 16.156 -2.492 1 91.38 128 SER B C 1
ATOM 3002 O O . SER B 1 128 ? 18.203 15.344 -3.252 1 91.38 128 SER B O 1
ATOM 3004 N N . SER B 1 129 ? 19.984 16.094 -2.078 1 93.62 129 SER B N 1
ATOM 3005 C CA . SER B 1 129 ? 20.844 14.977 -2.469 1 93.62 129 SER B CA 1
ATOM 3006 C C . SER B 1 129 ? 20.281 13.648 -1.953 1 93.62 129 SER B C 1
ATOM 3008 O O . SER B 1 129 ? 20.391 12.625 -2.635 1 93.62 129 SER B O 1
ATOM 3010 N N . ASP B 1 130 ? 19.703 13.703 -0.806 1 96.12 130 ASP B N 1
ATOM 3011 C CA . ASP B 1 130 ? 19.109 12.492 -0.24 1 96.12 130 ASP B CA 1
ATOM 3012 C C . ASP B 1 130 ? 17.969 11.977 -1.114 1 96.12 130 ASP B C 1
ATOM 3014 O O . ASP B 1 130 ? 17.906 10.781 -1.42 1 96.12 130 ASP B O 1
ATOM 3018 N N . ALA B 1 131 ? 17.125 12.844 -1.506 1 96.06 131 ALA B N 1
ATOM 3019 C CA . ALA B 1 131 ? 15.992 12.469 -2.359 1 96.06 131 ALA B CA 1
ATOM 3020 C C . ALA B 1 131 ? 16.484 11.875 -3.678 1 96.06 131 ALA B C 1
ATOM 3022 O O . ALA B 1 131 ? 15.953 10.867 -4.148 1 96.06 131 ALA B O 1
ATOM 3023 N N . LYS B 1 132 ? 17.484 12.461 -4.262 1 95.81 132 LYS B N 1
ATOM 3024 C CA . LYS B 1 132 ? 18.047 11.977 -5.523 1 95.81 132 LYS B CA 1
ATOM 3025 C C . LYS B 1 132 ? 18.578 10.562 -5.379 1 95.81 132 LYS B C 1
ATOM 3027 O O . LYS B 1 132 ? 18.359 9.711 -6.242 1 95.81 132 LYS B O 1
ATOM 3032 N N . GLU B 1 133 ? 19.266 10.359 -4.309 1 96.31 133 GLU B N 1
ATOM 3033 C CA . GLU B 1 133 ? 19.844 9.039 -4.062 1 96.31 133 GLU B CA 1
ATOM 3034 C C . GLU B 1 133 ? 18.75 7.988 -3.893 1 96.31 133 GLU B C 1
ATOM 3036 O O . GLU B 1 133 ? 18.859 6.867 -4.395 1 96.31 133 GLU B O 1
ATOM 3041 N N . ILE B 1 134 ? 17.703 8.336 -3.191 1 96.88 134 ILE B N 1
ATOM 3042 C CA . ILE B 1 134 ? 16.594 7.418 -2.965 1 96.88 134 ILE B CA 1
ATOM 3043 C C . ILE B 1 134 ? 15.93 7.062 -4.297 1 96.88 134 ILE B C 1
ATOM 3045 O O . ILE B 1 134 ? 15.672 5.891 -4.574 1 96.88 134 ILE B O 1
ATOM 3049 N N . ILE B 1 135 ? 15.711 8.086 -5.105 1 95.94 135 ILE B N 1
ATOM 3050 C CA . ILE B 1 135 ? 15.062 7.906 -6.398 1 95.94 135 ILE B CA 1
ATOM 3051 C C . ILE B 1 135 ? 15.914 6.996 -7.281 1 95.94 135 ILE B C 1
ATOM 3053 O O . ILE B 1 135 ? 15.414 6.027 -7.852 1 95.94 135 ILE B O 1
ATOM 3057 N N . GLU B 1 136 ? 17.156 7.254 -7.336 1 95.12 136 GLU B N 1
ATOM 3058 C CA . GLU B 1 136 ? 18.078 6.469 -8.156 1 95.12 136 GLU B CA 1
ATOM 3059 C C . GLU B 1 136 ? 18.109 5.012 -7.711 1 95.12 136 GLU B C 1
ATOM 3061 O O . GLU B 1 136 ? 18.062 4.102 -8.539 1 95.12 136 GLU B O 1
ATOM 3066 N N . PHE B 1 137 ? 18.172 4.82 -6.484 1 95.56 137 PHE B N 1
ATOM 3067 C CA . PHE B 1 137 ? 18.219 3.465 -5.953 1 95.56 137 PHE B CA 1
ATOM 3068 C C . PHE B 1 137 ? 16.922 2.727 -6.242 1 95.56 137 PHE B C 1
ATOM 3070 O O . PHE B 1 137 ? 16.938 1.548 -6.605 1 95.56 137 PHE B O 1
ATOM 3077 N N . THR B 1 138 ? 15.82 3.381 -6.051 1 94.75 138 THR B N 1
ATOM 3078 C CA . THR B 1 138 ? 14.516 2.781 -6.305 1 94.75 138 THR B CA 1
ATOM 3079 C C . THR B 1 138 ? 14.406 2.322 -7.754 1 94.75 138 THR B C 1
ATOM 3081 O O . THR B 1 138 ? 13.992 1.19 -8.023 1 94.75 138 THR B O 1
ATOM 3084 N N . GLU B 1 139 ? 14.781 3.166 -8.648 1 94.44 139 GLU B N 1
ATOM 3085 C CA . GLU B 1 139 ? 14.727 2.836 -10.07 1 94.44 139 GLU B CA 1
ATOM 3086 C C . GLU B 1 139 ? 15.672 1.684 -10.398 1 94.44 139 GLU B C 1
ATOM 3088 O O . GLU B 1 139 ? 15.336 0.811 -11.203 1 94.44 139 GLU B O 1
ATOM 3093 N N . GLU B 1 140 ? 16.812 1.67 -9.758 1 94.06 140 GLU B N 1
ATOM 3094 C CA . GLU B 1 140 ? 17.781 0.595 -9.945 1 94.06 140 GLU B CA 1
ATOM 3095 C C . GLU B 1 140 ? 17.219 -0.745 -9.484 1 94.06 140 GLU B C 1
ATOM 3097 O O . GLU B 1 140 ? 17.453 -1.776 -10.117 1 94.06 140 GLU B O 1
ATOM 3102 N N . ILE B 1 141 ? 16.531 -0.707 -8.422 1 92.94 141 ILE B N 1
ATOM 3103 C CA . ILE B 1 141 ? 15.969 -1.936 -7.867 1 92.94 141 ILE B CA 1
ATOM 3104 C C . ILE B 1 141 ? 14.938 -2.516 -8.828 1 92.94 141 ILE B C 1
ATOM 3106 O O . ILE B 1 141 ? 14.977 -3.705 -9.156 1 92.94 141 ILE B O 1
ATOM 3110 N N . TYR B 1 142 ? 13.992 -1.685 -9.328 1 94.88 142 TYR B N 1
ATOM 3111 C CA . TYR B 1 142 ? 12.984 -2.15 -10.266 1 94.88 142 TYR B CA 1
ATOM 3112 C C . TYR B 1 142 ? 13.625 -2.754 -11.508 1 94.88 142 TYR B C 1
ATOM 3114 O O . TYR B 1 142 ? 13.227 -3.826 -11.969 1 94.88 142 TYR B O 1
ATOM 3122 N N . GLU B 1 143 ? 14.68 -2.127 -11.953 1 94.94 143 GLU B N 1
ATOM 3123 C CA . GLU B 1 143 ? 15.352 -2.607 -13.156 1 94.94 143 GLU B CA 1
ATOM 3124 C C . GLU B 1 143 ? 16.094 -3.916 -12.883 1 94.94 143 GLU B C 1
ATOM 3126 O O . GLU B 1 143 ? 16.125 -4.801 -13.742 1 94.94 143 GLU B O 1
ATOM 3131 N N . SER B 1 144 ? 16.672 -3.971 -11.742 1 91.81 144 SER B N 1
ATOM 3132 C CA . SER B 1 144 ? 17.375 -5.195 -11.383 1 91.81 144 SER B CA 1
ATOM 3133 C C . SER B 1 144 ? 16.422 -6.383 -11.305 1 91.81 144 SER B C 1
ATOM 3135 O O . SER B 1 144 ? 16.75 -7.477 -11.766 1 91.81 144 SER B O 1
ATOM 3137 N N . ILE B 1 145 ? 15.281 -6.215 -10.734 1 92.38 145 ILE B N 1
ATOM 3138 C CA . ILE B 1 145 ? 14.289 -7.273 -10.656 1 92.38 145 ILE B CA 1
ATOM 3139 C C . ILE B 1 145 ? 13.805 -7.637 -12.062 1 92.38 145 ILE B C 1
ATOM 3141 O O . ILE B 1 145 ? 13.68 -8.82 -12.398 1 92.38 145 ILE B O 1
ATOM 3145 N N . PHE B 1 146 ? 13.578 -6.621 -12.828 1 94.62 146 PHE B N 1
ATOM 3146 C CA . PHE B 1 146 ? 13.141 -6.797 -14.211 1 94.62 146 PHE B CA 1
ATOM 3147 C C . PHE B 1 146 ? 14.117 -7.68 -14.977 1 94.62 146 PHE B C 1
ATOM 3149 O O . PHE B 1 146 ? 13.711 -8.648 -15.625 1 94.62 146 PHE B O 1
ATOM 3156 N N . LEU B 1 147 ? 15.359 -7.34 -14.852 1 92.44 147 LEU B N 1
ATOM 3157 C CA . LEU B 1 147 ? 16.391 -8.07 -15.57 1 92.44 147 LEU B CA 1
ATOM 3158 C C . LEU B 1 147 ? 16.516 -9.5 -15.047 1 92.44 147 LEU B C 1
ATOM 3160 O O . LEU B 1 147 ? 16.766 -10.43 -15.82 1 92.44 147 LEU B O 1
ATOM 3164 N N . ALA B 1 148 ? 16.375 -9.672 -13.758 1 88.5 148 ALA B N 1
ATOM 3165 C CA . ALA B 1 148 ? 16.422 -11.008 -13.172 1 88.5 148 ALA B CA 1
ATOM 3166 C C . ALA B 1 148 ? 15.273 -11.875 -13.688 1 88.5 148 ALA B C 1
ATOM 3168 O O . ALA B 1 148 ? 15.477 -13.031 -14.062 1 88.5 148 ALA B O 1
ATOM 3169 N N . ILE B 1 149 ? 14.07 -11.328 -13.734 1 91.56 149 ILE B N 1
ATOM 3170 C CA . ILE B 1 149 ? 12.898 -12.062 -14.203 1 91.56 149 ILE B CA 1
ATOM 3171 C C . ILE B 1 149 ? 13.07 -12.422 -15.672 1 91.56 149 ILE B C 1
ATOM 3173 O O . ILE B 1 149 ? 12.797 -13.555 -16.078 1 91.56 149 ILE B O 1
ATOM 3177 N N . LYS B 1 150 ? 13.57 -11.461 -16.453 1 92.88 150 LYS B N 1
ATOM 3178 C CA . LYS B 1 150 ? 13.82 -11.711 -17.875 1 92.88 150 LYS B CA 1
ATOM 3179 C C . LYS B 1 150 ? 14.82 -12.859 -18.047 1 92.88 150 LYS B C 1
ATOM 3181 O O . LYS B 1 150 ? 14.641 -13.703 -18.938 1 92.88 150 LYS B O 1
ATOM 3186 N N . PHE B 1 151 ? 15.805 -12.844 -17.297 1 88.88 151 PHE B N 1
ATOM 3187 C CA . PHE B 1 151 ? 16.812 -13.891 -17.344 1 88.88 151 PHE B CA 1
ATOM 3188 C C . PHE B 1 151 ? 16.188 -15.266 -17.125 1 88.88 151 PHE B C 1
ATOM 3190 O O . PHE B 1 151 ? 16.453 -16.203 -17.875 1 88.88 151 PHE B O 1
ATOM 3197 N N . TYR B 1 152 ? 15.328 -15.406 -16.141 1 87.69 152 TYR B N 1
ATOM 3198 C CA . TYR B 1 152 ? 14.75 -16.703 -15.766 1 87.69 152 TYR B CA 1
ATOM 3199 C C . TYR B 1 152 ? 13.672 -17.125 -16.75 1 87.69 152 TYR B C 1
ATOM 3201 O O . TYR B 1 152 ? 13.352 -18.312 -16.859 1 87.69 152 TYR B O 1
ATOM 3209 N N . ILE B 1 153 ? 13.125 -16.156 -17.438 1 91 153 ILE B N 1
ATOM 3210 C CA . ILE B 1 153 ? 12.227 -16.5 -18.531 1 91 153 ILE B CA 1
ATOM 3211 C C . ILE B 1 153 ? 13.023 -17.094 -19.688 1 91 153 ILE B C 1
ATOM 3213 O O . ILE B 1 153 ? 12.656 -18.141 -20.234 1 91 153 ILE B O 1
ATOM 3217 N N . GLU B 1 154 ? 14.078 -16.469 -20 1 90.81 154 GLU B N 1
ATOM 3218 C CA . GLU B 1 154 ? 14.922 -16.891 -21.109 1 90.81 154 GLU B CA 1
ATOM 3219 C C . GLU B 1 154 ? 15.547 -18.266 -20.828 1 90.81 154 GLU B C 1
ATOM 3221 O O . GLU B 1 154 ? 15.703 -19.078 -21.75 1 90.81 154 GLU B O 1
ATOM 3226 N N . ASP B 1 155 ? 15.875 -18.516 -19.594 1 87.5 155 ASP B N 1
ATOM 3227 C CA . ASP B 1 155 ? 16.547 -19.781 -19.281 1 87.5 155 ASP B CA 1
ATOM 3228 C C . ASP B 1 155 ? 15.539 -20.906 -19.094 1 87.5 155 ASP B C 1
ATOM 3230 O O . ASP B 1 155 ? 15.914 -22.062 -18.875 1 87.5 155 ASP B O 1
ATOM 3234 N N . GLY B 1 156 ? 14.297 -20.578 -19.016 1 87.56 156 GLY B N 1
ATOM 3235 C CA . GLY B 1 156 ? 13.242 -21.578 -19.016 1 87.56 156 GLY B CA 1
ATOM 3236 C C . GLY B 1 156 ? 12.719 -21.891 -17.625 1 87.56 156 GLY B C 1
ATOM 3237 O O . GLY B 1 156 ? 11.766 -22.656 -17.469 1 87.56 156 GLY B O 1
ATOM 3238 N N . THR B 1 157 ? 13.227 -21.266 -16.562 1 85.12 157 THR B N 1
ATOM 3239 C CA . THR B 1 157 ? 12.766 -21.484 -15.188 1 85.12 157 THR B CA 1
ATOM 3240 C C . THR B 1 157 ? 11.391 -20.859 -14.984 1 85.12 157 THR B C 1
ATOM 3242 O O . THR B 1 157 ? 10.523 -21.453 -14.344 1 85.12 157 THR B O 1
ATOM 3245 N N . TYR B 1 158 ? 11.242 -19.656 -15.547 1 88.44 158 TYR B N 1
ATOM 3246 C CA . TYR B 1 158 ? 9.961 -18.969 -15.461 1 88.44 158 TYR B CA 1
ATOM 3247 C C . TYR B 1 158 ? 9.148 -19.172 -16.734 1 88.44 158 TYR B C 1
ATOM 3249 O O . TYR B 1 158 ? 9.703 -19.484 -17.797 1 88.44 158 TYR B O 1
ATOM 3257 N N . ARG B 1 159 ? 7.863 -19 -16.562 1 89.44 159 ARG B N 1
ATOM 3258 C CA . ARG B 1 159 ? 6.945 -19.125 -17.688 1 89.44 159 ARG B CA 1
ATOM 3259 C C . ARG B 1 159 ? 7.277 -18.109 -18.781 1 89.44 159 ARG B C 1
ATOM 3261 O O . ARG B 1 159 ? 7.52 -16.938 -18.5 1 89.44 159 ARG B O 1
ATOM 3268 N N . PRO B 1 160 ? 7.207 -18.547 -20.062 1 90.62 160 PRO B N 1
ATOM 3269 C CA . PRO B 1 160 ? 7.566 -17.641 -21.156 1 90.62 160 PRO B CA 1
ATOM 3270 C C . PRO B 1 160 ? 6.484 -16.609 -21.453 1 90.62 160 PRO B C 1
ATOM 3272 O O . PRO B 1 160 ? 6.754 -15.602 -22.109 1 90.62 160 PRO B O 1
ATOM 3275 N N . ASP B 1 161 ? 5.301 -16.797 -20.953 1 90.12 161 ASP B N 1
ATOM 3276 C CA . ASP B 1 161 ? 4.188 -15.914 -21.281 1 90.12 161 ASP B CA 1
ATOM 3277 C C . ASP B 1 161 ? 4.078 -14.781 -20.25 1 90.12 161 ASP B C 1
ATOM 3279 O O . ASP B 1 161 ? 3.225 -13.906 -20.391 1 90.12 161 ASP B O 1
ATOM 3283 N N . VAL B 1 162 ? 4.961 -14.797 -19.297 1 92.81 162 VAL B N 1
ATOM 3284 C CA . VAL B 1 162 ? 4.926 -13.766 -18.266 1 92.81 162 VAL B CA 1
ATOM 3285 C C . VAL B 1 162 ? 5.555 -12.477 -18.812 1 92.81 162 VAL B C 1
ATOM 3287 O O . VAL B 1 162 ? 6.637 -12.508 -19.391 1 92.81 162 VAL B O 1
ATOM 3290 N N . ASN B 1 163 ? 4.852 -11.383 -18.719 1 95.25 163 ASN B N 1
ATOM 3291 C CA . ASN B 1 163 ? 5.457 -10.07 -18.938 1 95.25 163 ASN B CA 1
ATOM 3292 C C . ASN B 1 163 ? 6.336 -9.664 -17.766 1 95.25 163 ASN B C 1
ATOM 3294 O O . ASN B 1 163 ? 5.84 -9.422 -16.656 1 95.25 163 ASN B O 1
ATOM 3298 N N . PRO B 1 164 ? 7.609 -9.547 -18 1 95.62 164 PRO B N 1
ATOM 3299 C CA . PRO B 1 164 ? 8.508 -9.281 -16.875 1 95.62 164 PRO B CA 1
ATOM 3300 C C . PRO B 1 164 ? 8.195 -7.969 -16.172 1 95.62 164 PRO B C 1
ATOM 3302 O O . PRO B 1 164 ? 8.367 -7.867 -14.945 1 95.62 164 PRO B O 1
ATOM 3305 N N . ALA B 1 165 ? 7.809 -6.996 -16.906 1 97.06 165 ALA B N 1
ATOM 3306 C CA . ALA B 1 165 ? 7.48 -5.711 -16.281 1 97.06 165 ALA B CA 1
ATOM 3307 C C . ALA B 1 165 ? 6.273 -5.836 -15.359 1 97.06 165 ALA B C 1
ATOM 3309 O O . ALA B 1 165 ? 6.266 -5.281 -14.258 1 97.06 165 ALA B O 1
ATOM 3310 N N . VAL B 1 166 ? 5.27 -6.582 -15.758 1 96.56 166 VAL B N 1
ATOM 3311 C CA . VAL B 1 166 ? 4.09 -6.801 -14.922 1 96.56 166 VAL B CA 1
ATOM 3312 C C . VAL B 1 166 ? 4.477 -7.605 -13.68 1 96.56 166 VAL B C 1
ATOM 3314 O O . VAL B 1 166 ? 3.992 -7.332 -12.578 1 96.56 166 VAL B O 1
ATOM 3317 N N . ALA B 1 167 ? 5.371 -8.523 -13.883 1 94.88 167 ALA B N 1
ATOM 3318 C CA . ALA B 1 167 ? 5.832 -9.336 -12.758 1 94.88 167 ALA B CA 1
ATOM 3319 C C . ALA B 1 167 ? 6.543 -8.477 -11.719 1 94.88 167 ALA B C 1
ATOM 3321 O O . ALA B 1 167 ? 6.391 -8.695 -10.516 1 94.88 167 ALA B O 1
ATOM 3322 N N . VAL B 1 168 ? 7.344 -7.508 -12.172 1 95.5 168 VAL B N 1
ATOM 3323 C CA . VAL B 1 168 ? 8.008 -6.582 -11.266 1 95.5 168 VAL B CA 1
ATOM 3324 C C . VAL B 1 168 ? 6.965 -5.82 -10.445 1 95.5 168 VAL B C 1
ATOM 3326 O O . VAL B 1 168 ? 7.082 -5.715 -9.227 1 95.5 168 VAL B O 1
ATOM 3329 N N . VAL B 1 169 ? 5.957 -5.348 -11.109 1 97.12 169 VAL B N 1
ATOM 3330 C CA . VAL B 1 169 ? 4.918 -4.543 -10.477 1 97.12 169 VAL B CA 1
ATOM 3331 C C . VAL B 1 169 ? 4.188 -5.371 -9.422 1 97.12 169 VAL B C 1
ATOM 3333 O O . VAL B 1 169 ? 4.055 -4.941 -8.273 1 97.12 169 VAL B O 1
ATOM 3336 N N . VAL B 1 170 ? 3.83 -6.543 -9.75 1 95.31 170 VAL B N 1
ATOM 3337 C CA . VAL B 1 170 ? 3.076 -7.402 -8.844 1 95.31 170 VAL B CA 1
ATOM 3338 C C . VAL B 1 170 ? 3.953 -7.801 -7.66 1 95.31 170 VAL B C 1
ATOM 3340 O O . VAL B 1 170 ? 3.496 -7.809 -6.516 1 95.31 170 VAL B O 1
ATOM 3343 N N . SER B 1 171 ? 5.207 -8.125 -7.957 1 93.31 171 SER B N 1
ATOM 3344 C CA . SER B 1 171 ? 6.133 -8.453 -6.875 1 93.31 171 SER B CA 1
ATOM 3345 C C . SER B 1 171 ? 6.297 -7.277 -5.914 1 93.31 171 SER B C 1
ATOM 3347 O O . SER B 1 171 ? 6.395 -7.473 -4.699 1 93.31 171 SER B O 1
ATOM 3349 N N . THR B 1 172 ? 6.324 -6.105 -6.461 1 94.88 172 THR B N 1
ATOM 3350 C CA . THR B 1 172 ? 6.453 -4.902 -5.645 1 94.88 172 THR B CA 1
ATOM 3351 C C . THR B 1 172 ? 5.199 -4.68 -4.805 1 94.88 172 THR B C 1
ATOM 3353 O O . THR B 1 172 ? 5.289 -4.301 -3.635 1 94.88 172 THR B O 1
ATOM 3356 N N . PHE B 1 173 ? 4 -4.965 -5.402 1 96.06 173 PHE B N 1
ATOM 3357 C CA . PHE B 1 173 ? 2.762 -4.871 -4.637 1 96.06 173 PHE B CA 1
ATOM 3358 C C . PHE B 1 173 ? 2.814 -5.773 -3.41 1 96.06 173 PHE B C 1
ATOM 3360 O O . PHE B 1 173 ? 2.436 -5.359 -2.312 1 96.06 173 PHE B O 1
ATOM 3367 N N . ILE B 1 174 ? 3.312 -6.867 -3.572 1 94.94 174 ILE B N 1
ATOM 3368 C CA . ILE B 1 174 ? 3.336 -7.863 -2.506 1 94.94 174 ILE B CA 1
ATOM 3369 C C . ILE B 1 174 ? 4.336 -7.445 -1.432 1 94.94 174 ILE B C 1
ATOM 3371 O O . ILE B 1 174 ? 4.012 -7.434 -0.242 1 94.94 174 ILE B O 1
ATOM 3375 N N . THR B 1 175 ? 5.543 -7.043 -1.86 1 93.88 175 THR B N 1
ATOM 3376 C CA . THR B 1 175 ? 6.566 -6.633 -0.903 1 93.88 175 THR B CA 1
ATOM 3377 C C . THR B 1 175 ? 6.117 -5.402 -0.124 1 93.88 175 THR B C 1
ATOM 3379 O O . THR B 1 175 ? 6.27 -5.344 1.099 1 93.88 175 THR B O 1
ATOM 3382 N N . ASP B 1 176 ? 5.578 -4.438 -0.861 1 95.12 176 ASP B N 1
ATOM 3383 C CA . ASP B 1 176 ? 5.078 -3.24 -0.194 1 95.12 176 ASP B CA 1
ATOM 3384 C C . ASP B 1 176 ? 3.928 -3.58 0.753 1 95.12 176 ASP B C 1
ATOM 3386 O O . ASP B 1 176 ? 3.787 -2.963 1.812 1 95.12 176 ASP B O 1
ATOM 3390 N N . GLY B 1 177 ? 3.104 -4.508 0.305 1 96 177 GLY B N 1
ATOM 3391 C CA . GLY B 1 177 ? 2.004 -4.945 1.152 1 96 177 GLY B CA 1
ATOM 3392 C C . GLY B 1 177 ? 2.465 -5.527 2.473 1 96 177 GLY B C 1
ATOM 3393 O O . GLY B 1 177 ? 1.87 -5.258 3.52 1 96 177 GLY B O 1
ATOM 3394 N N . ILE B 1 178 ? 3.527 -6.277 2.469 1 95.19 178 ILE B N 1
ATOM 3395 C CA . ILE B 1 178 ? 4.082 -6.867 3.684 1 95.19 178 ILE B CA 1
ATOM 3396 C C . ILE B 1 178 ? 4.578 -5.762 4.609 1 95.19 178 ILE B C 1
ATOM 3398 O O . ILE B 1 178 ? 4.281 -5.766 5.809 1 95.19 178 ILE B O 1
ATOM 3402 N N . ALA B 1 179 ? 5.242 -4.824 4.051 1 94 179 ALA B N 1
ATOM 3403 C CA . ALA B 1 179 ? 5.848 -3.75 4.836 1 94 179 ALA B CA 1
ATOM 3404 C C . ALA B 1 179 ? 4.777 -2.865 5.469 1 94 179 ALA B C 1
ATOM 3406 O O . ALA B 1 179 ? 4.973 -2.322 6.555 1 94 179 ALA B O 1
ATOM 3407 N N . ASN B 1 180 ? 3.682 -2.74 4.742 1 93.5 180 ASN B N 1
ATOM 3408 C CA . ASN B 1 180 ? 2.611 -1.851 5.18 1 93.5 180 ASN B CA 1
ATOM 3409 C C . ASN B 1 180 ? 1.336 -2.625 5.5 1 93.5 180 ASN B C 1
ATOM 3411 O O . ASN B 1 180 ? 0.232 -2.156 5.215 1 93.5 180 ASN B O 1
ATOM 3415 N N . ILE B 1 181 ? 1.464 -3.729 6.016 1 95.5 181 ILE B N 1
ATOM 3416 C CA . ILE B 1 181 ? 0.285 -4.547 6.273 1 95.5 181 ILE B CA 1
ATOM 3417 C C . ILE B 1 181 ? -0.683 -3.785 7.176 1 95.5 181 ILE B C 1
ATOM 3419 O O . ILE B 1 181 ? -0.282 -3.246 8.211 1 95.5 181 ILE B O 1
ATOM 3423 N N . SER B 1 182 ? -1.92 -3.646 6.754 1 94.75 182 SER B N 1
ATOM 3424 C CA . SER B 1 182 ? -2.924 -2.885 7.488 1 94.75 182 SER B CA 1
ATOM 3425 C C . SER B 1 182 ? -3.32 -3.598 8.781 1 94.75 182 SER B C 1
ATOM 3427 O O . SER B 1 182 ? -3.256 -4.824 8.859 1 94.75 182 SER B O 1
ATOM 3429 N N . PRO B 1 183 ? -3.785 -2.818 9.812 1 93.88 183 PRO B N 1
ATOM 3430 C CA . PRO B 1 183 ? -4.301 -3.447 11.031 1 93.88 183 PRO B CA 1
ATOM 3431 C C . PRO B 1 183 ? -5.48 -4.379 10.766 1 93.88 183 PRO B C 1
ATOM 3433 O O . PRO B 1 183 ? -5.688 -5.348 11.5 1 93.88 183 PRO B O 1
ATOM 3436 N N . PHE B 1 184 ? -6.188 -4.152 9.734 1 94.56 184 PHE B N 1
ATOM 3437 C CA . PHE B 1 184 ? -7.328 -4.984 9.367 1 94.56 184 PHE B CA 1
ATOM 3438 C C . PHE B 1 184 ? -6.859 -6.348 8.867 1 94.56 184 PHE B C 1
ATOM 3440 O O . PHE B 1 184 ? -7.406 -7.379 9.266 1 94.56 184 PHE B O 1
ATOM 3447 N N . LEU B 1 185 ? -5.883 -6.324 8.039 1 96.12 185 LEU B N 1
ATOM 3448 C CA . LEU B 1 185 ? -5.336 -7.578 7.531 1 96.12 185 LEU B CA 1
ATOM 3449 C C . LEU B 1 185 ? -4.625 -8.344 8.641 1 96.12 185 LEU B C 1
ATOM 3451 O O . LEU B 1 185 ? -4.691 -9.578 8.688 1 96.12 185 LEU B O 1
ATOM 3455 N N . ARG B 1 186 ? -3.938 -7.625 9.539 1 95.38 186 ARG B N 1
ATOM 3456 C CA . ARG B 1 186 ? -3.301 -8.273 10.68 1 95.38 186 ARG B CA 1
ATOM 3457 C C . ARG B 1 186 ? -4.332 -8.984 11.547 1 95.38 186 ARG B C 1
ATOM 3459 O O . ARG B 1 186 ? -4.105 -10.117 11.977 1 95.38 186 ARG B O 1
ATOM 3466 N N . LYS B 1 187 ? -5.41 -8.273 11.812 1 95.38 187 LYS B N 1
ATOM 3467 C CA . LYS B 1 187 ? -6.484 -8.875 12.594 1 95.38 187 LYS B CA 1
ATOM 3468 C C . LYS B 1 187 ? -7.047 -10.109 11.898 1 95.38 187 LYS B C 1
ATOM 3470 O O . LYS B 1 187 ? -7.293 -11.133 12.539 1 95.38 187 LYS B O 1
ATOM 3475 N N . PHE B 1 188 ? -7.25 -10.016 10.633 1 97.44 188 PHE B N 1
ATOM 3476 C CA . PHE B 1 188 ? -7.723 -11.148 9.852 1 97.44 188 PHE B CA 1
ATOM 3477 C C . PHE B 1 188 ? -6.762 -12.328 9.961 1 97.44 188 PHE B C 1
ATOM 3479 O O . PHE B 1 188 ? -7.191 -13.461 10.172 1 97.44 188 PHE B O 1
ATOM 3486 N N . MET B 1 189 ? -5.457 -12.094 9.789 1 97.31 189 MET B N 1
ATOM 3487 C CA . MET B 1 189 ? -4.438 -13.133 9.922 1 97.31 189 MET B CA 1
ATOM 3488 C C . MET B 1 189 ? -4.504 -13.789 11.297 1 97.31 189 MET B C 1
ATOM 3490 O O . MET B 1 189 ? -4.477 -15.016 11.406 1 97.31 189 MET B O 1
ATOM 3494 N N . GLU B 1 190 ? -4.609 -12.977 12.305 1 96.31 190 GLU B N 1
ATOM 3495 C CA . GLU B 1 190 ? -4.691 -13.484 13.672 1 96.31 190 GLU B CA 1
ATOM 3496 C C . GLU B 1 190 ? -5.914 -14.375 13.852 1 96.31 190 GLU B C 1
ATOM 3498 O O . GLU B 1 190 ? -5.824 -15.445 14.461 1 96.31 190 GLU B O 1
ATOM 3503 N N . THR B 1 191 ? -7.008 -13.961 13.359 1 96.94 191 THR B N 1
ATOM 3504 C CA . THR B 1 191 ? -8.258 -14.695 13.477 1 96.94 191 THR B CA 1
ATOM 3505 C C . THR B 1 191 ? -8.148 -16.062 12.812 1 96.94 191 THR B C 1
ATOM 3507 O O . THR B 1 191 ? -8.766 -17.031 13.25 1 96.94 191 THR B O 1
ATOM 3510 N N . HIS B 1 192 ? -7.32 -16.172 11.781 1 97.69 192 HIS B N 1
ATOM 3511 C CA . HIS B 1 192 ? -7.215 -17.406 11.031 1 97.69 192 HIS B CA 1
ATOM 3512 C C . HIS B 1 192 ? -5.906 -18.141 11.344 1 97.69 192 HIS B C 1
ATOM 3514 O O . HIS B 1 192 ? -5.516 -19.062 10.625 1 97.69 192 HIS B O 1
ATOM 3520 N N . GLY B 1 193 ? -5.168 -17.641 12.289 1 95.94 193 GLY B N 1
ATOM 3521 C CA . GLY B 1 193 ? -4.016 -18.344 12.836 1 95.94 193 GLY B CA 1
ATOM 3522 C C . GLY B 1 193 ? -2.779 -18.234 11.969 1 95.94 193 GLY B C 1
ATOM 3523 O O . GLY B 1 193 ? -1.948 -19.141 11.938 1 95.94 193 GLY B O 1
ATOM 3524 N N . VAL B 1 194 ? -2.631 -17.188 11.242 1 96.5 194 VAL B N 1
ATOM 3525 C CA . VAL B 1 194 ? -1.463 -16.969 10.398 1 96.5 194 VAL B CA 1
ATOM 3526 C C . VAL B 1 194 ? -0.511 -15.984 11.062 1 96.5 194 VAL B C 1
ATOM 3528 O O . VAL B 1 194 ? -0.878 -14.836 11.312 1 96.5 194 VAL B O 1
ATOM 3531 N N . THR B 1 195 ? 0.71 -16.438 11.312 1 93.44 195 THR B N 1
ATOM 3532 C CA . THR B 1 195 ? 1.739 -15.555 11.852 1 93.44 195 THR B CA 1
ATOM 3533 C C . THR B 1 195 ? 2.494 -14.852 10.734 1 93.44 195 THR B C 1
ATOM 3535 O O . THR B 1 195 ? 2.4 -15.25 9.57 1 93.44 195 THR B O 1
ATOM 3538 N N . MET B 1 196 ? 3.215 -13.852 11.125 1 90.88 196 MET B N 1
ATOM 3539 C CA . MET B 1 196 ? 4.039 -13.164 10.133 1 90.88 196 MET B CA 1
ATOM 3540 C C . MET B 1 196 ? 5.094 -14.102 9.562 1 90.88 196 MET B C 1
ATOM 3542 O O . MET B 1 196 ? 5.414 -14.031 8.367 1 90.88 196 MET B O 1
ATOM 3546 N N . GLN B 1 197 ? 5.617 -14.883 10.367 1 86 197 GLN B N 1
ATOM 3547 C CA . GLN B 1 197 ? 6.609 -15.852 9.922 1 86 197 GLN B CA 1
ATOM 3548 C C . GLN B 1 197 ? 6.023 -16.797 8.883 1 86 197 GLN B C 1
ATOM 3550 O O . GLN B 1 197 ? 6.652 -17.078 7.859 1 86 197 GLN B O 1
ATOM 3555 N N . GLN B 1 198 ? 4.852 -17.266 9.156 1 87.62 198 GLN B N 1
ATOM 3556 C CA . GLN B 1 198 ? 4.168 -18.125 8.195 1 87.62 198 GLN B CA 1
ATOM 3557 C C . GLN B 1 198 ? 3.904 -17.391 6.891 1 87.62 198 GLN B C 1
ATOM 3559 O O . GLN B 1 198 ? 4.031 -17.969 5.809 1 87.62 198 GLN B O 1
ATOM 3564 N N . LEU B 1 199 ? 3.514 -16.156 6.996 1 92.5 199 LEU B N 1
ATOM 3565 C CA . LEU B 1 199 ? 3.281 -15.344 5.805 1 92.5 199 LEU B CA 1
ATOM 3566 C C . LEU B 1 199 ? 4.539 -15.273 4.941 1 92.5 199 LEU B C 1
ATOM 3568 O O . LEU B 1 199 ? 4.48 -15.508 3.732 1 92.5 199 LEU B O 1
ATOM 3572 N N . TYR B 1 200 ? 5.688 -15.047 5.57 1 83.38 200 TYR B N 1
ATOM 3573 C CA . TYR B 1 200 ? 6.945 -14.938 4.84 1 83.38 200 TYR B CA 1
ATOM 3574 C C . TYR B 1 200 ? 7.27 -16.234 4.102 1 83.38 200 TYR B C 1
ATOM 3576 O O . TYR B 1 200 ? 7.727 -16.203 2.959 1 83.38 200 TYR B O 1
ATOM 3584 N N . LEU B 1 201 ? 6.984 -17.328 4.688 1 79.81 201 LEU B N 1
ATOM 3585 C CA . LEU B 1 201 ? 7.316 -18.625 4.121 1 79.81 201 LEU B CA 1
ATOM 3586 C C . LEU B 1 201 ? 6.371 -18.984 2.979 1 79.81 201 LEU B C 1
ATOM 3588 O O . LEU B 1 201 ? 6.812 -19.438 1.921 1 79.81 201 LEU B O 1
ATOM 3592 N N . GLU B 1 202 ? 5.168 -18.688 3.195 1 86.69 202 GLU B N 1
ATOM 3593 C CA . GLU B 1 202 ? 4.156 -19.172 2.258 1 86.69 202 GLU B CA 1
ATOM 3594 C C . GLU B 1 202 ? 4.016 -18.219 1.065 1 86.69 202 GLU B C 1
ATOM 3596 O O . GLU B 1 202 ? 3.582 -18.641 -0.012 1 86.69 202 GLU B O 1
ATOM 3601 N N . ILE B 1 203 ? 4.391 -16.969 1.279 1 88.12 203 ILE B N 1
ATOM 3602 C CA . ILE B 1 203 ? 4.32 -16.016 0.174 1 88.12 203 ILE B CA 1
ATOM 3603 C C . ILE B 1 203 ? 5.316 -16.422 -0.914 1 88.12 203 ILE B C 1
ATOM 3605 O O . ILE B 1 203 ? 5.027 -16.297 -2.105 1 88.12 203 ILE B O 1
ATOM 3609 N N . GLY B 1 204 ? 6.477 -16.859 -0.536 1 81.75 204 GLY B N 1
ATOM 3610 C CA . GLY B 1 204 ? 7.453 -17.312 -1.508 1 81.75 204 GLY B CA 1
ATOM 3611 C C . GLY B 1 204 ? 6.922 -18.422 -2.406 1 81.75 204 GLY B C 1
ATOM 3612 O O . GLY B 1 204 ? 7.152 -18.406 -3.619 1 81.75 204 GLY B O 1
ATOM 3613 N N . ASP B 1 205 ? 6.191 -19.312 -1.805 1 82.31 205 ASP B N 1
ATOM 3614 C CA . ASP B 1 205 ? 5.586 -20.406 -2.551 1 82.31 205 ASP B CA 1
ATOM 3615 C C . ASP B 1 205 ? 4.559 -19.891 -3.555 1 82.31 205 ASP B C 1
ATOM 3617 O O . ASP B 1 205 ? 4.52 -20.344 -4.699 1 82.31 205 ASP B O 1
ATOM 3621 N N . LEU B 1 206 ? 3.779 -18.984 -3.127 1 86.06 206 LEU B N 1
ATOM 3622 C CA . LEU B 1 206 ? 2.75 -18.422 -3.994 1 86.06 206 LEU B CA 1
ATOM 3623 C C . LEU B 1 206 ? 3.377 -17.688 -5.172 1 86.06 206 LEU B C 1
ATOM 3625 O O . LEU B 1 206 ? 2.977 -17.891 -6.32 1 86.06 206 LEU B O 1
ATOM 3629 N N . VAL B 1 207 ? 4.375 -16.906 -4.906 1 85.31 207 VAL B N 1
ATOM 3630 C CA . VAL B 1 207 ? 5.016 -16.109 -5.945 1 85.31 207 VAL B CA 1
ATOM 3631 C C . VAL B 1 207 ? 5.746 -17.031 -6.926 1 85.31 207 VAL B C 1
ATOM 3633 O O . VAL B 1 207 ? 5.746 -16.781 -8.133 1 85.31 207 VAL B O 1
ATOM 3636 N N . TYR B 1 208 ? 6.277 -18.016 -6.402 1 80.44 208 TYR B N 1
ATOM 3637 C CA . TYR B 1 208 ? 6.965 -18.969 -7.266 1 80.44 208 TYR B CA 1
ATOM 3638 C C . TYR B 1 208 ? 6 -19.594 -8.258 1 80.44 208 TYR B C 1
ATOM 3640 O O . TYR B 1 208 ? 6.309 -19.703 -9.453 1 80.44 208 TYR B O 1
ATOM 3648 N N . HIS B 1 209 ? 4.883 -19.984 -7.797 1 84.06 209 HIS B N 1
ATOM 3649 C CA . HIS B 1 209 ? 3.914 -20.625 -8.672 1 84.06 209 HIS B CA 1
ATOM 3650 C C . HIS B 1 209 ? 3.344 -19.641 -9.688 1 84.06 209 HIS B C 1
ATOM 3652 O O . HIS B 1 209 ? 2.93 -20.047 -10.781 1 84.06 209 HIS B O 1
ATOM 3658 N N . MET B 1 210 ? 3.375 -18.453 -9.281 1 86.81 210 MET B N 1
ATOM 3659 C CA . MET B 1 210 ? 2.928 -17.391 -10.18 1 86.81 210 MET B CA 1
ATOM 3660 C C . MET B 1 210 ? 3.84 -17.281 -11.398 1 86.81 210 MET B C 1
ATOM 3662 O O . MET B 1 210 ? 3.371 -17.031 -12.508 1 86.81 210 MET B O 1
ATOM 3666 N N . LEU B 1 211 ? 5.094 -17.562 -11.195 1 88.06 211 LEU B N 1
ATOM 3667 C CA . LEU B 1 211 ? 6.078 -17.25 -12.227 1 88.06 211 LEU B CA 1
ATOM 3668 C C . LEU B 1 211 ? 6.656 -18.516 -12.836 1 88.06 211 LEU B C 1
ATOM 3670 O O . LEU B 1 211 ? 7.113 -18.516 -13.984 1 88.06 211 LEU B O 1
ATOM 3674 N N . MET B 1 212 ? 6.621 -19.531 -12.156 1 82.69 212 MET B N 1
ATOM 3675 C CA . MET B 1 212 ? 7.395 -20.703 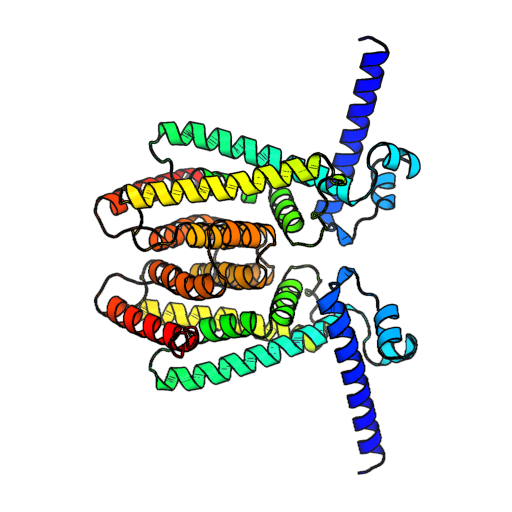-12.531 1 82.69 212 MET B CA 1
ATOM 3676 C C . MET B 1 212 ? 6.727 -21.453 -13.68 1 82.69 212 MET B C 1
ATOM 3678 O O . MET B 1 212 ? 5.496 -21.5 -13.773 1 82.69 212 MET B O 1
ATOM 3682 N N . ASN B 1 213 ? 7.562 -21.938 -14.406 1 77.94 213 ASN B N 1
ATOM 3683 C CA . ASN B 1 213 ? 7.141 -22.797 -15.508 1 77.94 213 ASN B CA 1
ATOM 3684 C C . ASN B 1 213 ? 6.875 -24.234 -15.039 1 77.94 213 ASN B C 1
ATOM 3686 O O . ASN B 1 213 ? 6.965 -24.516 -13.844 1 77.94 213 ASN B O 1
ATOM 3690 N N . THR B 1 214 ? 6.242 -24.875 -16.031 1 72.06 214 THR B N 1
ATOM 3691 C CA . THR B 1 214 ? 6.031 -26.297 -15.781 1 72.06 214 THR B CA 1
ATOM 3692 C C . THR B 1 214 ? 7.188 -27.125 -16.344 1 72.06 214 THR B C 1
ATOM 3694 O O . THR B 1 214 ? 7.797 -26.734 -17.344 1 72.06 214 THR B O 1
ATOM 3697 N N . GLY B 1 215 ? 8 -27.844 -15.406 1 69.44 215 GLY B N 1
ATOM 3698 C CA . GLY B 1 215 ? 9.094 -28.688 -15.891 1 69.44 215 GLY B CA 1
ATOM 3699 C C . GLY B 1 215 ? 10.125 -28.984 -14.812 1 69.44 215 GLY B C 1
ATOM 3700 O O . GLY B 1 215 ? 10.008 -28.516 -13.68 1 69.44 215 GLY B O 1
ATOM 3701 N N . GLU B 1 216 ? 10.945 -29.859 -15.336 1 68.62 216 GLU B N 1
ATOM 3702 C CA . GLU B 1 216 ? 11.938 -30.391 -14.398 1 68.62 216 GLU B CA 1
ATOM 3703 C C . GLU B 1 216 ? 12.812 -29.266 -13.844 1 68.62 216 GLU B C 1
ATOM 3705 O O . GLU B 1 216 ? 13.109 -29.234 -12.648 1 68.62 216 GLU B O 1
ATOM 3710 N N . LYS B 1 217 ? 13.188 -28.453 -14.703 1 70.31 217 LYS B N 1
ATOM 3711 C CA . LYS B 1 217 ? 14.055 -27.359 -14.281 1 70.31 217 LYS B CA 1
ATOM 3712 C C . LYS B 1 217 ? 13.359 -26.469 -13.25 1 70.31 217 LYS B C 1
ATOM 3714 O O . LYS B 1 217 ? 13.969 -26.078 -12.25 1 70.31 217 LYS B O 1
ATOM 3719 N N . SER B 1 218 ? 12.172 -26.188 -13.438 1 72.81 218 SER B N 1
ATOM 3720 C CA . SER B 1 218 ? 11.375 -25.375 -12.523 1 72.81 218 SER B CA 1
ATOM 3721 C C . SER B 1 218 ? 11.156 -26.078 -11.195 1 72.81 218 SER B C 1
ATOM 3723 O O . SER B 1 218 ? 11.211 -25.453 -10.133 1 72.81 218 SER B O 1
ATOM 3725 N N . GLU B 1 219 ? 11.023 -27.391 -11.273 1 72.38 219 GLU B N 1
ATOM 3726 C CA . GLU B 1 219 ? 10.812 -28.156 -10.047 1 72.38 219 GLU B CA 1
ATOM 3727 C C . GLU B 1 219 ? 12.07 -28.188 -9.195 1 72.38 219 GLU B C 1
ATOM 3729 O O . GLU B 1 219 ? 12 -28.094 -7.965 1 72.38 219 GLU B O 1
ATOM 3734 N N . ASP B 1 220 ? 13.133 -28.328 -9.836 1 72.81 220 ASP B N 1
ATOM 3735 C CA . ASP B 1 220 ? 14.414 -28.312 -9.133 1 72.81 220 ASP B CA 1
ATOM 3736 C C . ASP B 1 220 ? 14.664 -26.969 -8.461 1 72.81 220 ASP B C 1
ATOM 3738 O O . ASP B 1 220 ? 15.047 -26.906 -7.293 1 72.81 220 ASP B O 1
ATOM 3742 N N . MET B 1 221 ? 14.375 -25.969 -9.188 1 69.31 221 MET B N 1
ATOM 3743 C CA . MET B 1 221 ? 14.578 -24.625 -8.664 1 69.31 221 MET B CA 1
ATOM 3744 C C . MET B 1 221 ? 13.641 -24.359 -7.488 1 69.31 221 MET B C 1
ATOM 3746 O O . MET B 1 221 ? 14.047 -23.766 -6.488 1 69.31 221 MET B O 1
ATOM 3750 N N . TYR B 1 222 ? 12.453 -24.828 -7.605 1 69.88 222 TYR B N 1
ATOM 3751 C CA . TYR B 1 222 ? 11.492 -24.656 -6.523 1 69.88 222 TYR B CA 1
ATOM 3752 C C . TYR B 1 222 ? 11.977 -25.328 -5.246 1 69.88 222 TYR B C 1
ATOM 3754 O O . TYR B 1 222 ? 11.891 -24.75 -4.16 1 69.88 222 TYR B O 1
ATOM 3762 N N . SER B 1 223 ? 12.508 -26.5 -5.422 1 73.75 223 SER B N 1
ATOM 3763 C CA . SER B 1 223 ? 13 -27.234 -4.262 1 73.75 223 SER B CA 1
ATOM 3764 C C . SER B 1 223 ? 14.18 -26.531 -3.607 1 73.75 223 SER B C 1
ATOM 3766 O O . SER B 1 223 ? 14.25 -26.422 -2.381 1 73.75 223 SER B O 1
ATOM 3768 N N . ARG B 1 224 ? 15.016 -26.031 -4.406 1 70.75 224 ARG B N 1
ATOM 3769 C CA . ARG B 1 224 ? 16.203 -25.344 -3.906 1 70.75 224 ARG B CA 1
ATOM 3770 C C . ARG B 1 224 ? 15.812 -24.031 -3.223 1 70.75 224 ARG B C 1
ATOM 3772 O O . ARG B 1 224 ? 16.344 -23.703 -2.164 1 70.75 224 ARG B O 1
ATOM 3779 N N . MET B 1 225 ? 14.852 -23.359 -3.795 1 67 225 MET B N 1
ATOM 3780 C CA . MET B 1 225 ? 14.438 -22.062 -3.254 1 67 225 MET B CA 1
ATOM 3781 C C . MET B 1 225 ? 13.656 -22.25 -1.954 1 67 225 MET B C 1
ATOM 3783 O O . MET B 1 225 ? 13.797 -21.453 -1.022 1 67 225 MET B O 1
ATOM 3787 N N . SER B 1 226 ? 12.883 -23.297 -1.951 1 69.44 226 SER B N 1
ATOM 3788 C CA . SER B 1 226 ? 12.133 -23.594 -0.736 1 69.44 226 SER B CA 1
ATOM 3789 C C . SER B 1 226 ? 13.07 -23.906 0.428 1 69.44 226 SER B C 1
ATOM 3791 O O . SER B 1 226 ? 12.867 -23.422 1.543 1 69.44 226 SER B O 1
ATOM 3793 N N . LYS B 1 227 ? 14.078 -24.656 0.151 1 70.75 227 LYS B N 1
ATOM 3794 C CA . LYS B 1 227 ? 15.062 -24.984 1.178 1 70.75 227 LYS B CA 1
ATOM 3795 C C . LYS B 1 227 ? 15.82 -23.75 1.628 1 70.75 227 LYS B C 1
ATOM 3797 O O . LYS B 1 227 ? 16.047 -23.547 2.824 1 70.75 227 LYS B O 1
ATOM 3802 N N . TRP B 1 228 ? 16.188 -23.031 0.678 1 66.81 228 TRP B N 1
ATOM 3803 C CA . TRP B 1 228 ? 16.922 -21.797 0.95 1 66.81 228 TRP B CA 1
ATOM 3804 C C . TRP B 1 228 ? 16.109 -20.859 1.842 1 66.81 228 TRP B C 1
ATOM 3806 O O . TRP B 1 228 ? 16.641 -20.281 2.789 1 66.81 228 TRP B O 1
ATOM 3816 N N . ARG B 1 229 ? 14.906 -20.703 1.586 1 66.62 229 ARG B N 1
ATOM 3817 C CA . ARG B 1 229 ? 14.023 -19.844 2.365 1 66.62 229 ARG B CA 1
ATOM 3818 C C . ARG B 1 229 ? 13.805 -20.406 3.766 1 66.62 229 ARG B C 1
ATOM 3820 O O . ARG B 1 229 ? 13.852 -19.656 4.75 1 66.62 229 ARG B O 1
ATOM 3827 N N . ASN B 1 230 ? 13.578 -21.688 3.771 1 68.44 230 ASN B N 1
ATOM 3828 C CA . ASN B 1 230 ? 13.367 -22.328 5.062 1 68.44 230 ASN B CA 1
ATOM 3829 C C . ASN B 1 230 ? 14.586 -22.172 5.973 1 68.44 230 ASN B C 1
ATOM 3831 O O . ASN B 1 230 ? 14.438 -21.953 7.18 1 68.44 230 ASN B O 1
ATOM 3835 N N . ASP B 1 231 ? 15.68 -22.25 5.375 1 68 231 ASP B N 1
ATOM 3836 C CA . ASP B 1 231 ? 16.922 -22.125 6.137 1 68 231 ASP B CA 1
ATOM 3837 C C . ASP B 1 231 ? 17.062 -20.719 6.715 1 68 231 ASP B C 1
ATOM 3839 O O . ASP B 1 231 ? 17.688 -20.516 7.75 1 68 231 ASP B O 1
ATOM 3843 N N . ARG B 1 232 ? 16.438 -19.875 6.094 1 67.44 232 ARG B N 1
ATOM 3844 C CA . ARG B 1 232 ? 16.641 -18.484 6.492 1 67.44 232 ARG B CA 1
ATOM 3845 C C . ARG B 1 232 ? 15.539 -18.016 7.438 1 67.44 232 ARG B C 1
ATOM 3847 O O . ARG B 1 232 ? 15.758 -17.125 8.266 1 67.44 232 ARG B O 1
ATOM 3854 N N . PHE B 1 233 ? 14.359 -18.516 7.195 1 62.19 233 PHE B N 1
ATOM 3855 C CA . PHE B 1 233 ? 13.258 -18.047 8.023 1 62.19 233 PHE B CA 1
ATOM 3856 C C . PHE B 1 233 ? 12.914 -19.062 9.109 1 62.19 233 PHE B C 1
ATOM 3858 O O . PHE B 1 233 ? 12.164 -18.75 10.039 1 62.19 233 PHE B O 1
ATOM 3865 N N . ALA B 1 234 ? 13.148 -20.5 8.961 1 56.94 234 ALA B N 1
ATOM 3866 C CA . ALA B 1 234 ? 12.852 -21.5 9.977 1 56.94 234 ALA B CA 1
ATOM 3867 C C . ALA B 1 234 ? 13.578 -21.203 11.281 1 56.94 234 ALA B C 1
ATOM 3869 O O . ALA B 1 234 ? 14.789 -20.969 11.281 1 56.94 234 ALA B O 1
ATOM 3870 N N . THR B 1 235 ? 12.914 -20.562 12.156 1 52.53 235 THR B N 1
ATOM 3871 C CA . THR B 1 235 ? 13.398 -20.453 13.523 1 52.53 235 THR B CA 1
ATOM 3872 C C . THR B 1 235 ? 13.719 -21.844 14.086 1 52.53 235 THR B C 1
ATOM 3874 O O . THR B 1 235 ? 13.148 -22.844 13.648 1 52.53 235 THR B O 1
ATOM 3877 N N . ASP B 1 236 ? 14.82 -22.031 14.953 1 42.38 236 ASP B N 1
ATOM 3878 C CA . ASP B 1 236 ? 15.18 -23.125 15.844 1 42.38 236 ASP B CA 1
ATOM 3879 C C . ASP B 1 236 ? 13.945 -23.672 16.562 1 42.38 236 ASP B C 1
ATOM 3881 O O . ASP B 1 236 ? 13.57 -23.172 17.625 1 42.38 236 ASP B O 1
ATOM 3885 N N . GLN B 1 237 ? 12.898 -23.984 16.188 1 36.09 237 GLN B N 1
ATOM 3886 C CA . GLN B 1 237 ? 11.945 -24.625 17.094 1 36.09 237 GLN B CA 1
ATOM 3887 C C . GLN B 1 237 ? 12.5 -25.938 17.656 1 36.09 237 GLN B C 1
ATOM 3889 O O . GLN B 1 237 ? 11.922 -26.516 18.578 1 36.09 237 GLN B O 1
ATOM 3894 N N . ASP B 1 238 ? 13.414 -26.672 17.016 1 33.62 238 ASP B N 1
ATOM 3895 C CA . ASP B 1 238 ? 13.711 -27.953 17.656 1 33.62 238 ASP B CA 1
ATOM 3896 C C . ASP B 1 238 ? 14.352 -27.75 19.016 1 33.62 238 ASP B C 1
ATOM 3898 O O . ASP B 1 238 ? 14.703 -28.719 19.703 1 33.62 238 ASP B O 1
ATOM 3902 N N . GLU B 1 239 ? 15.008 -26.688 19.359 1 30.73 239 GLU B N 1
ATOM 3903 C CA . GLU B 1 239 ? 15.695 -26.938 20.609 1 30.73 239 GLU B CA 1
ATOM 3904 C C . GLU B 1 239 ? 14.727 -26.906 21.797 1 30.73 239 GLU B C 1
ATOM 3906 O O . GLU B 1 239 ? 14.805 -26.016 22.641 1 30.73 239 GLU B O 1
ATOM 3911 N N . ASP B 1 240 ? 13.336 -27.156 21.719 1 24.2 240 ASP B N 1
ATOM 3912 C CA . ASP B 1 240 ? 12.969 -27.812 22.969 1 24.2 240 ASP B CA 1
ATOM 3913 C C . ASP B 1 240 ? 13.273 -29.297 22.922 1 24.2 240 ASP B C 1
ATOM 3915 O O . ASP B 1 240 ? 13.047 -29.953 21.906 1 24.2 240 ASP B O 1
#

pLDDT: mean 87.73, std 13.08, range [24.11, 98.38]

Nearest PDB structures (foldseek):
  4w97-assembly1_A  TM=7.841E-01  e=1.787E-06  Mycobacterium tuberculosis H37Rv
  4me9-assembly1_B  TM=7.478E-01  e=2.161E-06  Bacillus cereus ATCC 10987
  8suk-assembly2_B  TM=6.749E-01  e=8.165E-06  Rhodococcus sp. USK13
  5gpa-assembly1_A  TM=7.417E-01  e=1.111E-04  Halalkalibacterium halodurans C-125
  9b7y-assembly1_D  TM=7.350E-01  e=4.616E-04  Mycobacterium tuberculosis H37Rv

Radius of gyration: 24.85 Å; Cα contacts (8 Å, |Δi|>4): 433; chains: 2; bounding box: 88×59×60 Å

Organism: Methanosarcina acetivorans (strain ATCC 35395 / DSM 2834 / JCM 12185 / C2A) (NCBI:txid188937)